Protein AF-A0A099P6E9-F1 (afdb_monomer_lite)

Organism: Pichia kudriavzevii (NCBI:txid4909)

pLDDT: mean 77.39, std 28.02, range [21.66, 98.75]

Foldseek 3Di:
DKEKEFFAACLQLVLVLVVCPPVPHQEYEYLENNAQAQDVLLLVLFPDDPVSRDRHDNNCQQVVVDDRPHQYEYAYERGYSLVVLQVQQCKDASGHSYIYQHCWFWKFFQQAIETEHFAFADDVLQLDDDDPDDDPPDDSVSSRNRRHHYVLRLLLLLLDDLQAAHEYHHAWDAQPQCVQFPPVVVCVVPVPCVVCNVVSVRTDPSVVLSCLRRVYQEYEYHDVAAKTKGKFFVQVPDCPDDDDDDDDDDDPPCVPDDDDPDDPDPPPDDDDDDDDDDDDDDDDDDDDDDDDDDDDDDDDDDDDDDDDDDDDDDDDDDDDDDDDDPPPPPPPPDPPGRNMYIYIYAHYPDPPGGRMDIDDRDRSGCPDPLNVDPVRVMGGDPSSVVSVVVCVVCVVVSSPDDPCCSSPPDPVLVPPPPPRDD

Radius of gyration: 28.57 Å; chains: 1; bounding box: 88×85×63 Å

Sequence (422 aa):
MKVAIEGCCHGCLDNIYKSIENKEVELLIICGDFQSVRNDADLQSMSVPEKYKMMGDFQDYYMGKKKAPVFTIFIGGNHESSSYLEELKYGGFVAPRIYYMGRSSVVWYKGLRIGGLSGVYHKNNFMKLSQEKYSFPLNPSSLRSIYHYRKDDYFKLKLLGEANNMIMLTHDWPEGIYNYGDVRQLLKLKPFFKQDIQKRDLGSPFTMSLLSTLRPNYWFSAHLHTKFSAFVDWNVGTAVPKKRRDVDLETKADIAKRVKFDDVKPSCETDLKTSSNPTVEVRSTKTEKLSNKMDDGEILLDMDDEEENQINEDEIILEVKDDYTEKKKEKRQEPKLLKPTHFLALDKCLPRRKYMEVIDIPLSDINHASNKDEMKPFYYDTEYISSFKVIESCKEKLNMLTVEEILYPPLNLYEDTTECLI

Secondary structure (DSSP, 8-state):
-EEEEESB-TT-HHHHHHHTTTTT-SEEEE-S------SHHHHHTS-S-GGG----SHHHHHTTSS--SSEEEE---SSS-HHHHHHTTT-EEEETTEEE--SEEEEEETTEEEEEE-SB--HHHHTSPPPS---SSPPHHHHHHTTB--HHHHHHHHT-SS-TTSEEEESSPBTTGGGGB-HHHHHHH-TTHHHHHHHT-SSBHHHHHHHHHH--SEEEE-SSSS-EEEEE-SSS-------PPP-----TTGGG--------------------------------------------------------------------------------PPPPEEEEE--BS-TT---EEEEEPPPS-TTSGGGT-TT--EEE-HHHHHHHHHHHHTHHHHHH--HHHHHS--GGGGT-TTS---

Structure (mmCIF, N/CA/C/O backbone):
data_AF-A0A099P6E9-F1
#
_entry.id   AF-A0A099P6E9-F1
#
loop_
_atom_site.group_PDB
_atom_site.id
_atom_site.type_symbol
_atom_site.label_atom_id
_atom_site.label_alt_id
_atom_site.label_comp_id
_atom_site.label_asym_id
_atom_site.label_entity_id
_atom_site.label_seq_id
_atom_site.pdbx_PDB_ins_code
_atom_site.Cartn_x
_atom_site.Cartn_y
_atom_site.Cartn_z
_atom_site.occupancy
_atom_site.B_iso_or_equiv
_atom_site.auth_seq_id
_atom_site.auth_comp_id
_atom_site.auth_asym_id
_atom_site.auth_atom_id
_atom_site.pdbx_PDB_model_num
ATOM 1 N N . MET A 1 1 ? -12.852 0.579 15.235 1.00 93.44 1 MET A N 1
ATOM 2 C CA . MET A 1 1 ? -12.842 -0.721 14.533 1.00 93.44 1 MET A CA 1
ATOM 3 C C . MET A 1 1 ? -11.486 -1.346 14.759 1.00 93.44 1 MET A C 1
ATOM 5 O O . MET A 1 1 ? -10.494 -0.631 14.641 1.00 93.44 1 MET A O 1
ATOM 9 N N . LYS A 1 2 ? -11.433 -2.638 15.079 1.00 96.88 2 LYS A N 1
ATOM 10 C CA . LYS A 1 2 ? -10.168 -3.318 15.376 1.00 96.88 2 LYS A CA 1
ATOM 11 C C . LYS A 1 2 ? -9.549 -3.868 14.091 1.00 96.88 2 LYS A C 1
ATOM 13 O O . LYS A 1 2 ? -10.070 -4.818 13.505 1.00 96.88 2 LYS A O 1
ATOM 18 N N . VAL A 1 3 ? -8.467 -3.243 13.630 1.00 98.12 3 VAL A N 1
ATOM 19 C CA . VAL A 1 3 ? -7.836 -3.519 12.330 1.00 98.12 3 VAL A CA 1
ATOM 20 C C . VAL A 1 3 ? -6.451 -4.127 12.539 1.00 98.12 3 VAL A C 1
ATOM 22 O O . VAL A 1 3 ? -5.646 -3.591 13.298 1.00 98.12 3 VAL A O 1
ATOM 25 N N . ALA A 1 4 ? -6.150 -5.231 11.857 1.00 98.25 4 ALA A N 1
ATOM 26 C CA . ALA A 1 4 ? -4.790 -5.753 11.757 1.00 98.25 4 ALA A CA 1
ATOM 27 C C . ALA A 1 4 ? -4.115 -5.189 10.504 1.00 98.25 4 ALA A C 1
ATOM 29 O O . ALA A 1 4 ? -4.654 -5.308 9.406 1.00 98.25 4 ALA A O 1
ATOM 30 N N . ILE A 1 5 ? -2.931 -4.609 10.670 1.00 98.31 5 ILE A N 1
ATOM 31 C CA . ILE A 1 5 ? -2.057 -4.158 9.585 1.00 98.31 5 ILE A CA 1
ATOM 32 C C . ILE A 1 5 ? -0.909 -5.159 9.467 1.00 98.31 5 ILE A C 1
ATOM 34 O O . ILE A 1 5 ? -0.297 -5.508 10.476 1.00 98.31 5 ILE A O 1
ATOM 38 N N . GLU A 1 6 ? -0.619 -5.618 8.254 1.00 98.12 6 GLU A N 1
ATOM 39 C CA . GLU A 1 6 ? 0.455 -6.556 7.916 1.00 98.12 6 GLU A CA 1
ATOM 40 C C . GLU A 1 6 ? 1.364 -5.942 6.839 1.00 98.12 6 GLU A C 1
ATOM 42 O O . GLU A 1 6 ? 0.901 -5.180 5.984 1.00 98.12 6 GLU A O 1
ATOM 47 N N . GLY A 1 7 ? 2.664 -6.230 6.913 1.00 97.38 7 GLY A N 1
ATOM 48 C CA . GLY A 1 7 ? 3.673 -5.676 6.015 1.00 97.38 7 GLY A CA 1
ATOM 49 C C . GLY A 1 7 ? 3.755 -6.399 4.670 1.00 97.38 7 GLY A C 1
ATOM 50 O O . GLY A 1 7 ? 3.154 -5.969 3.686 1.00 97.38 7 GLY A O 1
ATOM 51 N N . CYS A 1 8 ? 4.582 -7.444 4.627 1.00 96.94 8 CYS A N 1
ATOM 52 C CA . CYS A 1 8 ? 4.889 -8.227 3.428 1.00 96.94 8 CYS A CA 1
ATOM 53 C C . CYS A 1 8 ? 4.507 -9.696 3.655 1.00 96.94 8 CYS A C 1
ATOM 55 O O . CYS A 1 8 ? 5.227 -10.433 4.345 1.00 96.94 8 CYS A O 1
ATOM 57 N N . CYS A 1 9 ? 3.425 -10.127 3.011 1.00 95.69 9 CYS A N 1
ATOM 58 C CA . CYS A 1 9 ? 2.807 -11.426 3.260 1.00 95.69 9 CYS A CA 1
ATOM 59 C C . CYS A 1 9 ? 3.647 -12.616 2.759 1.00 95.69 9 CYS A C 1
ATOM 61 O O . CYS A 1 9 ? 3.750 -13.637 3.442 1.00 95.69 9 CYS A O 1
ATOM 63 N N . HIS A 1 10 ? 4.251 -12.491 1.575 1.00 94.19 10 HIS A N 1
ATOM 64 C CA . HIS A 1 10 ? 4.979 -13.536 0.844 1.00 94.19 10 HIS A CA 1
ATOM 65 C C . HIS A 1 10 ? 4.232 -14.877 0.702 1.00 94.19 10 HIS A C 1
ATOM 67 O O . HIS A 1 10 ? 4.840 -15.949 0.710 1.00 94.19 10 HIS A O 1
ATOM 73 N N . GLY A 1 11 ? 2.903 -14.828 0.577 1.00 93.88 11 GLY A N 1
ATOM 74 C CA . GLY A 1 11 ? 2.049 -16.011 0.458 1.00 93.88 11 GLY A CA 1
ATOM 75 C C . GLY A 1 11 ? 1.834 -16.799 1.758 1.00 93.88 11 GLY A C 1
ATOM 76 O O . GLY A 1 11 ? 1.173 -17.832 1.705 1.00 93.88 11 GLY A O 1
ATOM 77 N N . CYS A 1 12 ? 2.336 -16.330 2.910 1.00 95.19 12 CYS A N 1
ATOM 78 C CA . CYS A 1 12 ? 2.213 -16.972 4.231 1.00 95.19 12 CYS A CA 1
ATOM 79 C C . CYS A 1 12 ? 0.844 -16.726 4.913 1.00 95.19 12 CYS A C 1
ATOM 81 O O . CYS A 1 12 ? 0.783 -16.413 6.109 1.00 95.19 12 CYS A O 1
ATOM 83 N N . LEU A 1 13 ? -0.257 -16.802 4.160 1.00 96.62 13 LEU A N 1
ATOM 84 C CA . LEU A 1 13 ? -1.600 -16.444 4.631 1.00 96.62 13 LEU A CA 1
ATOM 85 C C . LEU A 1 13 ? -2.073 -17.285 5.824 1.00 96.62 13 LEU A C 1
ATOM 87 O O . LEU A 1 13 ? -2.675 -16.723 6.738 1.00 96.62 13 LEU A O 1
ATOM 91 N N . ASP A 1 14 ? -1.766 -18.585 5.877 1.00 96.62 14 ASP A N 1
ATOM 92 C CA . ASP A 1 14 ? -2.155 -19.458 6.994 1.00 96.62 14 ASP A CA 1
ATOM 93 C C . ASP A 1 14 ? -1.545 -18.948 8.315 1.00 96.62 14 ASP A C 1
ATOM 95 O O . ASP A 1 14 ? -2.220 -18.876 9.346 1.00 96.62 14 ASP A O 1
ATOM 99 N N . ASN A 1 15 ? -0.275 -18.527 8.279 1.00 96.06 15 ASN A N 1
ATOM 100 C CA . ASN A 1 15 ? 0.433 -17.976 9.437 1.00 96.06 15 ASN A CA 1
ATOM 101 C C . ASN A 1 15 ? -0.126 -16.608 9.851 1.00 96.06 15 ASN A C 1
ATOM 103 O O . ASN A 1 15 ? -0.318 -16.354 11.041 1.00 96.06 15 ASN A O 1
ATOM 107 N N . ILE A 1 16 ? -0.425 -15.745 8.876 1.00 96.56 16 ILE A N 1
ATOM 108 C CA . ILE A 1 16 ? -1.017 -14.420 9.099 1.00 96.56 16 ILE A CA 1
ATOM 109 C C . ILE A 1 16 ? -2.395 -14.554 9.751 1.00 96.56 16 ILE A C 1
ATOM 111 O O . ILE A 1 16 ? -2.630 -13.959 10.805 1.00 96.56 16 ILE A O 1
ATOM 115 N N . TYR A 1 17 ? -3.279 -15.390 9.203 1.00 97.25 17 TYR A N 1
ATOM 116 C CA . TYR A 1 17 ? -4.610 -15.614 9.764 1.00 97.25 17 TYR A CA 1
ATOM 117 C C . TYR A 1 17 ? -4.562 -16.265 11.152 1.00 97.25 17 TYR A C 1
ATOM 119 O O . TYR A 1 17 ? -5.275 -15.824 12.052 1.00 97.25 17 TYR A O 1
ATOM 127 N N . LYS A 1 18 ? -3.664 -17.231 11.375 1.00 95.75 18 LYS A N 1
ATOM 128 C CA . LYS A 1 18 ? -3.426 -17.805 12.708 1.00 95.75 18 LYS A CA 1
ATOM 129 C C . LYS A 1 18 ? -2.896 -16.771 13.710 1.00 95.75 18 LYS A C 1
ATOM 131 O O . LYS A 1 18 ? -3.207 -16.835 14.893 1.00 95.75 18 LYS A O 1
ATOM 136 N N . SER A 1 19 ? -2.132 -15.777 13.256 1.00 93.69 19 SER A N 1
ATOM 137 C CA . SER A 1 19 ? -1.602 -14.722 14.129 1.00 93.69 19 SER A CA 1
ATOM 138 C C . SER A 1 19 ? -2.645 -13.685 14.582 1.00 93.69 19 SER A C 1
ATOM 140 O O . SER A 1 19 ? -2.375 -12.961 15.543 1.00 93.69 19 SER A O 1
ATOM 142 N N . ILE A 1 20 ? -3.828 -13.620 13.952 1.00 94.75 20 ILE A N 1
ATOM 143 C CA . ILE A 1 20 ? -4.978 -12.796 14.394 1.00 94.75 20 ILE A CA 1
ATOM 144 C C . ILE A 1 20 ? -6.092 -13.598 15.078 1.00 94.75 20 ILE A C 1
ATOM 146 O O . ILE A 1 20 ? -7.086 -13.019 15.523 1.00 94.75 20 ILE A O 1
ATOM 150 N N . GLU A 1 21 ? -5.934 -14.915 15.190 1.00 91.12 21 GLU A N 1
ATOM 151 C CA . GLU A 1 21 ? -6.862 -15.783 15.907 1.00 91.12 21 GLU A CA 1
ATOM 152 C C . GLU A 1 21 ? -7.021 -15.301 17.364 1.00 91.12 21 GLU A C 1
ATOM 154 O O . GLU A 1 21 ? -6.047 -14.941 18.027 1.00 91.12 21 GLU A O 1
ATOM 159 N N . ASN A 1 22 ? -8.264 -15.243 17.853 1.00 87.00 22 ASN A N 1
ATOM 160 C CA . ASN A 1 22 ? -8.637 -14.715 19.177 1.00 87.00 22 ASN A CA 1
ATOM 161 C C . ASN A 1 22 ? -8.317 -13.221 19.443 1.00 87.00 22 ASN A C 1
ATOM 163 O O . ASN A 1 22 ? -8.389 -12.791 20.590 1.00 87.00 22 ASN A O 1
ATOM 167 N N . LYS A 1 23 ? -8.006 -12.405 18.420 1.00 91.12 23 LYS A N 1
ATOM 168 C CA . LYS A 1 23 ? -7.752 -10.951 18.579 1.00 91.12 23 LYS A CA 1
ATOM 169 C C . LYS A 1 23 ? -8.930 -10.029 18.228 1.00 91.12 23 LYS A C 1
ATOM 171 O O . LYS A 1 23 ? -8.739 -8.819 18.188 1.00 91.12 23 LYS A O 1
ATOM 176 N N . GLU A 1 24 ? -10.120 -10.573 17.953 1.00 93.25 24 GLU A N 1
ATOM 177 C CA . GLU A 1 24 ? -11.341 -9.811 17.595 1.00 93.25 24 GLU A CA 1
ATOM 178 C C . GLU A 1 24 ? -11.179 -8.860 16.386 1.00 93.25 24 GLU A C 1
ATOM 180 O O . GLU A 1 24 ? -11.826 -7.818 16.300 1.00 93.25 24 GLU A O 1
ATOM 185 N N . VAL A 1 25 ? -10.286 -9.189 15.451 1.00 96.69 25 VAL A N 1
ATOM 186 C CA . VAL A 1 25 ? -9.985 -8.335 14.294 1.00 96.69 25 VAL A CA 1
ATOM 187 C C . VAL A 1 25 ? -11.147 -8.356 13.294 1.00 96.69 25 VAL A C 1
ATOM 189 O O . VAL A 1 25 ? -11.556 -9.418 12.827 1.00 96.69 25 VAL A O 1
ATOM 192 N N . GLU A 1 26 ? -11.647 -7.177 12.920 1.00 95.81 26 GLU A N 1
ATOM 193 C CA . GLU A 1 26 ? -12.758 -7.005 11.968 1.00 95.81 26 GLU A CA 1
ATOM 194 C C . GLU A 1 26 ? -12.297 -6.872 10.509 1.00 95.81 26 GLU A C 1
ATOM 196 O O . GLU A 1 26 ? -13.048 -7.190 9.578 1.00 95.81 26 GLU A O 1
ATOM 201 N N . LEU A 1 27 ? -11.069 -6.382 10.320 1.00 98.00 27 LEU A N 1
ATOM 202 C CA . LEU A 1 27 ? -10.434 -6.110 9.034 1.00 98.00 27 LEU A CA 1
ATOM 203 C C . LEU A 1 27 ? -8.936 -6.433 9.109 1.00 98.00 27 LEU A C 1
ATOM 205 O O . LEU A 1 27 ? -8.246 -5.961 10.010 1.00 98.00 27 LEU A O 1
ATOM 209 N N . LEU A 1 28 ? -8.429 -7.188 8.136 1.00 98.56 28 LEU A N 1
ATOM 210 C CA . LEU A 1 28 ? -6.999 -7.328 7.863 1.00 98.56 28 LEU A CA 1
ATOM 211 C C . LEU A 1 28 ? -6.629 -6.468 6.649 1.00 98.56 28 LEU A C 1
ATOM 213 O O . LEU A 1 28 ? -7.305 -6.521 5.622 1.00 98.56 28 LEU A O 1
ATOM 217 N N . ILE A 1 29 ? -5.540 -5.714 6.762 1.00 98.69 29 ILE A N 1
ATOM 218 C CA . ILE A 1 29 ? -4.926 -4.953 5.675 1.00 98.69 29 ILE A CA 1
ATOM 219 C C . ILE A 1 29 ? -3.511 -5.490 5.446 1.00 98.69 29 ILE A C 1
ATOM 221 O O . ILE A 1 29 ? -2.708 -5.501 6.375 1.00 98.69 29 ILE A O 1
ATOM 225 N N . ILE A 1 30 ? -3.200 -5.906 4.217 1.00 98.69 30 ILE A N 1
ATOM 226 C CA . ILE A 1 30 ? -1.856 -6.339 3.798 1.00 98.69 30 ILE A CA 1
ATOM 227 C C . ILE A 1 30 ? -1.248 -5.270 2.881 1.00 98.69 30 ILE A C 1
ATOM 229 O O . ILE A 1 30 ? -1.842 -4.892 1.867 1.00 98.69 30 ILE A O 1
ATOM 233 N N . CYS A 1 31 ? -0.054 -4.790 3.231 1.00 98.31 31 CYS A N 1
ATOM 234 C CA . CYS A 1 31 ? 0.633 -3.703 2.526 1.00 98.31 31 CYS A CA 1
ATOM 235 C C . CYS A 1 31 ? 1.482 -4.172 1.325 1.00 98.31 31 CYS A C 1
ATOM 237 O O . CYS A 1 31 ? 2.189 -3.367 0.719 1.00 98.31 31 CYS A O 1
ATOM 239 N N . GLY A 1 32 ? 1.407 -5.450 0.949 1.00 96.88 32 GLY A N 1
ATOM 240 C CA . GLY A 1 32 ? 1.836 -5.985 -0.348 1.00 96.88 32 GLY A CA 1
ATOM 241 C C . GLY A 1 32 ? 2.700 -7.239 -0.267 1.00 96.88 32 GLY A C 1
ATOM 242 O O . GLY A 1 32 ? 2.771 -7.900 0.768 1.00 96.88 32 GLY A O 1
ATOM 243 N N . ASP A 1 33 ? 3.321 -7.585 -1.398 1.00 97.25 33 ASP A N 1
ATOM 244 C CA . ASP A 1 33 ? 3.938 -8.896 -1.650 1.00 97.25 33 ASP A CA 1
ATOM 245 C C . ASP A 1 33 ? 2.990 -10.041 -1.243 1.00 97.25 33 ASP A C 1
ATOM 247 O O . ASP A 1 33 ? 3.363 -10.976 -0.537 1.00 97.25 33 ASP A O 1
ATOM 251 N N . PHE A 1 34 ? 1.720 -9.932 -1.640 1.00 97.62 34 PHE A N 1
ATOM 252 C CA . PHE A 1 34 ? 0.653 -10.860 -1.274 1.00 97.62 34 PHE A CA 1
ATOM 253 C C . PHE A 1 34 ? 0.856 -12.242 -1.911 1.00 97.62 34 PHE A C 1
ATOM 255 O O . PHE A 1 34 ? 0.567 -13.256 -1.278 1.00 97.62 34 PHE A O 1
ATOM 262 N N . GLN A 1 35 ? 1.409 -12.289 -3.130 1.00 96.44 35 GLN A N 1
ATOM 263 C CA . GLN A 1 35 ? 1.665 -13.510 -3.899 1.00 96.44 35 GLN A CA 1
ATOM 264 C C . GLN A 1 35 ? 0.378 -14.322 -4.140 1.00 96.44 35 GLN A C 1
ATOM 266 O O . GLN A 1 35 ? 0.256 -15.478 -3.737 1.00 96.44 35 GLN A O 1
ATOM 271 N N . SER A 1 36 ? -0.586 -13.720 -4.848 1.00 96.62 36 SER A N 1
ATOM 272 C CA . SER A 1 36 ? -1.887 -14.308 -5.223 1.00 96.62 36 SER A CA 1
ATOM 273 C C . SER A 1 36 ? -1.791 -15.409 -6.300 1.00 96.62 36 SER A C 1
ATOM 275 O O . SER A 1 36 ? -2.477 -15.378 -7.318 1.00 96.62 36 SER A O 1
ATOM 277 N N . VAL A 1 37 ? -0.916 -16.395 -6.116 1.00 96.44 37 VAL A N 1
ATOM 278 C CA . VAL A 1 37 ? -0.626 -17.427 -7.120 1.00 96.44 37 VAL A CA 1
ATOM 279 C C . VAL A 1 37 ? -1.743 -18.477 -7.184 1.00 96.44 37 VAL A C 1
ATOM 281 O O . VAL A 1 37 ? -1.956 -19.234 -6.238 1.00 96.44 37 VAL A O 1
ATOM 284 N N . ARG A 1 38 ? -2.452 -18.561 -8.318 1.00 95.56 38 ARG A N 1
ATOM 285 C CA . ARG A 1 38 ? -3.481 -19.593 -8.556 1.00 95.56 38 ARG A CA 1
ATOM 286 C C . ARG A 1 38 ? -2.885 -20.934 -9.008 1.00 95.56 38 ARG A C 1
ATOM 288 O O . ARG A 1 38 ? -3.460 -21.985 -8.732 1.00 95.56 38 ARG A O 1
ATOM 295 N N . ASN A 1 39 ? -1.785 -20.903 -9.763 1.00 94.56 39 ASN A N 1
ATOM 296 C CA . ASN A 1 39 ? -1.195 -22.042 -10.482 1.00 94.56 39 ASN A CA 1
ATOM 297 C C . ASN A 1 39 ? 0.244 -21.728 -10.960 1.00 94.56 39 ASN A C 1
ATOM 299 O O . ASN A 1 39 ? 0.751 -20.626 -10.759 1.00 94.56 39 ASN A O 1
ATOM 303 N N . ASP A 1 40 ? 0.897 -22.667 -11.646 1.00 92.69 40 ASP A N 1
ATOM 304 C CA . ASP A 1 40 ? 2.279 -22.507 -12.122 1.00 92.69 40 ASP A CA 1
ATOM 305 C C . ASP A 1 40 ? 2.471 -21.411 -13.189 1.00 92.69 40 ASP A C 1
ATOM 307 O O . ASP A 1 40 ? 3.541 -20.807 -13.252 1.00 92.69 40 ASP A O 1
ATOM 311 N N . ALA A 1 41 ? 1.459 -21.093 -14.005 1.00 91.38 41 ALA A N 1
ATOM 312 C CA . ALA A 1 41 ? 1.554 -19.999 -14.978 1.00 91.38 41 ALA A CA 1
ATOM 313 C C . ALA A 1 41 ? 1.545 -18.627 -14.279 1.00 91.38 41 ALA A C 1
ATOM 315 O O . ALA A 1 41 ? 2.357 -17.758 -14.601 1.00 91.38 41 ALA A O 1
ATOM 316 N N . ASP A 1 42 ? 0.697 -18.472 -13.259 1.00 92.94 42 ASP A N 1
ATOM 317 C CA . ASP A 1 42 ? 0.733 -17.339 -12.329 1.00 92.94 42 ASP A CA 1
ATOM 318 C C . ASP A 1 42 ? 2.099 -17.239 -11.626 1.00 92.94 42 ASP A C 1
ATOM 320 O O . ASP A 1 42 ? 2.664 -16.149 -11.528 1.00 92.94 42 ASP A O 1
ATOM 324 N N . LEU A 1 43 ? 2.672 -18.369 -11.188 1.00 92.56 43 LEU A N 1
ATOM 325 C CA . LEU A 1 43 ? 3.979 -18.416 -10.521 1.00 92.56 43 LEU A CA 1
ATOM 326 C C . LEU A 1 43 ? 5.121 -17.972 -11.450 1.00 92.56 43 LEU A C 1
ATOM 328 O O . LEU A 1 43 ? 6.056 -17.295 -11.019 1.00 92.56 43 LEU A O 1
ATOM 332 N N . GLN A 1 44 ? 5.028 -18.291 -12.743 1.00 90.69 44 GLN A N 1
ATOM 333 C CA . GLN A 1 44 ? 5.952 -17.789 -13.762 1.00 90.69 44 GLN A CA 1
ATOM 334 C C . GLN A 1 44 ? 5.748 -16.300 -14.095 1.00 90.69 44 GLN A C 1
ATOM 336 O O . GLN A 1 44 ? 6.685 -15.655 -14.564 1.00 90.69 44 GLN A O 1
ATOM 341 N N . SER A 1 45 ? 4.585 -15.719 -13.773 1.00 90.50 45 SER A N 1
ATOM 342 C CA . SER A 1 45 ? 4.341 -14.267 -13.833 1.00 90.50 45 SER A CA 1
ATOM 343 C C . SER A 1 45 ? 4.894 -13.483 -12.629 1.00 90.50 45 SER A C 1
ATOM 345 O O . SER A 1 45 ? 4.720 -12.266 -12.557 1.00 90.50 45 SER A O 1
ATOM 347 N N . MET A 1 46 ? 5.566 -14.150 -11.684 1.00 92.81 46 MET A N 1
ATOM 348 C CA . MET A 1 46 ? 6.148 -13.517 -10.502 1.00 92.81 46 MET A CA 1
ATOM 349 C C . MET A 1 46 ? 7.597 -13.074 -10.741 1.00 92.81 46 MET A C 1
ATOM 351 O O . MET A 1 46 ? 8.450 -13.870 -11.140 1.00 92.81 46 MET A O 1
ATOM 355 N N . SER A 1 47 ? 7.905 -11.810 -10.430 1.00 92.25 47 SER A N 1
ATOM 356 C CA . SER A 1 47 ? 9.258 -11.235 -10.532 1.00 92.25 47 SER A CA 1
ATOM 357 C C . SER A 1 47 ? 10.170 -11.644 -9.359 1.00 92.25 47 SER A C 1
ATOM 359 O O . SER A 1 47 ? 10.706 -10.800 -8.642 1.00 92.25 47 SER A O 1
ATOM 361 N N . VAL A 1 48 ? 10.345 -12.953 -9.164 1.00 90.06 48 VAL A N 1
ATOM 362 C CA . VAL A 1 48 ? 11.183 -13.578 -8.125 1.00 90.06 48 VAL A CA 1
ATOM 363 C C . VAL A 1 48 ? 12.212 -14.512 -8.786 1.00 90.06 48 VAL A C 1
ATOM 365 O O . VAL A 1 48 ? 11.848 -15.229 -9.721 1.00 90.06 48 VAL A O 1
ATOM 368 N N . PRO A 1 49 ? 13.487 -14.551 -8.336 1.00 89.31 49 PRO A N 1
ATOM 369 C CA . PRO A 1 49 ? 14.476 -15.505 -8.845 1.00 89.31 49 PRO A CA 1
ATOM 370 C C . PRO A 1 49 ? 14.017 -16.958 -8.668 1.00 89.31 49 PRO A C 1
ATOM 372 O O . PRO A 1 49 ? 13.573 -17.321 -7.584 1.00 89.31 49 PRO A O 1
ATOM 375 N N . GLU A 1 50 ? 14.186 -17.802 -9.692 1.00 88.00 50 GLU A N 1
ATOM 376 C CA . GLU A 1 50 ? 13.536 -19.125 -9.794 1.00 88.00 50 GLU A CA 1
ATOM 377 C C . GLU A 1 50 ? 13.637 -19.993 -8.529 1.00 88.00 50 GLU A C 1
ATOM 379 O O . GLU A 1 50 ? 12.641 -20.531 -8.060 1.00 88.00 50 GLU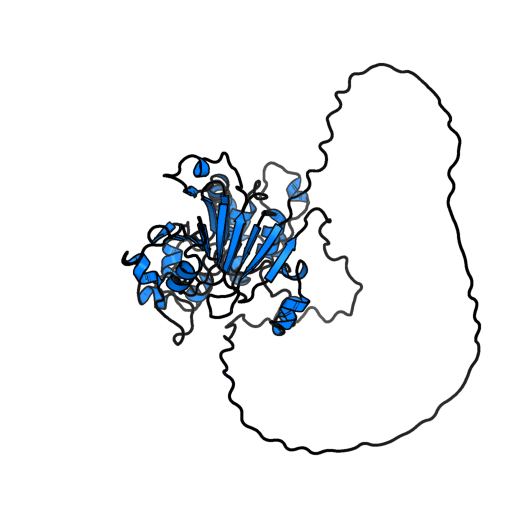 A O 1
ATOM 384 N N . LYS A 1 51 ? 14.822 -20.041 -7.905 1.00 91.50 51 LYS A N 1
ATOM 385 C CA . LYS A 1 51 ? 15.098 -20.786 -6.659 1.00 91.50 51 LYS A CA 1
ATOM 386 C C . LYS A 1 51 ? 14.320 -20.322 -5.412 1.00 91.50 51 LYS A C 1
ATOM 388 O O . LYS A 1 51 ? 14.476 -20.923 -4.353 1.00 91.50 51 LYS A O 1
ATOM 393 N N . TYR A 1 52 ? 13.562 -19.233 -5.507 1.00 88.69 52 TYR A N 1
ATOM 394 C CA . TYR A 1 52 ? 12.730 -18.671 -4.441 1.00 88.69 52 TYR A CA 1
ATOM 395 C C . TYR A 1 52 ? 11.238 -18.606 -4.820 1.00 88.69 52 TYR A C 1
ATOM 397 O O . TYR A 1 52 ? 10.432 -18.176 -3.997 1.00 88.69 52 TYR A O 1
ATOM 405 N N . LYS A 1 53 ? 10.849 -19.026 -6.035 1.00 91.38 53 LYS A N 1
ATOM 406 C CA . LYS A 1 53 ? 9.436 -19.143 -6.419 1.00 91.38 53 LYS A CA 1
ATOM 407 C C . LYS A 1 53 ? 8.782 -20.277 -5.627 1.00 91.38 53 LYS A C 1
ATOM 409 O O . LYS A 1 53 ? 9.271 -21.402 -5.617 1.00 91.38 53 LYS A O 1
ATOM 414 N N . MET A 1 54 ? 7.662 -19.976 -4.976 1.00 91.75 54 MET A N 1
ATOM 415 C CA . MET A 1 54 ? 6.837 -20.930 -4.231 1.00 91.75 54 MET A CA 1
ATOM 416 C C . MET A 1 54 ? 5.359 -20.597 -4.455 1.00 91.75 54 MET A C 1
ATOM 418 O O . MET A 1 54 ? 5.011 -19.423 -4.567 1.00 91.75 54 MET A O 1
ATOM 422 N N . MET A 1 55 ? 4.493 -21.615 -4.485 1.00 91.94 55 MET A N 1
ATOM 423 C CA . MET A 1 55 ? 3.044 -21.444 -4.690 1.00 91.94 55 MET A CA 1
ATOM 424 C C . MET A 1 55 ? 2.375 -20.646 -3.552 1.00 91.94 55 MET A C 1
ATOM 426 O O . MET A 1 55 ? 1.444 -19.884 -3.795 1.00 91.94 55 MET A O 1
ATOM 430 N N . GLY A 1 56 ? 2.872 -20.790 -2.317 1.00 93.69 56 GLY A N 1
ATOM 431 C CA . GLY A 1 56 ? 2.276 -20.182 -1.123 1.00 93.69 56 GLY A CA 1
ATOM 432 C C . GLY A 1 56 ? 0.909 -20.773 -0.759 1.00 93.69 56 GLY A C 1
ATOM 433 O O . GLY A 1 56 ? 0.432 -21.724 -1.379 1.00 93.69 56 GLY A O 1
ATOM 434 N N . ASP A 1 57 ? 0.268 -20.194 0.255 1.00 96.00 57 ASP A N 1
ATOM 435 C CA . ASP A 1 57 ? -0.990 -20.707 0.811 1.00 96.00 57 ASP A CA 1
ATOM 436 C C . ASP A 1 57 ? -2.222 -20.324 -0.039 1.00 96.00 57 ASP A C 1
ATOM 438 O O . ASP A 1 57 ? -3.289 -20.932 0.082 1.00 96.00 57 ASP A O 1
ATOM 442 N N . PHE A 1 58 ? -2.104 -19.300 -0.898 1.00 97.62 58 PHE A N 1
ATOM 443 C CA . PHE A 1 58 ? -3.245 -18.646 -1.553 1.00 97.62 58 PHE A CA 1
ATOM 444 C C . PHE A 1 58 ? -4.082 -19.573 -2.448 1.00 97.62 58 PHE A C 1
ATOM 446 O O . PHE A 1 58 ? -5.307 -19.427 -2.488 1.00 97.62 58 PHE A O 1
ATOM 453 N N . GLN A 1 59 ? -3.467 -20.552 -3.120 1.00 96.88 59 GLN A N 1
ATOM 454 C CA . GLN A 1 59 ? -4.181 -21.485 -3.999 1.00 96.88 59 GLN A CA 1
ATOM 455 C C . GLN A 1 59 ? -5.345 -22.195 -3.279 1.00 96.88 59 GLN A C 1
ATOM 457 O O . GLN A 1 59 ? -6.411 -22.377 -3.866 1.00 96.88 59 GLN A O 1
ATOM 462 N N . ASP A 1 60 ? -5.197 -22.541 -1.996 1.00 97.62 60 ASP A N 1
ATOM 463 C CA . ASP A 1 60 ? -6.265 -23.181 -1.215 1.00 97.62 60 ASP A CA 1
ATOM 464 C C . ASP A 1 60 ? -7.457 -22.249 -0.947 1.00 97.62 60 ASP A C 1
ATOM 466 O O . ASP A 1 60 ? -8.596 -22.717 -0.878 1.00 97.62 60 ASP A O 1
ATOM 470 N N . TYR A 1 61 ? -7.211 -20.943 -0.814 1.00 97.75 61 TYR A N 1
ATOM 471 C CA . TYR A 1 61 ? -8.251 -19.922 -0.657 1.00 97.75 61 TYR A CA 1
ATOM 472 C C . TYR A 1 61 ? -8.949 -19.627 -1.990 1.00 97.75 61 TYR A C 1
ATOM 474 O O . TYR A 1 61 ? -10.172 -19.491 -2.023 1.00 97.75 61 TYR A O 1
ATOM 482 N N . TYR A 1 62 ? -8.194 -19.592 -3.094 1.00 97.12 62 TYR A N 1
ATOM 483 C CA . TYR A 1 62 ? -8.737 -19.452 -4.448 1.00 97.12 62 TYR A CA 1
ATOM 484 C C . TYR A 1 62 ? -9.633 -20.640 -4.835 1.00 97.12 62 TYR A C 1
ATOM 486 O O . TYR A 1 62 ? -10.747 -20.455 -5.317 1.00 97.12 62 TYR A O 1
ATOM 494 N N . MET A 1 63 ? -9.185 -21.869 -4.553 1.00 96.75 63 MET A N 1
ATOM 495 C CA . MET A 1 63 ? -9.952 -23.100 -4.787 1.00 96.75 63 MET A CA 1
ATOM 496 C C . MET A 1 63 ? -11.093 -23.328 -3.775 1.00 96.75 63 MET A C 1
ATOM 498 O O . MET A 1 63 ? -11.797 -24.331 -3.872 1.00 96.75 63 MET A O 1
ATOM 502 N N . GLY A 1 64 ? -11.263 -22.452 -2.778 1.00 96.19 64 GLY A N 1
ATOM 503 C CA . GLY A 1 64 ? -12.308 -22.569 -1.754 1.00 96.19 64 GLY A CA 1
ATOM 504 C C . GLY A 1 64 ? -12.121 -23.711 -0.745 1.00 96.19 64 GLY A C 1
ATOM 505 O O . GLY A 1 64 ? -13.040 -23.976 0.030 1.00 96.19 64 GLY A O 1
ATOM 506 N N . LYS A 1 65 ? -10.951 -24.371 -0.711 1.00 97.25 65 LYS A N 1
ATOM 507 C CA . LYS A 1 65 ? -10.596 -25.363 0.327 1.00 97.25 65 LYS A CA 1
ATOM 508 C C . LYS A 1 65 ? -10.451 -24.692 1.697 1.00 97.25 65 LYS A C 1
ATOM 510 O O . LYS A 1 65 ? -10.806 -25.271 2.720 1.00 97.25 65 LYS A O 1
ATOM 515 N N . LYS A 1 66 ? -9.928 -23.461 1.699 1.00 97.19 66 LYS A N 1
ATOM 516 C CA . LYS A 1 66 ? -9.839 -22.553 2.848 1.00 97.19 66 LYS A CA 1
ATOM 517 C C . LYS A 1 66 ? -10.700 -21.312 2.594 1.00 97.19 66 LYS A C 1
ATOM 519 O O . LYS A 1 66 ? -11.011 -20.969 1.455 1.00 97.19 66 LYS A O 1
ATOM 524 N N . LYS A 1 67 ? -11.066 -20.606 3.664 1.00 96.06 67 LYS A N 1
ATOM 525 C CA . LYS A 1 67 ? -11.827 -19.347 3.622 1.00 96.06 67 LYS A CA 1
ATOM 526 C C . LYS A 1 67 ? -11.200 -18.358 4.596 1.00 96.06 67 LYS A C 1
ATOM 528 O O . LYS A 1 67 ? -10.853 -18.746 5.708 1.00 96.06 67 LYS A O 1
ATOM 533 N N . ALA A 1 68 ? -11.062 -17.092 4.203 1.00 96.88 68 ALA A N 1
ATOM 534 C CA . ALA A 1 68 ? -10.497 -16.080 5.092 1.00 96.88 68 ALA A CA 1
ATOM 535 C C . ALA A 1 68 ? -11.404 -15.883 6.333 1.00 96.88 68 ALA A C 1
ATOM 537 O O . ALA A 1 68 ? -12.620 -15.688 6.171 1.00 96.88 68 ALA A O 1
ATOM 538 N N . PRO A 1 69 ? -10.861 -15.936 7.568 1.00 96.31 69 PRO A N 1
ATOM 539 C CA . PRO A 1 69 ? -11.638 -15.778 8.803 1.00 96.31 69 PRO A CA 1
ATOM 540 C C . PRO A 1 69 ? -12.108 -14.333 9.022 1.00 96.31 69 PRO A C 1
ATOM 542 O O . PRO A 1 69 ? -13.177 -14.108 9.593 1.00 96.31 69 PRO A O 1
ATOM 545 N N . VAL A 1 70 ? -11.376 -13.363 8.474 1.00 96.44 70 VAL A N 1
ATOM 546 C CA . VAL A 1 70 ? -11.661 -11.923 8.507 1.00 96.44 70 VAL A CA 1
ATOM 547 C C . VAL A 1 70 ? -11.815 -11.377 7.081 1.00 96.44 70 VAL A C 1
ATOM 549 O O . VAL A 1 70 ? -11.367 -12.012 6.124 1.00 96.44 70 VAL A O 1
ATOM 552 N N . PHE A 1 71 ? -12.451 -10.215 6.910 1.00 97.56 71 PHE A N 1
ATOM 553 C CA . PHE A 1 71 ? -12.372 -9.499 5.633 1.00 97.56 71 PHE A CA 1
ATOM 554 C C . PHE A 1 71 ? -10.938 -8.992 5.436 1.00 97.56 71 PHE A C 1
ATOM 556 O O . PHE A 1 71 ? -10.345 -8.450 6.366 1.00 97.56 71 PHE A O 1
ATOM 563 N N . THR A 1 72 ? -10.364 -9.218 4.258 1.00 98.56 72 THR A N 1
ATOM 564 C CA . THR A 1 72 ? -8.958 -8.920 3.958 1.00 98.56 72 THR A CA 1
ATOM 565 C C . THR A 1 72 ? -8.880 -7.989 2.756 1.00 98.56 72 THR A C 1
ATOM 567 O O . THR A 1 72 ? -9.396 -8.327 1.693 1.00 98.56 72 THR A O 1
ATOM 570 N N . ILE A 1 73 ? -8.229 -6.839 2.913 1.00 98.69 73 ILE A N 1
ATOM 571 C CA . ILE A 1 73 ? -7.923 -5.893 1.833 1.00 98.69 73 ILE A CA 1
ATOM 572 C C . ILE A 1 73 ? -6.409 -5.906 1.604 1.00 98.69 73 ILE A C 1
ATOM 574 O O . ILE A 1 73 ? -5.645 -5.926 2.569 1.00 98.69 73 ILE A O 1
ATOM 578 N N . PHE A 1 74 ? -5.961 -5.882 0.349 1.00 98.75 74 PHE A N 1
ATOM 579 C CA . PHE A 1 74 ? -4.536 -5.747 0.043 1.00 98.75 74 PHE A CA 1
ATOM 580 C C . PHE A 1 74 ? -4.253 -4.874 -1.181 1.00 98.75 74 PHE A C 1
ATOM 582 O O . PHE A 1 74 ? -5.018 -4.845 -2.150 1.00 98.75 74 PHE A O 1
ATOM 589 N N . ILE A 1 75 ? -3.114 -4.188 -1.126 1.00 98.75 75 ILE A N 1
ATOM 590 C CA . ILE A 1 75 ? -2.432 -3.604 -2.286 1.00 98.75 75 ILE A CA 1
ATOM 591 C C . ILE A 1 75 ? -1.357 -4.576 -2.783 1.00 98.75 75 ILE A C 1
ATOM 593 O O . ILE A 1 75 ? -0.903 -5.433 -2.033 1.00 98.75 75 ILE A O 1
ATOM 597 N N . GLY A 1 76 ? -0.937 -4.452 -4.039 1.00 98.06 76 GLY A N 1
ATOM 598 C CA . GLY A 1 76 ? 0.156 -5.253 -4.593 1.00 98.06 76 GLY A CA 1
ATOM 599 C C . GLY A 1 76 ? 1.524 -4.708 -4.178 1.00 98.06 76 GLY A C 1
ATOM 600 O O . GLY A 1 76 ? 1.692 -3.494 -4.065 1.00 98.06 76 GLY A O 1
ATOM 601 N N . GLY A 1 77 ? 2.498 -5.594 -3.980 1.00 97.25 77 GLY A N 1
ATOM 602 C CA . GLY A 1 77 ? 3.916 -5.249 -3.853 1.00 97.25 77 GLY A CA 1
ATOM 603 C C . GLY A 1 77 ? 4.679 -5.380 -5.170 1.00 97.25 77 GLY A C 1
ATOM 604 O O . GLY A 1 77 ? 4.158 -5.053 -6.236 1.00 97.25 77 GLY A O 1
ATOM 605 N N . ASN A 1 78 ? 5.921 -5.862 -5.098 1.00 95.62 78 ASN A N 1
ATOM 606 C CA . ASN A 1 78 ? 6.763 -6.133 -6.269 1.00 95.62 78 ASN A CA 1
ATOM 607 C C . ASN A 1 78 ? 6.993 -7.639 -6.520 1.00 95.62 78 ASN A C 1
ATOM 609 O O . ASN A 1 78 ? 7.470 -8.020 -7.590 1.00 95.62 78 ASN A O 1
ATOM 613 N N . HIS A 1 79 ? 6.666 -8.497 -5.554 1.00 94.56 79 HIS A N 1
ATOM 614 C CA . HIS A 1 79 ? 6.679 -9.952 -5.678 1.00 94.56 79 HIS A CA 1
ATOM 615 C C . HIS A 1 79 ? 5.231 -10.456 -5.767 1.00 94.56 79 HIS A C 1
ATOM 617 O O . HIS A 1 79 ? 4.658 -10.920 -4.787 1.00 94.56 79 HIS A O 1
ATOM 623 N N . GLU A 1 80 ? 4.613 -10.328 -6.943 1.00 95.62 80 GLU A N 1
ATOM 624 C CA . GLU A 1 80 ? 3.183 -10.614 -7.139 1.00 95.62 80 GLU A CA 1
ATOM 625 C C . GLU A 1 80 ? 2.904 -11.526 -8.335 1.00 95.62 80 GLU A C 1
ATOM 627 O O . GLU A 1 80 ? 3.686 -11.560 -9.289 1.00 95.62 80 GLU A O 1
ATOM 632 N N . SER A 1 81 ? 1.743 -12.199 -8.314 1.00 93.12 81 SER A N 1
ATOM 633 C CA . SER A 1 81 ? 1.145 -12.861 -9.488 1.00 93.12 81 SER A CA 1
ATOM 634 C C . SER A 1 81 ? 0.715 -11.786 -10.494 1.00 93.12 81 SER A C 1
ATOM 636 O O . SER A 1 81 ? -0.420 -11.301 -10.494 1.00 93.12 81 SER A O 1
ATOM 638 N N . SER A 1 82 ? 1.672 -11.307 -11.289 1.00 90.31 82 SER A N 1
ATOM 639 C CA . SER A 1 82 ? 1.548 -10.020 -11.977 1.00 90.31 82 SER A CA 1
ATOM 640 C C . SER A 1 82 ? 0.624 -10.078 -13.192 1.00 90.31 82 SER A C 1
ATOM 642 O O . SER A 1 82 ? 0.063 -9.050 -13.565 1.00 90.31 82 SER A O 1
ATOM 644 N N . SER A 1 83 ? 0.407 -11.258 -13.788 1.00 91.25 83 SER A N 1
ATOM 645 C CA . SER A 1 83 ? -0.673 -11.436 -14.766 1.00 91.25 83 SER A CA 1
ATOM 646 C C . SER A 1 83 ? -2.045 -11.332 -14.104 1.00 91.25 83 SER A C 1
ATOM 648 O O . SER A 1 83 ? -2.892 -10.580 -14.582 1.00 91.25 83 SER A O 1
ATOM 650 N N . TYR A 1 84 ? -2.247 -12.013 -12.972 1.00 94.56 84 TYR A N 1
ATOM 651 C CA . TYR A 1 84 ? -3.545 -12.047 -12.299 1.00 94.56 84 TYR A CA 1
ATOM 652 C C . TYR A 1 84 ? -3.945 -10.686 -11.711 1.00 94.56 84 TYR A C 1
ATOM 654 O O . TYR A 1 84 ? -5.092 -10.266 -11.842 1.00 94.56 84 TYR A O 1
ATOM 662 N N . LEU A 1 85 ? -3.011 -9.945 -11.107 1.00 95.19 85 LEU A N 1
ATOM 663 C CA . LEU A 1 85 ? -3.332 -8.613 -10.583 1.00 95.19 85 LEU A CA 1
ATOM 664 C C . LEU A 1 85 ? -3.632 -7.587 -11.697 1.00 95.19 85 LEU A C 1
ATOM 666 O O . LEU A 1 85 ? -4.405 -6.659 -11.470 1.00 95.19 85 LEU A O 1
ATOM 670 N N . GLU A 1 86 ? -3.110 -7.764 -12.915 1.00 93.69 86 GLU A N 1
ATOM 671 C CA . GLU A 1 86 ? -3.470 -6.919 -14.067 1.00 93.69 86 GLU A CA 1
ATOM 672 C C . GLU A 1 86 ? -4.841 -7.297 -14.674 1.00 93.69 86 GLU A C 1
ATOM 674 O O . GLU A 1 86 ? -5.541 -6.403 -15.154 1.00 93.69 86 GLU A O 1
ATOM 679 N N . GLU A 1 87 ? -5.298 -8.559 -14.568 1.00 93.12 87 GLU A N 1
ATOM 680 C CA . GLU A 1 87 ? -6.712 -8.927 -14.825 1.00 93.12 87 GLU A CA 1
ATOM 681 C C . GLU A 1 87 ? -7.667 -8.115 -13.924 1.00 93.12 87 GLU A C 1
ATOM 683 O O . GLU A 1 87 ? -8.766 -7.747 -14.339 1.00 93.12 87 GLU A O 1
ATOM 688 N N . LEU A 1 88 ? -7.227 -7.794 -12.701 1.00 95.44 88 LEU A N 1
ATOM 689 C CA . LEU A 1 88 ? -7.993 -7.100 -11.660 1.00 95.44 88 LEU A CA 1
ATOM 690 C C . LEU A 1 88 ? -7.498 -5.664 -11.403 1.00 95.44 88 LEU A C 1
ATOM 692 O O . LEU A 1 88 ? -7.593 -5.152 -10.287 1.00 95.44 88 LEU A O 1
ATOM 696 N N . LYS A 1 89 ? -6.981 -4.974 -12.430 1.00 94.38 89 LYS A N 1
ATOM 697 C CA . LYS A 1 89 ? -6.314 -3.665 -12.276 1.00 94.38 89 LYS A CA 1
ATOM 698 C C . LYS A 1 89 ? -7.163 -2.517 -11.718 1.00 94.38 89 LYS A C 1
ATOM 700 O O . LYS A 1 89 ? -6.593 -1.536 -11.242 1.00 94.38 89 LYS A O 1
ATOM 705 N N . TYR A 1 90 ? -8.490 -2.643 -11.731 1.00 95.06 90 TYR A N 1
ATOM 706 C CA . TYR A 1 90 ? -9.437 -1.694 -11.121 1.00 95.06 90 TYR A CA 1
ATOM 707 C C . TYR A 1 90 ? -9.924 -2.120 -9.720 1.00 95.06 90 TYR A C 1
ATOM 709 O O . TYR A 1 90 ? -10.768 -1.449 -9.130 1.00 95.06 90 TYR A O 1
ATOM 717 N N . GLY A 1 91 ? -9.376 -3.214 -9.187 1.00 97.06 91 GLY A N 1
ATOM 718 C CA . GLY A 1 91 ? -9.789 -3.853 -7.943 1.00 97.06 91 GLY A CA 1
ATOM 719 C C . GLY A 1 91 ? -10.753 -5.021 -8.165 1.00 97.06 91 GLY A C 1
ATOM 720 O O . GLY A 1 91 ? -11.379 -5.148 -9.218 1.00 97.06 91 GLY A O 1
ATOM 721 N N . GLY A 1 92 ? -10.844 -5.915 -7.179 1.00 97.62 92 GLY A N 1
ATOM 722 C CA . GLY A 1 92 ? -11.727 -7.080 -7.245 1.00 97.62 92 GLY A CA 1
ATOM 723 C C . GLY A 1 92 ? -11.450 -8.138 -6.179 1.00 97.62 92 GLY A C 1
ATOM 724 O O . GLY A 1 92 ? -10.397 -8.157 -5.544 1.00 97.62 92 GLY A O 1
ATOM 725 N N . PHE A 1 93 ? -12.401 -9.051 -5.983 1.00 97.69 93 PHE A N 1
ATOM 726 C CA . PHE A 1 93 ? -12.213 -10.193 -5.088 1.00 97.69 93 PHE A CA 1
ATOM 727 C C . PHE A 1 93 ? -11.335 -11.258 -5.749 1.00 97.69 93 PHE A C 1
ATOM 729 O O . PHE A 1 93 ? -11.716 -11.828 -6.769 1.00 97.69 93 PHE A O 1
ATOM 736 N N . VAL A 1 94 ? -10.185 -11.554 -5.138 1.00 97.62 94 VAL A N 1
ATOM 737 C CA . VAL A 1 94 ? -9.308 -12.656 -5.571 1.00 97.62 94 VAL A CA 1
ATOM 738 C C . VAL A 1 94 ? -9.741 -13.998 -4.980 1.00 97.62 94 VAL A C 1
ATOM 740 O O . VAL A 1 94 ? -9.509 -15.047 -5.567 1.00 97.62 94 VAL A O 1
ATOM 743 N N . ALA A 1 95 ? -10.395 -13.970 -3.819 1.00 97.38 95 ALA A N 1
ATOM 744 C CA . ALA A 1 95 ? -10.986 -15.125 -3.154 1.00 97.38 95 ALA A CA 1
ATOM 745 C C . ALA A 1 95 ? -12.132 -14.651 -2.234 1.00 97.38 95 ALA A C 1
ATOM 747 O O . ALA A 1 95 ? -12.234 -13.451 -1.949 1.00 97.38 95 ALA A O 1
ATOM 748 N N . PRO A 1 96 ? -13.001 -15.543 -1.723 1.00 96.38 96 PRO A N 1
ATOM 749 C CA . PRO A 1 96 ? -14.072 -15.152 -0.810 1.00 96.38 96 PRO A CA 1
ATOM 750 C C . PRO A 1 96 ? -13.546 -14.396 0.425 1.00 96.38 96 PRO A C 1
ATOM 752 O O . PRO A 1 96 ? -12.817 -14.957 1.243 1.00 96.38 96 PRO A O 1
ATOM 755 N N . ARG A 1 97 ? -13.973 -13.131 0.573 1.00 96.25 97 ARG A N 1
ATOM 756 C CA . ARG A 1 97 ? -13.539 -12.155 1.604 1.00 96.25 97 ARG A CA 1
ATOM 757 C C . ARG A 1 97 ? -12.095 -11.632 1.475 1.00 96.25 97 ARG A C 1
ATOM 759 O O . ARG A 1 97 ? -11.640 -10.962 2.398 1.00 96.25 97 ARG A O 1
ATOM 766 N N . ILE A 1 98 ? -11.404 -11.877 0.358 1.00 98.44 98 ILE A N 1
ATOM 767 C CA . ILE A 1 98 ? -10.089 -11.288 0.052 1.00 98.44 98 ILE A CA 1
ATOM 768 C C . ILE A 1 98 ? -10.216 -10.368 -1.168 1.00 98.44 98 ILE A C 1
ATOM 770 O O . ILE A 1 98 ? -10.499 -10.833 -2.274 1.00 98.44 98 ILE A O 1
ATOM 774 N N . TYR A 1 99 ? -10.009 -9.069 -0.962 1.00 98.62 99 TYR A N 1
ATOM 775 C CA . TYR A 1 99 ? -10.182 -8.014 -1.958 1.00 98.62 99 TYR A CA 1
ATOM 776 C C . TYR A 1 99 ? -8.847 -7.343 -2.313 1.00 98.62 99 TYR A C 1
ATOM 778 O O . TYR A 1 99 ? -8.163 -6.796 -1.447 1.00 98.62 99 TYR A O 1
ATOM 786 N N . TYR A 1 100 ? -8.506 -7.353 -3.600 1.00 98.69 100 TYR A N 1
ATOM 787 C CA . TYR A 1 100 ? -7.386 -6.610 -4.167 1.00 98.69 100 TYR A CA 1
ATOM 788 C C . TYR A 1 100 ? -7.817 -5.185 -4.523 1.00 98.69 100 TYR A C 1
ATOM 790 O O . TYR A 1 100 ? -8.842 -4.991 -5.174 1.00 98.69 100 TYR A O 1
ATOM 798 N N . MET A 1 101 ? -7.010 -4.188 -4.158 1.00 98.38 101 MET A N 1
ATOM 799 C CA . MET A 1 101 ? -7.291 -2.770 -4.412 1.00 98.38 101 MET A CA 1
ATOM 800 C C . MET A 1 101 ? -7.014 -2.284 -5.846 1.00 98.38 101 MET A C 1
ATOM 802 O O . MET A 1 101 ? -7.248 -1.110 -6.126 1.00 98.38 101 MET A O 1
ATOM 806 N N . GLY A 1 102 ? -6.540 -3.126 -6.767 1.00 97.50 102 GLY A N 1
ATOM 807 C CA . GLY A 1 102 ? -6.167 -2.668 -8.111 1.00 97.50 102 GLY A CA 1
ATOM 808 C C . GLY A 1 102 ? -4.865 -1.861 -8.117 1.00 97.50 102 GLY A C 1
ATOM 809 O O . GLY A 1 102 ? -4.143 -1.810 -7.120 1.00 97.50 102 GLY A O 1
ATOM 810 N N . ARG A 1 103 ? -4.553 -1.206 -9.243 1.00 96.75 103 ARG A N 1
ATOM 811 C CA . ARG A 1 103 ? -3.349 -0.362 -9.386 1.00 96.75 103 ARG A CA 1
ATOM 812 C C . ARG A 1 103 ? -3.389 0.833 -8.433 1.00 96.75 103 ARG A C 1
ATOM 814 O O . ARG A 1 103 ? -2.430 1.071 -7.705 1.00 96.75 103 ARG A O 1
ATOM 821 N N . SER A 1 104 ? -4.535 1.498 -8.369 1.00 97.50 104 SER A N 1
ATOM 822 C CA . SER A 1 104 ? -4.943 2.309 -7.226 1.00 97.50 104 SER A CA 1
ATOM 823 C C . SER A 1 104 ? -6.458 2.239 -7.032 1.00 97.50 104 SER A C 1
ATOM 825 O O . SER A 1 104 ? -7.211 2.063 -7.998 1.00 97.50 104 SER A O 1
ATOM 827 N N . SER A 1 105 ? -6.916 2.379 -5.787 1.00 97.62 105 SER A N 1
ATOM 828 C CA . SER A 1 105 ? -8.327 2.639 -5.480 1.00 97.62 105 SER A CA 1
ATOM 829 C C . SER A 1 105 ? -8.536 3.370 -4.160 1.00 97.62 105 SER A C 1
ATOM 831 O O . SER A 1 105 ? -7.644 3.404 -3.315 1.00 97.62 105 SER A O 1
ATOM 833 N N . VAL A 1 106 ? -9.735 3.929 -3.980 1.00 98.31 106 VAL A N 1
ATOM 834 C CA . VAL A 1 106 ? -10.298 4.228 -2.659 1.00 98.31 106 VAL A CA 1
ATOM 835 C C . VAL A 1 106 ? -11.596 3.444 -2.495 1.00 98.31 106 VAL A C 1
ATOM 837 O O . VAL A 1 106 ? -12.422 3.371 -3.410 1.00 98.31 106 VAL A O 1
ATOM 840 N N . VAL A 1 107 ? -11.757 2.829 -1.328 1.00 98.06 107 VAL A N 1
ATOM 841 C CA . VAL A 1 107 ? -12.904 1.995 -0.958 1.00 98.06 107 VAL A CA 1
ATOM 842 C C . VAL A 1 107 ? -13.349 2.317 0.464 1.00 98.06 107 VAL A C 1
ATOM 844 O O . VAL A 1 107 ? -12.575 2.818 1.281 1.00 98.06 107 VAL A O 1
ATOM 847 N N . TRP A 1 108 ? -14.601 1.999 0.771 1.00 97.94 108 TRP A N 1
ATOM 848 C CA . TRP A 1 108 ? -15.182 2.144 2.098 1.00 97.94 108 TRP A CA 1
ATOM 849 C C . TRP A 1 108 ? -15.495 0.779 2.699 1.00 97.94 108 TRP A C 1
ATOM 851 O O . TRP A 1 108 ? -16.220 -0.001 2.084 1.00 97.94 108 TRP A O 1
ATOM 861 N N . TYR A 1 109 ? -15.035 0.523 3.924 1.00 97.38 109 TYR A N 1
ATOM 862 C CA . TYR A 1 109 ? -15.383 -0.673 4.698 1.00 97.38 109 TYR A CA 1
ATOM 863 C C . TYR A 1 109 ? -15.860 -0.283 6.099 1.00 97.38 109 TYR A C 1
ATOM 865 O O . TYR A 1 109 ? -15.098 0.352 6.822 1.00 97.38 109 TYR A O 1
ATOM 873 N N . LYS A 1 110 ? -17.100 -0.627 6.487 1.00 95.81 110 LYS A N 1
ATOM 874 C CA . LYS A 1 110 ? -17.675 -0.329 7.823 1.00 95.81 110 LYS A CA 1
ATOM 875 C C . LYS A 1 110 ? -17.341 1.090 8.353 1.00 95.81 110 LYS A C 1
ATOM 877 O O . LYS A 1 110 ? -16.792 1.253 9.436 1.00 95.81 110 LYS A O 1
ATOM 882 N N . GLY A 1 111 ? -17.582 2.132 7.554 1.00 95.75 111 GLY A N 1
ATOM 883 C CA . GLY A 1 111 ? -17.285 3.531 7.914 1.00 95.75 111 GLY A CA 1
ATOM 884 C C . GLY A 1 111 ? -15.812 3.981 7.854 1.00 95.75 111 GLY A C 1
ATOM 885 O O . GLY A 1 111 ? -15.546 5.168 8.028 1.00 95.75 111 GLY A O 1
ATOM 886 N N . LEU A 1 112 ? -14.843 3.100 7.575 1.00 97.06 112 LEU A N 1
ATOM 887 C CA . LEU A 1 112 ? -13.470 3.496 7.218 1.00 97.06 112 LEU A CA 1
ATOM 888 C C . LEU A 1 112 ? -13.363 3.808 5.725 1.00 97.06 112 LEU A C 1
ATOM 890 O O . LEU A 1 112 ? -13.834 3.021 4.904 1.00 97.06 112 LEU A O 1
ATOM 894 N N . ARG A 1 113 ? -12.674 4.904 5.390 1.00 98.00 113 ARG A N 1
ATOM 895 C CA . ARG A 1 113 ? -12.216 5.261 4.040 1.00 98.00 113 ARG A CA 1
ATOM 896 C C . ARG A 1 113 ? -10.773 4.780 3.881 1.00 98.00 113 ARG A C 1
ATOM 898 O O . ARG A 1 113 ? -9.916 5.140 4.689 1.00 98.00 113 ARG A O 1
ATOM 905 N N . ILE A 1 114 ? -10.501 3.957 2.871 1.00 98.62 114 ILE A N 1
ATOM 906 C CA . ILE A 1 114 ? -9.205 3.291 2.673 1.00 98.62 114 ILE A CA 1
ATOM 907 C C . ILE A 1 114 ? -8.750 3.517 1.234 1.00 98.62 114 ILE A C 1
ATOM 909 O O . ILE A 1 114 ? -9.393 3.038 0.302 1.00 98.62 114 ILE A O 1
ATOM 913 N N . GLY A 1 115 ? -7.651 4.245 1.055 1.00 98.44 115 GLY A N 1
ATOM 914 C CA . GLY A 1 115 ? -6.972 4.433 -0.225 1.00 98.44 115 GLY A CA 1
ATOM 915 C C . GLY A 1 115 ? -5.744 3.540 -0.352 1.00 98.44 115 GLY A C 1
ATOM 916 O O . GLY A 1 115 ? -5.076 3.246 0.637 1.00 98.44 115 GLY A O 1
ATOM 917 N N . GLY A 1 116 ? -5.432 3.116 -1.572 1.00 98.31 116 GLY A N 1
ATOM 918 C CA . GLY A 1 116 ? -4.289 2.260 -1.860 1.00 98.31 116 GLY A CA 1
ATOM 919 C C . GLY A 1 116 ? -3.652 2.580 -3.205 1.00 98.31 116 GLY A C 1
ATOM 920 O O . GLY A 1 116 ? -4.355 2.828 -4.186 1.00 98.31 116 GLY A O 1
ATOM 921 N N . LEU A 1 117 ? -2.321 2.550 -3.242 1.00 98.62 117 LEU A N 1
ATOM 922 C CA . LEU A 1 117 ? -1.497 2.588 -4.449 1.00 98.62 117 LEU A CA 1
ATOM 923 C C . LEU A 1 117 ? -0.615 1.333 -4.446 1.00 98.62 117 LEU A C 1
ATOM 925 O O . LEU A 1 117 ? 0.255 1.175 -3.589 1.00 98.62 117 LEU A O 1
ATOM 929 N N . SER A 1 118 ? -0.880 0.426 -5.381 1.00 98.44 118 SER A N 1
ATOM 930 C CA . SER A 1 118 ? -0.155 -0.837 -5.513 1.00 98.44 118 SER A CA 1
ATOM 931 C C . SER A 1 118 ? 1.157 -0.653 -6.263 1.00 98.44 118 SER A C 1
ATOM 933 O O . SER A 1 118 ? 1.229 0.096 -7.239 1.00 98.44 118 SER A O 1
ATOM 935 N N . GLY A 1 119 ? 2.165 -1.428 -5.876 1.00 97.69 119 GLY A N 1
ATOM 936 C CA . GLY A 1 119 ? 3.452 -1.482 -6.548 1.00 97.69 119 GLY A CA 1
ATOM 937 C C . GLY A 1 119 ? 4.515 -0.575 -5.938 1.00 97.69 119 GLY A C 1
ATOM 938 O O . GLY A 1 119 ? 4.354 -0.044 -4.841 1.00 97.69 119 GLY A O 1
ATOM 939 N N . VAL A 1 120 ? 5.616 -0.396 -6.670 1.00 97.44 120 VAL A N 1
ATOM 940 C CA . VAL A 1 120 ? 6.755 0.438 -6.243 1.00 97.44 120 VAL A CA 1
ATOM 941 C C . VAL A 1 120 ? 7.140 1.481 -7.289 1.00 97.44 120 VAL A C 1
ATOM 943 O O . VAL A 1 120 ? 6.805 1.376 -8.474 1.00 97.44 120 VAL A O 1
ATOM 946 N N . TYR A 1 121 ? 7.858 2.507 -6.856 1.00 97.31 121 TYR A N 1
ATOM 947 C CA . TYR A 1 121 ? 8.355 3.570 -7.710 1.00 97.31 121 TYR A CA 1
ATOM 948 C C . TYR A 1 121 ? 9.510 3.125 -8.612 1.00 97.31 121 TYR A C 1
ATOM 950 O O . TYR A 1 121 ? 10.471 2.489 -8.188 1.00 97.31 121 TYR A O 1
ATOM 958 N N . HIS A 1 122 ? 9.460 3.553 -9.875 1.00 96.12 122 HIS A N 1
ATOM 959 C CA . HIS A 1 122 ? 10.609 3.522 -10.775 1.00 96.12 122 HIS A CA 1
ATOM 960 C C . HIS A 1 122 ? 10.544 4.698 -11.746 1.00 96.12 122 HIS A C 1
ATOM 962 O O . HIS A 1 122 ? 9.660 4.752 -12.606 1.00 96.12 122 HIS A O 1
ATOM 968 N N . LYS A 1 123 ? 11.512 5.618 -11.637 1.00 91.88 123 LYS A N 1
ATOM 969 C CA . LYS A 1 123 ? 11.577 6.909 -12.350 1.00 91.88 123 LYS A CA 1
ATOM 970 C C . LYS A 1 123 ? 11.113 6.849 -13.812 1.00 91.88 123 LYS A C 1
ATOM 972 O O . LYS A 1 123 ? 10.186 7.554 -14.203 1.00 91.88 123 LYS A O 1
ATOM 977 N N . ASN A 1 124 ? 11.707 5.962 -14.613 1.00 92.44 124 ASN A N 1
ATOM 978 C CA . ASN A 1 124 ? 11.455 5.898 -16.060 1.00 92.44 124 ASN A CA 1
ATOM 979 C C . ASN A 1 124 ? 10.136 5.190 -16.431 1.00 92.44 124 ASN A C 1
ATOM 981 O O . ASN A 1 124 ? 9.781 5.143 -17.607 1.00 92.44 124 ASN A O 1
ATOM 985 N N . ASN A 1 125 ? 9.436 4.592 -15.462 1.00 94.94 125 ASN A N 1
ATOM 986 C CA . ASN A 1 125 ? 8.125 3.973 -15.670 1.00 94.94 125 ASN A CA 1
ATOM 987 C C . ASN A 1 125 ? 7.002 4.827 -15.080 1.00 94.94 125 ASN A C 1
ATOM 989 O O . ASN A 1 125 ? 5.971 4.946 -15.727 1.00 94.94 125 ASN A O 1
ATOM 993 N N . PHE A 1 126 ? 7.222 5.486 -13.938 1.00 95.81 126 PHE A N 1
ATOM 994 C CA . PHE A 1 126 ? 6.270 6.433 -13.355 1.00 95.81 126 PHE A CA 1
ATOM 995 C C . PHE A 1 126 ? 5.865 7.538 -14.343 1.00 95.81 126 PHE A C 1
ATOM 997 O O . PHE A 1 126 ? 4.685 7.840 -14.476 1.00 95.81 126 PHE A O 1
ATOM 1004 N N . MET A 1 127 ? 6.826 8.088 -15.096 1.00 94.56 127 MET A N 1
ATOM 1005 C CA . MET A 1 127 ? 6.565 9.151 -16.079 1.00 94.56 127 MET A CA 1
ATOM 1006 C C . MET A 1 127 ? 5.787 8.698 -17.326 1.00 94.56 127 MET A C 1
ATOM 1008 O O . MET A 1 127 ? 5.428 9.540 -18.149 1.00 94.56 127 MET A O 1
ATOM 1012 N N . LYS A 1 128 ? 5.509 7.398 -17.478 1.00 92.81 128 LYS A N 1
ATOM 1013 C CA . LYS A 1 128 ? 4.608 6.851 -18.503 1.00 92.81 128 LYS A CA 1
ATOM 1014 C C . LYS A 1 128 ? 3.195 6.745 -17.928 1.00 92.81 128 LYS A C 1
ATOM 1016 O O . LYS A 1 128 ? 3.023 6.663 -16.715 1.00 92.81 128 LYS A O 1
ATOM 1021 N N . LEU A 1 129 ? 2.196 6.683 -18.799 1.00 91.19 129 LEU A N 1
ATOM 1022 C CA . LEU A 1 129 ? 0.842 6.288 -18.411 1.00 91.19 129 LEU A CA 1
ATOM 1023 C C . LEU A 1 129 ? 0.719 4.758 -18.288 1.00 91.19 129 LEU A C 1
ATOM 1025 O O . LEU A 1 129 ? 1.556 4.001 -18.797 1.00 91.19 129 LEU A O 1
ATOM 1029 N N . SER A 1 130 ? -0.335 4.302 -17.617 1.00 86.00 130 SER A N 1
ATOM 1030 C CA . SER A 1 130 ? -0.775 2.905 -17.607 1.00 86.00 130 SER A CA 1
ATOM 1031 C C . SER A 1 130 ? -1.020 2.374 -19.017 1.00 86.00 130 SER A C 1
ATOM 1033 O O . SER A 1 130 ? -1.571 3.058 -19.876 1.00 86.00 130 SER A O 1
ATOM 1035 N N . GLN A 1 131 ? -0.617 1.123 -19.252 1.00 81.75 131 GLN A N 1
ATOM 1036 C CA . GLN A 1 131 ? -0.903 0.435 -20.507 1.00 81.75 131 GLN A CA 1
ATOM 1037 C C . GLN A 1 131 ? -2.342 -0.089 -20.490 1.00 81.75 131 GLN A C 1
ATOM 1039 O O . GLN A 1 131 ? -2.797 -0.702 -19.522 1.00 81.75 131 GLN A O 1
ATOM 1044 N N . GLU A 1 132 ? -3.066 0.136 -21.583 1.00 77.19 132 GLU A N 1
ATOM 1045 C CA . GLU A 1 132 ? -4.446 -0.339 -21.721 1.00 77.19 132 GLU A CA 1
ATOM 1046 C C . GLU A 1 132 ? -4.488 -1.873 -21.788 1.00 77.19 132 GLU A C 1
ATOM 1048 O O . GLU A 1 132 ? -5.360 -2.497 -21.178 1.00 77.19 132 GLU A O 1
ATOM 1053 N N . LYS A 1 133 ? -3.487 -2.485 -22.438 1.00 75.38 133 LYS A N 1
ATOM 1054 C CA . LYS A 1 133 ? -3.283 -3.937 -22.539 1.00 75.38 133 LYS A CA 1
ATOM 1055 C C . LYS A 1 133 ? -1.797 -4.280 -22.411 1.00 75.38 133 LYS A C 1
ATOM 1057 O O . LYS A 1 133 ? -0.963 -3.607 -23.014 1.00 75.38 133 LYS A O 1
ATOM 1062 N N . TYR A 1 134 ? -1.489 -5.362 -21.699 1.00 80.69 134 TYR A N 1
ATOM 1063 C CA . TYR A 1 134 ? -0.185 -6.031 -21.740 1.00 80.69 134 TYR A CA 1
ATOM 1064 C C . TYR A 1 134 ? -0.250 -7.228 -22.698 1.00 80.69 134 TYR A C 1
ATOM 1066 O O . TYR A 1 134 ? -1.303 -7.845 -22.860 1.00 80.69 134 TYR A O 1
ATOM 1074 N N . SER A 1 135 ? 0.875 -7.572 -23.328 1.00 80.06 135 SER A N 1
ATOM 1075 C CA . SER A 1 135 ? 1.028 -8.842 -24.039 1.00 80.06 135 SER A CA 1
ATOM 1076 C C . SER A 1 135 ? 1.457 -9.945 -23.069 1.00 80.06 135 SER A C 1
ATOM 1078 O O . SER A 1 135 ? 2.396 -9.771 -22.290 1.00 80.06 135 SER A O 1
ATOM 1080 N N . PHE A 1 136 ? 0.767 -11.084 -23.134 1.00 82.44 136 PHE A N 1
ATOM 1081 C CA . PHE A 1 136 ? 1.068 -12.281 -22.351 1.00 82.44 136 PHE A CA 1
ATOM 1082 C C . PHE A 1 136 ? 1.565 -13.409 -23.278 1.00 82.44 136 PHE A C 1
ATOM 1084 O O . PHE A 1 136 ? 1.037 -13.536 -24.385 1.00 82.44 136 PHE A O 1
ATOM 1091 N N . PRO A 1 137 ? 2.550 -14.232 -22.861 1.00 83.69 137 PRO A N 1
ATOM 1092 C CA . PRO A 1 137 ? 3.281 -14.169 -21.591 1.00 83.69 137 PRO A CA 1
ATOM 1093 C C . PRO A 1 137 ? 4.181 -12.925 -21.472 1.00 83.69 137 PRO A C 1
ATOM 1095 O O . PRO A 1 137 ? 4.667 -12.389 -22.467 1.00 83.69 137 PRO A O 1
ATOM 1098 N N . LEU A 1 138 ? 4.401 -12.463 -20.237 1.00 86.00 138 LEU A N 1
ATOM 1099 C CA . LEU A 1 138 ? 5.236 -11.291 -19.963 1.00 86.00 138 LEU A CA 1
ATOM 1100 C C . LEU A 1 138 ? 6.708 -11.589 -20.286 1.00 86.00 138 LEU A C 1
ATOM 1102 O O . LEU A 1 138 ? 7.298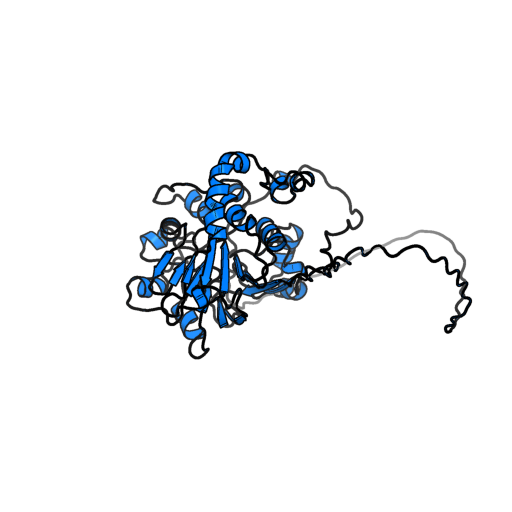 -12.522 -19.745 1.00 86.00 138 LEU A O 1
ATOM 1106 N N . ASN A 1 139 ? 7.336 -10.752 -21.115 1.00 89.19 139 ASN A N 1
ATOM 1107 C CA . ASN A 1 139 ? 8.795 -10.764 -21.268 1.00 89.19 139 ASN A CA 1
ATOM 1108 C C . ASN A 1 139 ? 9.481 -10.195 -19.999 1.00 89.19 139 ASN A C 1
ATOM 1110 O O . ASN A 1 139 ? 8.838 -9.450 -19.255 1.00 89.19 139 ASN A O 1
ATOM 1114 N N . PRO A 1 140 ? 10.787 -10.440 -19.763 1.00 87.56 140 PRO A N 1
ATOM 1115 C CA . PRO A 1 140 ? 11.471 -10.011 -18.536 1.00 87.56 140 PRO A CA 1
ATOM 1116 C C . PRO A 1 140 ? 11.454 -8.499 -18.247 1.00 87.56 140 PRO A C 1
ATOM 1118 O O . PRO A 1 140 ? 11.546 -8.101 -17.087 1.00 87.56 140 PRO A O 1
ATOM 1121 N N . SER A 1 141 ? 11.319 -7.639 -19.266 1.00 89.38 141 SER A N 1
ATOM 1122 C CA . SER A 1 141 ? 11.173 -6.192 -19.060 1.00 89.38 141 SER A CA 1
ATOM 1123 C C . SER A 1 141 ? 9.745 -5.824 -18.651 1.00 89.38 141 SER A C 1
ATOM 1125 O O . SER A 1 141 ? 9.563 -5.058 -17.706 1.00 89.38 141 SER A O 1
ATOM 1127 N N . SER A 1 142 ? 8.731 -6.413 -19.294 1.00 88.75 142 SER A N 1
ATOM 1128 C CA . SER A 1 142 ? 7.324 -6.253 -18.896 1.00 88.75 142 SER A CA 1
ATOM 1129 C C . SER A 1 142 ? 7.055 -6.805 -17.493 1.00 88.75 142 SER A C 1
ATOM 1131 O O . SER A 1 142 ? 6.401 -6.141 -16.697 1.00 88.75 142 SER A O 1
ATOM 1133 N N . LEU A 1 143 ? 7.637 -7.961 -17.163 1.00 90.44 143 LEU A N 1
ATOM 1134 C CA . LEU A 1 143 ? 7.571 -8.608 -15.848 1.00 90.44 143 LEU A CA 1
ATOM 1135 C C . LEU A 1 143 ? 8.071 -7.697 -14.717 1.00 90.44 143 LEU A C 1
ATOM 1137 O O . LEU A 1 143 ? 7.472 -7.666 -13.649 1.00 90.44 143 LEU A O 1
ATOM 1141 N N . ARG A 1 144 ? 9.131 -6.914 -14.965 1.00 91.06 144 ARG A N 1
ATOM 1142 C CA . ARG A 1 144 ? 9.599 -5.881 -14.028 1.00 91.06 144 ARG A CA 1
ATOM 1143 C C . ARG A 1 144 ? 8.798 -4.583 -14.122 1.00 91.06 144 ARG A C 1
ATOM 1145 O O . ARG A 1 144 ? 8.719 -3.848 -13.151 1.00 91.06 144 ARG A O 1
ATOM 1152 N N . SER A 1 145 ? 8.227 -4.223 -15.272 1.00 93.12 145 SER A N 1
ATOM 1153 C CA . SER A 1 145 ? 7.564 -2.919 -15.453 1.00 93.12 145 SER A CA 1
ATOM 1154 C C . SER A 1 145 ? 6.132 -2.858 -14.909 1.00 93.12 145 SER A C 1
ATOM 1156 O O . SER A 1 145 ? 5.680 -1.774 -14.531 1.00 93.12 145 SER A O 1
ATOM 1158 N N . ILE A 1 146 ? 5.431 -3.992 -14.863 1.00 93.38 146 ILE A N 1
ATOM 1159 C CA . ILE A 1 146 ? 3.988 -4.093 -14.595 1.00 93.38 146 ILE A CA 1
ATOM 1160 C C . ILE A 1 146 ? 3.594 -3.679 -13.168 1.00 93.38 146 ILE A C 1
ATOM 1162 O O . ILE A 1 146 ? 2.674 -2.871 -13.006 1.00 93.38 146 ILE A O 1
ATOM 1166 N N . TYR A 1 147 ? 4.353 -4.131 -12.163 1.00 94.56 147 TYR A N 1
ATOM 1167 C CA . TYR A 1 147 ? 4.174 -3.782 -10.747 1.00 94.56 147 TYR A CA 1
ATOM 1168 C C . TYR A 1 147 ? 4.751 -2.408 -10.378 1.00 94.56 147 TYR A C 1
ATOM 1170 O O . TYR A 1 147 ? 4.647 -1.985 -9.233 1.00 94.56 147 TYR A O 1
ATOM 1178 N N . HIS A 1 148 ? 5.369 -1.676 -11.308 1.00 97.12 148 HIS A N 1
ATOM 1179 C CA . HIS A 1 148 ? 5.618 -0.259 -11.061 1.00 97.12 148 HIS A CA 1
ATOM 1180 C C . HIS A 1 148 ? 4.302 0.507 -11.241 1.00 97.12 148 HIS A C 1
ATOM 1182 O O . HIS A 1 148 ? 3.583 0.265 -12.221 1.00 97.12 148 HIS A O 1
ATOM 1188 N N . TYR A 1 149 ? 3.995 1.464 -10.367 1.00 96.88 149 TYR A N 1
ATOM 1189 C CA . TYR A 1 149 ? 2.855 2.361 -10.583 1.00 96.88 149 TYR A CA 1
ATOM 1190 C C . TYR A 1 149 ? 3.170 3.451 -11.631 1.00 96.88 149 TYR A C 1
ATOM 1192 O O . TYR A 1 149 ? 4.274 3.514 -12.192 1.00 96.88 149 TYR A O 1
ATOM 1200 N N . ARG A 1 150 ? 2.165 4.251 -11.996 1.00 96.25 150 ARG A N 1
ATOM 1201 C CA . ARG A 1 150 ? 2.222 5.257 -13.074 1.00 96.25 150 ARG A CA 1
ATOM 1202 C C . ARG A 1 150 ? 1.751 6.623 -12.585 1.00 96.25 150 ARG A C 1
ATOM 1204 O O . ARG A 1 150 ? 1.083 6.712 -11.554 1.00 96.25 150 ARG A O 1
ATOM 1211 N N . LYS A 1 151 ? 2.054 7.685 -13.337 1.00 95.06 151 LYS A N 1
ATOM 1212 C CA . LYS A 1 151 ? 1.585 9.038 -13.006 1.00 95.06 151 LYS A CA 1
ATOM 1213 C C . LYS A 1 151 ? 0.061 9.139 -12.978 1.00 95.06 151 LYS A C 1
ATOM 1215 O O . LYS A 1 151 ? -0.459 9.802 -12.091 1.00 95.06 151 LYS A O 1
ATOM 1220 N N . ASP A 1 152 ? -0.666 8.428 -13.843 1.00 94.56 152 ASP A N 1
ATOM 1221 C CA . ASP A 1 152 ? -2.131 8.372 -13.766 1.00 94.56 152 ASP A CA 1
ATOM 1222 C C . ASP A 1 152 ? -2.627 7.645 -12.506 1.00 94.56 152 ASP A C 1
ATOM 1224 O O . ASP A 1 152 ? -3.556 8.130 -11.872 1.00 94.56 152 ASP A O 1
ATOM 1228 N N . ASP A 1 153 ? -1.999 6.538 -12.086 1.00 96.06 153 ASP A N 1
ATOM 1229 C CA . ASP A 1 153 ? -2.355 5.835 -10.838 1.00 96.06 153 ASP A CA 1
ATOM 1230 C C . ASP A 1 153 ? -2.213 6.742 -9.602 1.00 96.06 153 ASP A C 1
ATOM 1232 O O . ASP A 1 153 ? -3.050 6.697 -8.699 1.00 96.06 153 ASP A O 1
ATOM 1236 N N . TYR A 1 154 ? -1.185 7.597 -9.604 1.00 96.56 154 TYR A N 1
ATOM 1237 C CA . TYR A 1 154 ? -0.931 8.631 -8.598 1.00 96.56 154 TYR A CA 1
ATOM 1238 C C . TYR A 1 154 ? -1.916 9.809 -8.690 1.00 96.56 154 TYR A C 1
ATOM 1240 O O . TYR A 1 154 ? -2.496 10.195 -7.678 1.00 96.56 154 TYR A O 1
ATOM 1248 N N . PHE A 1 155 ? -2.156 10.372 -9.879 1.00 95.50 155 PHE A N 1
ATOM 1249 C CA . PHE A 1 155 ? -3.022 11.548 -10.024 1.00 95.50 155 PHE A CA 1
ATOM 1250 C C . PHE A 1 155 ? -4.503 11.242 -9.727 1.00 95.50 155 PHE A C 1
ATOM 1252 O O . PHE A 1 155 ? -5.172 12.100 -9.157 1.00 95.50 155 PHE A O 1
ATOM 1259 N N . LYS A 1 156 ? -4.997 10.015 -9.981 1.00 95.50 156 LYS A N 1
ATOM 1260 C CA . LYS A 1 156 ? -6.332 9.562 -9.515 1.00 95.50 156 LYS A CA 1
ATOM 1261 C C . LYS A 1 156 ? -6.509 9.729 -7.994 1.00 95.50 156 LYS A C 1
ATOM 1263 O O . LYS A 1 156 ? -7.611 9.992 -7.525 1.00 95.50 156 LYS A O 1
ATOM 1268 N N . LEU A 1 157 ? -5.422 9.584 -7.227 1.00 96.88 157 LEU A N 1
ATOM 1269 C CA . LEU A 1 157 ? -5.397 9.780 -5.774 1.00 96.88 157 LEU A CA 1
ATOM 1270 C C . LEU A 1 157 ? -5.081 11.233 -5.382 1.00 96.88 157 LEU A C 1
ATOM 1272 O O . LEU A 1 157 ? -5.646 11.723 -4.412 1.00 96.88 157 LEU A O 1
ATOM 1276 N N . LYS A 1 158 ? -4.217 11.946 -6.124 1.00 94.19 158 LYS A N 1
ATOM 1277 C CA . LYS A 1 158 ? -3.866 13.357 -5.843 1.00 94.19 158 LYS A CA 1
ATOM 1278 C C . LYS A 1 158 ? -5.081 14.300 -5.926 1.00 94.19 158 LYS A C 1
ATOM 1280 O O . LYS A 1 158 ? -5.090 15.328 -5.264 1.00 94.19 158 LYS A O 1
ATOM 1285 N N . LEU A 1 159 ? -6.094 13.942 -6.721 1.00 92.75 159 LEU A N 1
ATOM 1286 C CA . LEU A 1 159 ? -7.331 14.711 -6.921 1.00 92.75 159 LEU A CA 1
ATOM 1287 C C . LEU A 1 159 ? -8.365 14.603 -5.774 1.00 92.75 159 LEU A C 1
ATOM 1289 O O . LEU A 1 159 ? -9.444 15.176 -5.895 1.00 92.75 159 LEU A O 1
ATOM 1293 N N . LEU A 1 160 ? -8.081 13.870 -4.691 1.00 92.81 160 LEU A N 1
ATOM 1294 C CA . LEU A 1 160 ? -8.995 13.725 -3.547 1.00 92.81 160 LEU A CA 1
ATOM 1295 C C . LEU A 1 160 ? -8.912 14.943 -2.610 1.00 92.81 160 LEU A C 1
ATOM 1297 O O . LEU A 1 160 ? -7.835 15.264 -2.109 1.00 92.81 160 LEU A O 1
ATOM 1301 N N . GLY A 1 161 ? -10.047 15.581 -2.318 1.00 85.69 161 GLY A N 1
ATOM 1302 C CA . GLY A 1 161 ? -10.136 16.717 -1.397 1.00 85.69 161 GLY A CA 1
ATOM 1303 C C . GLY A 1 161 ? -10.296 16.306 0.069 1.00 85.69 161 GLY A C 1
ATOM 1304 O O . GLY A 1 161 ? -9.567 16.785 0.938 1.00 85.69 161 GLY A O 1
ATOM 1305 N N . GLU A 1 162 ? -11.221 15.391 0.379 1.00 81.12 162 GLU A N 1
ATOM 1306 C CA . GLU A 1 162 ? -11.550 15.021 1.771 1.00 81.12 162 GLU A CA 1
ATOM 1307 C C . GLU A 1 162 ? -10.760 13.803 2.287 1.00 81.12 162 GLU A C 1
ATOM 1309 O O . GLU A 1 162 ? -11.310 12.821 2.796 1.00 81.12 162 GLU A O 1
ATOM 1314 N N . ALA A 1 163 ? -9.435 13.848 2.144 1.00 88.56 163 ALA A N 1
ATOM 1315 C CA . ALA A 1 163 ? -8.555 12.728 2.480 1.00 88.56 163 ALA A CA 1
ATOM 1316 C C . ALA A 1 163 ? -8.115 12.661 3.961 1.00 88.56 163 ALA A C 1
ATOM 1318 O O . ALA A 1 163 ? -7.791 11.580 4.450 1.00 88.56 163 ALA A O 1
ATOM 1319 N N . ASN A 1 164 ? -8.176 13.761 4.723 1.00 86.88 164 ASN A N 1
ATOM 1320 C CA . ASN A 1 164 ? -7.618 13.844 6.089 1.00 86.88 164 ASN A CA 1
ATOM 1321 C C . ASN A 1 164 ? -8.070 12.717 7.055 1.00 86.88 164 ASN A C 1
ATOM 1323 O O . ASN A 1 164 ? -7.312 12.309 7.930 1.00 86.88 164 ASN A O 1
ATOM 1327 N N . ASN A 1 165 ? -9.298 12.198 6.918 1.00 90.81 165 ASN A N 1
ATOM 1328 C CA . ASN A 1 165 ? -9.854 11.156 7.800 1.00 90.81 165 ASN A CA 1
ATOM 1329 C C . ASN A 1 165 ? -9.593 9.708 7.322 1.00 90.81 165 ASN A C 1
ATOM 1331 O O . ASN A 1 165 ? -10.127 8.772 7.923 1.00 90.81 165 ASN A O 1
ATOM 1335 N N . MET A 1 166 ? -8.847 9.490 6.233 1.00 95.25 166 MET A N 1
ATOM 1336 C CA . MET A 1 166 ? -8.677 8.162 5.625 1.00 95.25 166 MET A CA 1
ATOM 1337 C C . MET A 1 166 ? -7.446 7.393 6.136 1.00 95.25 166 MET A C 1
ATOM 1339 O O . MET A 1 166 ? -6.543 7.952 6.762 1.00 95.25 166 MET A O 1
ATOM 1343 N N . ILE A 1 167 ? -7.405 6.100 5.812 1.00 98.25 167 ILE A N 1
ATOM 1344 C CA . ILE A 1 167 ? -6.183 5.288 5.777 1.00 98.25 167 ILE A CA 1
ATOM 1345 C C . ILE A 1 167 ? -5.614 5.350 4.354 1.00 98.25 167 ILE A C 1
ATOM 1347 O O . ILE A 1 167 ? -6.375 5.188 3.399 1.00 98.25 167 ILE A O 1
ATOM 1351 N N . MET A 1 168 ? -4.300 5.523 4.198 1.00 98.50 168 MET A N 1
ATOM 1352 C CA . MET A 1 168 ? -3.608 5.386 2.909 1.00 98.50 168 MET A CA 1
ATOM 1353 C C . MET A 1 168 ? -2.569 4.256 2.947 1.00 98.50 168 MET A C 1
ATOM 1355 O O . MET A 1 168 ? -1.828 4.123 3.920 1.00 98.50 168 MET A O 1
ATOM 1359 N N . LEU A 1 169 ? -2.515 3.443 1.889 1.00 98.75 169 LEU A N 1
ATOM 1360 C CA . LEU A 1 169 ? -1.651 2.263 1.774 1.00 98.75 169 LEU A CA 1
ATOM 1361 C C . LEU A 1 169 ? -0.702 2.390 0.575 1.00 98.75 169 LEU A C 1
ATOM 1363 O O . LEU A 1 169 ? -1.166 2.562 -0.554 1.00 98.75 169 LEU A O 1
ATOM 1367 N N . THR A 1 170 ? 0.607 2.234 0.788 1.00 98.69 170 THR A N 1
ATOM 1368 C CA . THR A 1 170 ? 1.611 2.151 -0.296 1.00 98.69 170 THR A CA 1
ATOM 1369 C C . THR A 1 170 ? 2.660 1.102 0.028 1.00 98.69 170 THR A C 1
ATOM 1371 O O . THR A 1 170 ? 3.120 1.045 1.164 1.00 98.69 170 THR A O 1
ATOM 1374 N N . HIS A 1 171 ? 3.066 0.270 -0.935 1.00 98.44 171 HIS A N 1
ATOM 1375 C CA . HIS A 1 171 ? 4.035 -0.790 -0.638 1.00 98.44 171 HIS A CA 1
ATOM 1376 C C . HIS A 1 171 ? 5.410 -0.204 -0.293 1.00 98.44 171 HIS A C 1
ATOM 1378 O O . HIS A 1 171 ? 5.976 -0.512 0.761 1.00 98.44 171 HIS A O 1
ATOM 1384 N N . ASP A 1 172 ? 5.915 0.692 -1.148 1.00 97.50 172 ASP A N 1
ATOM 1385 C CA . ASP A 1 172 ? 7.086 1.510 -0.849 1.00 97.50 172 ASP A CA 1
ATOM 1386 C C . ASP A 1 172 ? 6.767 2.665 0.117 1.00 97.50 172 ASP A C 1
ATOM 1388 O O . ASP A 1 172 ? 5.613 3.012 0.382 1.00 97.50 172 ASP A O 1
ATOM 1392 N N . TRP A 1 173 ? 7.820 3.226 0.713 1.00 98.19 173 TRP A N 1
ATOM 1393 C CA . TRP A 1 173 ? 7.700 4.307 1.691 1.00 98.19 173 TRP A CA 1
ATOM 1394 C C . TRP A 1 173 ? 7.701 5.675 0.995 1.00 98.19 173 TRP A C 1
ATOM 1396 O O . TRP A 1 173 ? 8.407 5.847 -0.003 1.00 98.19 173 TRP A O 1
ATOM 1406 N N . PRO A 1 174 ? 7.032 6.690 1.566 1.00 98.38 174 PRO A N 1
ATOM 1407 C CA . PRO A 1 174 ? 7.269 8.087 1.218 1.00 98.38 174 PRO A CA 1
ATOM 1408 C C . PRO A 1 174 ? 8.737 8.480 1.467 1.00 98.38 174 PRO A C 1
ATOM 1410 O O . PRO A 1 174 ? 9.245 8.340 2.581 1.00 98.38 174 PRO A O 1
ATOM 1413 N N . GLU A 1 175 ? 9.440 8.972 0.444 1.00 97.12 175 GLU A N 1
ATOM 1414 C CA . GLU A 1 175 ? 10.839 9.404 0.589 1.00 97.12 175 GLU A CA 1
ATOM 1415 C C . GLU A 1 175 ? 10.947 10.542 1.611 1.00 97.12 175 GLU A C 1
ATOM 1417 O O . GLU A 1 175 ? 10.150 11.475 1.618 1.00 97.12 175 GLU A O 1
ATOM 1422 N N . GLY A 1 176 ? 11.913 10.446 2.524 1.00 96.44 176 GLY A N 1
ATOM 1423 C CA . GLY A 1 176 ? 12.059 11.397 3.623 1.00 96.44 176 GLY A CA 1
ATOM 1424 C C . GLY A 1 176 ? 11.176 11.130 4.850 1.00 96.44 176 GLY A C 1
ATOM 1425 O O . GLY A 1 176 ? 11.387 11.801 5.862 1.00 96.44 176 GLY A O 1
ATOM 1426 N N . ILE A 1 177 ? 10.256 10.148 4.841 1.00 97.62 177 ILE A N 1
ATOM 1427 C CA . ILE A 1 177 ? 9.404 9.837 6.016 1.00 97.62 177 ILE A CA 1
ATOM 1428 C C . ILE A 1 177 ? 10.219 9.441 7.252 1.00 97.62 177 ILE A C 1
ATOM 1430 O O . ILE A 1 177 ? 9.813 9.684 8.386 1.00 97.62 177 ILE A O 1
ATOM 1434 N N . TYR A 1 178 ? 11.416 8.893 7.033 1.00 96.19 178 TYR A N 1
ATOM 1435 C CA . TYR A 1 178 ? 12.364 8.553 8.088 1.00 96.19 178 TYR A CA 1
ATOM 1436 C C . TYR A 1 178 ? 12.714 9.751 8.984 1.00 96.19 178 TYR A C 1
ATOM 1438 O O . TYR A 1 178 ? 12.910 9.559 10.180 1.00 96.19 178 TYR A O 1
ATOM 1446 N N . ASN A 1 179 ? 12.711 10.983 8.460 1.00 96.00 179 ASN A N 1
ATOM 1447 C CA . ASN A 1 179 ? 12.998 12.196 9.238 1.00 96.00 179 ASN A CA 1
ATOM 1448 C C . ASN A 1 179 ? 11.955 12.488 10.337 1.00 96.00 179 ASN A C 1
ATOM 1450 O O . ASN A 1 179 ? 12.237 13.264 11.245 1.00 96.00 179 ASN A O 1
ATOM 1454 N N . TYR A 1 180 ? 10.777 11.859 10.266 1.00 96.75 180 TYR A N 1
ATOM 1455 C CA . TYR A 1 180 ? 9.668 12.001 11.214 1.00 96.75 180 TYR A CA 1
ATOM 1456 C C . TYR A 1 180 ? 9.618 10.856 12.254 1.00 96.75 180 TYR A C 1
ATOM 1458 O O . TYR A 1 180 ? 8.612 10.677 12.942 1.00 96.75 180 TYR A O 1
ATOM 1466 N N . GLY A 1 181 ? 10.689 10.059 12.369 1.00 95.88 181 GLY A N 1
ATOM 1467 C CA . GLY A 1 181 ? 10.834 8.967 13.339 1.00 95.88 181 GLY A CA 1
ATOM 1468 C C . GLY A 1 181 ? 12.299 8.714 13.727 1.00 95.88 181 GLY A C 1
ATOM 1469 O O . GLY A 1 181 ? 13.188 9.507 13.416 1.00 95.88 181 GLY A O 1
ATOM 1470 N N . ASP A 1 182 ? 12.585 7.605 14.419 1.00 96.38 182 ASP A N 1
ATOM 1471 C CA . ASP A 1 182 ? 13.946 7.321 14.907 1.00 96.38 182 ASP A CA 1
ATOM 1472 C C . ASP A 1 182 ? 14.875 6.766 13.806 1.00 96.38 182 ASP A C 1
ATOM 1474 O O . ASP A 1 182 ? 15.143 5.562 13.709 1.00 96.38 182 ASP A O 1
ATOM 1478 N N . VAL A 1 183 ? 15.429 7.676 12.996 1.00 95.31 183 VAL A N 1
ATOM 1479 C CA . VAL A 1 183 ? 16.492 7.387 12.014 1.00 95.31 183 VAL A CA 1
ATOM 1480 C C . VAL A 1 183 ? 17.694 6.685 12.662 1.00 95.31 183 VAL A C 1
ATOM 1482 O O . VAL A 1 183 ? 18.352 5.867 12.019 1.00 95.31 183 VAL A O 1
ATOM 1485 N N . ARG A 1 184 ? 18.008 6.965 13.936 1.00 95.88 184 ARG A N 1
ATOM 1486 C CA . ARG A 1 184 ? 19.177 6.386 14.619 1.00 95.88 184 ARG A CA 1
ATOM 1487 C C . ARG A 1 184 ? 18.943 4.908 14.926 1.00 95.88 184 ARG A C 1
ATOM 1489 O O . ARG A 1 184 ? 19.868 4.114 14.777 1.00 95.88 184 ARG A O 1
ATOM 1496 N N . GLN A 1 185 ? 17.730 4.520 15.315 1.00 95.44 185 GLN A N 1
ATOM 1497 C CA . GLN A 1 185 ? 17.337 3.114 15.445 1.00 95.44 185 GLN A CA 1
ATOM 1498 C C . GLN A 1 185 ? 17.251 2.425 14.078 1.00 95.44 185 GLN A C 1
ATOM 1500 O O . GLN A 1 185 ? 17.799 1.333 13.926 1.00 95.44 185 GLN A O 1
ATOM 1505 N N . LEU A 1 186 ? 16.658 3.075 13.070 1.00 95.19 186 LEU A N 1
ATOM 1506 C CA . LEU A 1 186 ? 16.584 2.541 11.705 1.00 95.19 186 LEU A CA 1
ATOM 1507 C C . LEU A 1 186 ? 17.981 2.218 11.145 1.00 95.19 186 LEU A C 1
ATOM 1509 O O . LEU A 1 186 ? 18.207 1.110 10.664 1.00 95.19 186 LEU A O 1
ATOM 1513 N N . LEU A 1 187 ? 18.944 3.134 11.284 1.00 96.06 187 LEU A N 1
ATOM 1514 C CA . LEU A 1 187 ? 20.323 2.937 10.824 1.00 96.06 187 LEU A CA 1
ATOM 1515 C C . LEU A 1 187 ? 21.147 1.976 11.695 1.00 96.06 187 LEU A C 1
ATOM 1517 O O . LEU A 1 187 ? 22.113 1.406 11.196 1.00 96.06 187 LEU A O 1
ATOM 1521 N N . LYS A 1 188 ? 20.775 1.741 12.962 1.00 95.62 188 LYS A N 1
ATOM 1522 C CA . LYS A 1 188 ? 21.349 0.643 13.766 1.00 95.62 188 LYS A CA 1
ATOM 1523 C C . LYS A 1 188 ? 20.887 -0.727 13.264 1.00 95.62 188 LYS A C 1
ATOM 1525 O O . LYS A 1 188 ? 21.679 -1.661 13.258 1.00 95.62 188 LYS A O 1
ATOM 1530 N N . LEU A 1 189 ? 19.624 -0.845 12.845 1.00 92.81 189 LEU A N 1
ATOM 1531 C CA . LEU A 1 189 ? 19.057 -2.086 12.305 1.00 92.81 189 LEU A CA 1
ATOM 1532 C C . LEU A 1 189 ? 19.478 -2.337 10.848 1.00 92.81 189 LEU A C 1
ATOM 1534 O O . LEU A 1 189 ? 19.684 -3.485 10.459 1.00 92.81 189 LEU A O 1
ATOM 1538 N N . LYS A 1 190 ? 19.602 -1.275 10.040 1.00 94.38 190 LYS A N 1
ATOM 1539 C CA . LYS A 1 190 ? 19.960 -1.330 8.613 1.00 94.38 190 LYS A CA 1
ATOM 1540 C C . LYS A 1 190 ? 20.969 -0.233 8.239 1.00 94.38 190 LYS A C 1
ATOM 1542 O O . LYS A 1 190 ? 20.588 0.777 7.650 1.00 94.38 190 LYS A O 1
ATOM 1547 N N . PRO A 1 191 ? 22.272 -0.425 8.529 1.00 94.44 191 PRO A N 1
ATOM 1548 C CA . PRO A 1 191 ? 23.301 0.592 8.278 1.00 94.44 191 PRO A CA 1
ATOM 1549 C C . PRO A 1 191 ? 23.443 1.017 6.810 1.00 94.44 191 PRO A C 1
ATOM 1551 O O . PRO A 1 191 ? 23.833 2.151 6.534 1.00 94.44 191 PRO A O 1
ATOM 1554 N N . PHE A 1 192 ? 23.111 0.132 5.865 1.00 92.88 192 PHE A N 1
ATOM 1555 C CA . PHE A 1 192 ? 23.199 0.390 4.423 1.00 92.88 192 PHE A CA 1
ATOM 1556 C C . PHE A 1 192 ? 22.271 1.523 3.954 1.00 92.88 192 PHE A C 1
ATOM 1558 O O . PHE A 1 192 ? 22.704 2.350 3.151 1.00 92.88 192 PHE A O 1
ATOM 1565 N N . PHE A 1 193 ? 21.085 1.663 4.566 1.00 95.12 193 PHE A N 1
ATOM 1566 C CA . PHE A 1 193 ? 20.148 2.764 4.299 1.00 95.12 193 PHE A CA 1
ATOM 1567 C C . PHE A 1 193 ? 20.754 4.159 4.512 1.00 95.12 193 PHE A C 1
ATOM 1569 O O . PHE A 1 193 ? 20.204 5.138 4.014 1.00 95.12 193 PHE A O 1
ATOM 1576 N N . LYS A 1 194 ? 21.903 4.289 5.195 1.00 93.88 194 LYS A N 1
ATOM 1577 C CA . LYS A 1 194 ? 22.615 5.568 5.322 1.00 93.88 194 LYS A CA 1
ATOM 1578 C C . LYS A 1 194 ? 22.938 6.173 3.952 1.00 93.88 194 LYS A C 1
ATOM 1580 O O . LYS A 1 194 ? 22.780 7.379 3.788 1.00 93.88 194 LYS A O 1
ATOM 1585 N N . GLN A 1 195 ? 23.353 5.359 2.978 1.00 93.81 195 GLN A N 1
ATOM 1586 C CA . GLN A 1 195 ? 23.656 5.858 1.633 1.00 93.81 195 GLN A CA 1
ATOM 1587 C C . GLN A 1 195 ? 22.389 6.241 0.865 1.00 93.81 195 GLN A C 1
ATOM 1589 O O . GLN A 1 195 ? 22.380 7.247 0.161 1.00 93.81 195 GLN A O 1
ATOM 1594 N N . ASP A 1 196 ? 21.323 5.460 1.013 1.00 93.12 196 ASP A N 1
ATOM 1595 C CA . ASP A 1 196 ? 20.070 5.651 0.276 1.00 93.12 196 ASP A CA 1
ATOM 1596 C C . ASP A 1 196 ? 19.333 6.906 0.778 1.00 93.12 196 ASP A C 1
ATOM 1598 O O . ASP A 1 196 ? 18.838 7.704 -0.017 1.00 93.12 196 ASP A O 1
ATOM 1602 N N . ILE A 1 197 ? 19.381 7.156 2.093 1.00 93.81 197 ILE A N 1
ATOM 1603 C CA . ILE A 1 197 ? 18.951 8.408 2.736 1.00 93.81 197 ILE A CA 1
ATOM 1604 C C . ILE A 1 197 ? 19.771 9.606 2.234 1.00 93.81 197 ILE A C 1
ATOM 1606 O O . ILE A 1 197 ? 19.202 10.656 1.943 1.00 93.81 197 ILE A O 1
ATOM 1610 N N . GLN A 1 198 ? 21.096 9.465 2.104 1.00 93.44 198 GLN A N 1
ATOM 1611 C CA . GLN A 1 198 ? 21.967 10.537 1.599 1.00 93.44 198 GLN A CA 1
ATOM 1612 C C . GLN A 1 198 ? 21.709 10.872 0.120 1.00 93.44 198 GLN A C 1
ATOM 1614 O O . GLN A 1 198 ? 21.844 12.029 -0.268 1.00 93.44 198 GLN A O 1
ATOM 1619 N N . LYS A 1 199 ? 21.327 9.884 -0.699 1.00 93.88 199 LYS A N 1
ATOM 1620 C CA . LYS A 1 199 ? 21.008 10.067 -2.128 1.00 93.88 199 LYS A CA 1
ATOM 1621 C C . LYS A 1 199 ? 19.556 10.488 -2.392 1.00 93.88 199 LYS A C 1
ATOM 1623 O O . LYS A 1 199 ? 19.268 10.937 -3.500 1.00 93.88 199 LYS A O 1
ATOM 1628 N N . ARG A 1 200 ? 18.671 10.363 -1.390 1.00 91.62 200 ARG A N 1
ATOM 1629 C CA . ARG A 1 200 ? 17.199 10.443 -1.509 1.00 91.62 200 ARG A CA 1
ATOM 1630 C C . ARG A 1 200 ? 16.602 9.352 -2.413 1.00 91.62 200 ARG A C 1
ATOM 1632 O O . ARG A 1 200 ? 15.627 9.580 -3.120 1.00 91.62 200 ARG A O 1
ATOM 1639 N N . ASP A 1 201 ? 17.196 8.159 -2.357 1.00 91.12 201 ASP A N 1
ATOM 1640 C CA . ASP A 1 201 ? 16.731 6.946 -3.046 1.00 91.12 201 ASP A CA 1
ATOM 1641 C C . ASP A 1 201 ? 15.931 6.005 -2.105 1.00 91.12 201 ASP A C 1
ATOM 1643 O O . ASP A 1 201 ? 15.406 4.984 -2.548 1.00 91.12 201 ASP A O 1
ATOM 1647 N N . LEU A 1 202 ? 15.823 6.315 -0.800 1.00 93.56 202 LEU A N 1
ATOM 1648 C CA . LEU A 1 202 ? 15.068 5.499 0.164 1.00 93.56 202 LEU A CA 1
ATOM 1649 C C . LEU A 1 202 ? 13.569 5.853 0.171 1.00 93.56 202 LEU A C 1
ATOM 1651 O O . LEU A 1 202 ? 13.105 6.639 1.000 1.00 93.56 202 LEU A O 1
ATOM 1655 N N . GLY A 1 203 ? 12.822 5.232 -0.741 1.00 95.50 203 GLY A N 1
ATOM 1656 C CA . GLY A 1 203 ? 11.382 5.432 -0.920 1.00 95.50 203 GLY A CA 1
ATOM 1657 C C . GLY A 1 203 ? 11.060 6.223 -2.188 1.00 95.50 203 GLY A C 1
ATOM 1658 O O . GLY A 1 203 ? 11.880 6.316 -3.101 1.00 95.50 203 GLY A O 1
ATOM 1659 N N . SER A 1 204 ? 9.860 6.798 -2.252 1.00 97.19 204 SER A N 1
ATOM 1660 C CA . SER A 1 204 ? 9.382 7.532 -3.424 1.00 97.19 204 SER A CA 1
ATOM 1661 C C . SER A 1 204 ? 9.019 8.992 -3.116 1.00 97.19 204 SER A C 1
ATOM 1663 O O . SER A 1 204 ? 8.241 9.259 -2.194 1.00 97.19 204 SER A O 1
ATOM 1665 N N . PRO A 1 205 ? 9.518 9.968 -3.903 1.00 97.00 205 PRO A N 1
ATOM 1666 C CA . PRO A 1 205 ? 9.164 11.376 -3.720 1.00 97.00 205 PRO A CA 1
ATOM 1667 C C . PRO A 1 205 ? 7.694 11.645 -4.075 1.00 97.00 205 PRO A C 1
ATOM 1669 O O . PRO A 1 205 ? 7.091 12.574 -3.544 1.00 97.00 205 PRO A O 1
ATOM 1672 N N . PHE A 1 206 ? 7.084 10.813 -4.927 1.00 97.19 206 PHE A N 1
ATOM 1673 C CA . PHE A 1 206 ? 5.681 10.961 -5.314 1.00 97.19 206 PHE A CA 1
ATOM 1674 C C . PHE A 1 206 ? 4.723 10.497 -4.214 1.00 97.19 206 PHE A C 1
ATOM 1676 O O . PHE A 1 206 ? 3.691 11.131 -4.019 1.00 97.19 206 PHE A O 1
ATOM 1683 N N . THR A 1 207 ? 5.060 9.466 -3.431 1.00 97.38 207 THR A N 1
ATOM 1684 C CA . THR A 1 207 ? 4.251 9.115 -2.249 1.00 97.38 207 THR A CA 1
ATOM 1685 C C . THR A 1 207 ? 4.461 10.097 -1.096 1.00 97.38 207 THR A C 1
ATOM 1687 O O . THR A 1 207 ? 3.516 10.341 -0.357 1.00 97.38 207 THR A O 1
ATOM 1690 N N . MET A 1 208 ? 5.620 10.763 -0.996 1.00 97.06 208 MET A N 1
ATOM 1691 C CA . MET A 1 208 ? 5.804 11.912 -0.087 1.00 97.06 208 MET A CA 1
ATOM 1692 C C . MET A 1 208 ? 4.995 13.143 -0.522 1.00 97.06 208 MET A C 1
ATOM 1694 O O . MET A 1 208 ? 4.368 13.789 0.318 1.00 97.06 208 MET A O 1
ATOM 1698 N N . SER A 1 209 ? 4.930 13.437 -1.824 1.00 95.81 209 SER A N 1
ATOM 1699 C CA . SER A 1 209 ? 4.020 14.460 -2.358 1.00 95.81 209 SER A CA 1
ATOM 1700 C C . SER A 1 209 ? 2.559 14.117 -2.035 1.00 95.81 209 SER A C 1
ATOM 1702 O O . SER A 1 209 ? 1.858 14.934 -1.444 1.00 95.81 209 SER A O 1
ATOM 1704 N N . LEU A 1 210 ? 2.134 12.871 -2.283 1.00 95.94 210 LEU A N 1
ATOM 1705 C CA . LEU A 1 210 ? 0.777 12.404 -1.985 1.00 95.94 210 LEU A CA 1
ATOM 1706 C C . LEU A 1 210 ? 0.443 12.460 -0.481 1.00 95.94 210 LEU A C 1
ATOM 1708 O O . LEU A 1 210 ? -0.629 12.934 -0.122 1.00 95.94 210 LEU A O 1
ATOM 1712 N N . LEU A 1 211 ? 1.363 12.057 0.403 1.00 96.94 211 LEU A N 1
ATOM 1713 C CA . LEU A 1 211 ? 1.250 12.218 1.861 1.00 96.94 211 LEU A CA 1
ATOM 1714 C C . LEU A 1 211 ? 1.081 13.698 2.250 1.00 96.94 211 LEU A C 1
ATOM 1716 O O . LEU A 1 211 ? 0.229 14.019 3.074 1.00 96.94 211 LEU A O 1
ATOM 1720 N N . SER A 1 212 ? 1.835 14.599 1.615 1.00 93.88 212 SER A N 1
ATOM 1721 C CA . SER A 1 212 ? 1.810 16.046 1.888 1.00 93.88 212 SER A CA 1
ATOM 1722 C C . SER A 1 212 ? 0.542 16.756 1.395 1.00 93.88 212 SER A C 1
ATOM 1724 O O . SER A 1 212 ? 0.124 17.752 1.997 1.00 93.88 212 SER A O 1
ATOM 1726 N N . THR A 1 213 ? -0.070 16.248 0.320 1.00 93.00 213 THR A N 1
ATOM 1727 C CA . THR A 1 213 ? -1.359 16.716 -0.216 1.00 93.00 213 THR A CA 1
ATOM 1728 C C . THR A 1 213 ? -2.537 16.136 0.568 1.00 93.00 213 THR A C 1
ATOM 1730 O O . THR A 1 213 ? -3.377 16.897 1.034 1.00 93.00 213 THR A O 1
ATOM 1733 N N . LEU A 1 214 ? -2.591 14.810 0.743 1.00 94.38 214 LEU A N 1
ATOM 1734 C CA . LEU A 1 214 ? -3.756 14.103 1.293 1.00 94.38 214 LEU A CA 1
ATOM 1735 C C . LEU A 1 214 ? -3.832 14.099 2.826 1.00 94.38 214 LEU A C 1
ATOM 1737 O O . LEU A 1 214 ? -4.924 13.950 3.372 1.00 94.38 214 LEU A O 1
ATOM 1741 N N . ARG A 1 215 ? -2.685 14.216 3.512 1.00 95.75 215 ARG A N 1
ATOM 1742 C CA . ARG A 1 215 ? -2.552 14.297 4.983 1.00 95.75 215 ARG A CA 1
ATOM 1743 C C . ARG A 1 215 ? -3.440 13.295 5.750 1.00 95.75 215 ARG A C 1
ATOM 1745 O O . ARG A 1 215 ? -4.129 13.683 6.694 1.00 95.75 215 ARG A O 1
ATOM 1752 N N . PRO A 1 216 ? -3.463 12.007 5.353 1.00 96.69 216 PRO A N 1
ATOM 1753 C CA . PRO A 1 216 ? -4.396 11.031 5.904 1.00 96.69 216 PRO A CA 1
ATOM 1754 C C . PRO A 1 216 ? -4.101 10.762 7.380 1.00 96.69 216 PRO A C 1
ATOM 1756 O O . PRO A 1 216 ? -2.952 10.831 7.820 1.00 96.69 216 PRO A O 1
ATOM 1759 N N . ASN A 1 217 ? -5.123 10.387 8.145 1.00 95.19 217 ASN A N 1
ATOM 1760 C CA . ASN A 1 217 ? -4.991 10.083 9.568 1.00 95.19 217 ASN A CA 1
ATOM 1761 C C . ASN A 1 217 ? -3.980 8.942 9.825 1.00 95.19 217 ASN A C 1
ATOM 1763 O O . ASN A 1 217 ? -3.254 8.975 10.821 1.00 95.19 217 ASN A O 1
ATOM 1767 N N . TYR A 1 218 ? -3.903 7.969 8.907 1.00 98.19 218 TYR A N 1
ATOM 1768 C CA . TYR A 1 218 ? -2.948 6.856 8.939 1.00 98.19 218 TYR A CA 1
ATOM 1769 C C . TYR A 1 218 ? -2.311 6.611 7.569 1.00 98.19 218 TYR A C 1
ATOM 1771 O O . TYR A 1 218 ? -2.993 6.656 6.543 1.00 98.19 218 TYR A O 1
ATOM 1779 N N . TRP A 1 219 ? -1.023 6.269 7.566 1.00 98.69 219 TRP A N 1
ATOM 1780 C CA . TRP A 1 219 ? -0.297 5.795 6.389 1.00 98.69 219 TRP A CA 1
ATOM 1781 C C . TRP A 1 219 ? 0.426 4.484 6.709 1.00 98.69 219 TRP A C 1
ATOM 1783 O O . TRP A 1 219 ? 1.223 4.432 7.650 1.00 98.69 219 TRP A O 1
ATOM 1793 N N . PHE A 1 220 ? 0.177 3.436 5.922 1.00 98.75 220 PHE A N 1
ATOM 1794 C CA . PHE A 1 220 ? 0.778 2.117 6.126 1.00 98.75 220 PHE A CA 1
ATOM 1795 C C . PHE A 1 220 ? 1.609 1.658 4.924 1.00 98.75 220 PHE A C 1
ATOM 1797 O O . PHE A 1 220 ? 1.197 1.821 3.772 1.00 98.75 220 PHE A O 1
ATOM 1804 N N . SER A 1 221 ? 2.785 1.084 5.210 1.00 98.62 221 SER A N 1
ATOM 1805 C CA . SER A 1 221 ? 3.740 0.635 4.187 1.00 98.62 221 SER A CA 1
ATOM 1806 C C . SER A 1 221 ? 4.522 -0.626 4.562 1.00 98.62 221 SER A C 1
ATOM 1808 O O . SER A 1 221 ? 4.482 -1.104 5.696 1.00 98.62 221 SER A O 1
ATOM 1810 N N . ALA A 1 222 ? 5.255 -1.183 3.596 1.00 97.06 222 ALA A N 1
ATOM 1811 C CA . ALA A 1 222 ? 6.013 -2.420 3.764 1.00 97.06 222 ALA A CA 1
ATOM 1812 C C . ALA A 1 222 ? 7.368 -2.344 3.042 1.00 97.06 222 ALA A C 1
ATOM 1814 O O . ALA A 1 222 ? 8.167 -1.466 3.372 1.00 97.06 222 ALA A O 1
ATOM 1815 N N . HIS A 1 223 ? 7.629 -3.260 2.099 1.00 96.50 223 HIS A N 1
ATOM 1816 C CA . HIS A 1 223 ? 8.789 -3.367 1.202 1.00 96.50 223 HIS A CA 1
ATOM 1817 C C . HIS A 1 223 ? 10.170 -3.495 1.872 1.00 96.50 223 HIS A C 1
ATOM 1819 O O . HIS A 1 223 ? 10.880 -4.480 1.689 1.00 96.50 223 HIS A O 1
ATOM 1825 N N . LEU A 1 224 ? 10.559 -2.521 2.695 1.00 94.69 224 LEU A N 1
ATOM 1826 C CA . LEU A 1 224 ? 11.885 -2.385 3.295 1.00 94.69 224 LEU A CA 1
ATOM 1827 C C . LEU A 1 224 ? 12.199 -3.398 4.411 1.00 94.69 224 LEU A C 1
ATOM 1829 O O . LEU A 1 224 ? 13.279 -3.315 4.996 1.00 94.69 224 LEU A O 1
ATOM 1833 N N . HIS A 1 225 ? 11.307 -4.351 4.713 1.00 93.94 225 HIS A N 1
ATOM 1834 C CA . HIS A 1 225 ? 11.479 -5.444 5.692 1.00 93.94 225 HIS A CA 1
ATOM 1835 C C . HIS A 1 225 ? 12.093 -4.993 7.030 1.00 93.94 225 HIS A C 1
ATOM 1837 O O . HIS A 1 225 ? 13.177 -5.447 7.414 1.00 93.94 225 HIS A O 1
ATOM 1843 N N . THR A 1 226 ? 11.432 -4.041 7.690 1.00 94.88 226 THR A N 1
ATOM 1844 C CA . THR A 1 226 ? 11.691 -3.599 9.071 1.00 94.88 226 THR A CA 1
ATOM 1845 C C . THR A 1 226 ? 10.442 -2.905 9.607 1.00 94.88 226 THR A C 1
ATOM 1847 O O . THR A 1 226 ? 9.801 -2.172 8.856 1.00 94.88 226 THR A O 1
ATOM 1850 N N . LYS A 1 227 ? 10.124 -3.049 10.903 1.00 96.56 227 LYS A N 1
ATOM 1851 C CA . LYS A 1 227 ? 9.188 -2.101 11.529 1.00 96.56 227 LYS A CA 1
ATOM 1852 C C . LYS A 1 227 ? 9.839 -0.716 11.582 1.00 96.56 227 LYS A C 1
ATOM 1854 O O . LYS A 1 227 ? 11.013 -0.603 11.940 1.00 96.56 227 LYS A O 1
ATOM 1859 N N . PHE A 1 228 ? 9.068 0.318 11.270 1.00 97.69 228 PHE A N 1
ATOM 1860 C CA . PHE A 1 228 ? 9.410 1.716 11.513 1.00 97.69 228 PHE A CA 1
ATOM 1861 C C . PHE A 1 228 ? 8.128 2.515 11.755 1.00 97.69 228 PHE A C 1
ATOM 1863 O O . PHE A 1 228 ? 7.108 2.244 11.132 1.00 97.69 228 PHE A O 1
ATOM 1870 N N . SER A 1 229 ? 8.167 3.488 12.659 1.00 97.81 229 SER A N 1
ATOM 1871 C CA . SER A 1 229 ? 7.018 4.334 12.988 1.00 97.81 229 SER A CA 1
ATOM 1872 C C . SER A 1 229 ? 7.440 5.794 13.011 1.00 97.81 229 SER A C 1
ATOM 1874 O O . SER A 1 229 ? 8.476 6.122 13.593 1.00 97.81 229 SER A O 1
ATOM 1876 N N . ALA A 1 230 ? 6.625 6.650 12.405 1.00 97.75 230 ALA A N 1
ATOM 1877 C CA . ALA A 1 230 ? 6.859 8.082 12.298 1.00 97.75 230 ALA A CA 1
ATOM 1878 C C . ALA A 1 230 ? 5.558 8.868 12.515 1.00 97.75 230 ALA A C 1
ATOM 1880 O O . ALA A 1 230 ? 4.458 8.341 12.341 1.00 97.75 230 ALA A O 1
ATOM 1881 N N . PHE A 1 231 ? 5.692 10.130 12.913 1.00 97.19 231 PHE A N 1
ATOM 1882 C CA . PHE A 1 231 ? 4.572 11.011 13.229 1.00 97.19 231 PHE A CA 1
ATOM 1883 C C . PHE A 1 231 ? 4.763 12.353 12.525 1.00 97.19 231 PHE A C 1
ATOM 1885 O O . PHE A 1 231 ? 5.739 13.058 12.778 1.00 97.19 231 PHE A O 1
ATOM 1892 N N . VAL A 1 232 ? 3.840 12.687 11.623 1.00 96.25 232 VAL A N 1
ATOM 1893 C CA . VAL A 1 232 ? 3.889 13.926 10.842 1.00 96.25 232 VAL A CA 1
ATOM 1894 C C . VAL A 1 232 ? 2.852 14.892 11.398 1.00 96.25 232 VAL A C 1
ATOM 1896 O O . VAL A 1 232 ? 1.653 14.712 11.184 1.00 96.25 232 VAL A O 1
ATOM 1899 N N . ASP A 1 233 ? 3.315 15.910 12.121 1.00 94.38 233 ASP A N 1
ATOM 1900 C CA . ASP A 1 233 ? 2.492 17.064 12.479 1.00 94.38 233 ASP A CA 1
ATOM 1901 C C . ASP A 1 233 ? 2.533 18.088 11.338 1.00 94.38 233 ASP A C 1
ATOM 1903 O O . ASP A 1 233 ? 3.603 18.518 10.907 1.00 94.38 233 ASP A O 1
ATOM 1907 N N . TRP A 1 234 ? 1.357 18.468 10.845 1.00 91.44 234 TRP A N 1
ATOM 1908 C CA . TRP A 1 234 ? 1.193 19.429 9.756 1.00 91.44 234 TRP A CA 1
ATOM 1909 C C . TRP A 1 234 ? 1.016 20.876 10.247 1.00 91.44 234 TRP A C 1
ATOM 1911 O O . TRP A 1 234 ? 1.031 21.798 9.434 1.00 91.44 234 TRP A O 1
ATOM 1921 N N . ASN A 1 235 ? 0.841 21.084 11.557 1.00 87.50 235 ASN A N 1
ATOM 1922 C CA . ASN A 1 235 ? 0.665 22.401 12.182 1.00 87.50 235 ASN A CA 1
ATOM 1923 C C . ASN A 1 235 ? 2.009 23.050 12.528 1.00 87.50 235 ASN A C 1
ATOM 1925 O O . ASN A 1 235 ? 2.157 24.269 12.432 1.00 87.50 235 ASN A O 1
ATOM 1929 N N . VAL A 1 236 ? 3.011 22.236 12.880 1.00 79.06 236 VAL A N 1
ATOM 1930 C CA . VAL A 1 236 ? 4.413 22.664 12.946 1.00 79.06 236 VAL A CA 1
ATOM 1931 C C . VAL A 1 236 ? 4.878 22.918 11.513 1.00 79.06 236 VAL A C 1
ATOM 1933 O O . VAL A 1 236 ? 5.330 22.004 10.827 1.00 79.06 236 VAL A O 1
ATOM 1936 N N . GLY A 1 237 ? 4.692 24.165 11.061 1.00 56.78 237 GLY A N 1
ATOM 1937 C CA . GLY A 1 237 ? 4.806 24.590 9.663 1.00 56.78 237 GLY A CA 1
ATOM 1938 C C . GLY A 1 237 ? 5.972 23.924 8.942 1.00 56.78 237 GLY A C 1
ATOM 1939 O O . GLY A 1 237 ? 7.133 24.176 9.272 1.00 56.78 237 GLY A O 1
ATOM 1940 N N . THR A 1 238 ? 5.639 23.040 7.994 1.00 44.06 238 THR A N 1
ATOM 1941 C CA . THR A 1 238 ? 6.552 22.014 7.475 1.00 44.06 238 THR A CA 1
ATOM 1942 C C . THR A 1 238 ? 7.871 22.628 7.040 1.00 44.06 238 THR A C 1
ATOM 1944 O O . THR A 1 238 ? 7.919 23.395 6.073 1.00 44.06 238 THR A O 1
ATOM 1947 N N . ALA A 1 239 ? 8.944 22.279 7.748 1.00 34.88 239 ALA A N 1
ATOM 1948 C CA . ALA A 1 239 ? 10.270 22.808 7.492 1.00 34.88 239 ALA A CA 1
ATOM 1949 C C . ALA A 1 239 ? 10.832 22.245 6.178 1.00 34.88 239 ALA A C 1
ATOM 1951 O O . ALA A 1 239 ? 11.668 21.340 6.180 1.00 34.88 239 ALA A O 1
ATOM 1952 N N . VAL A 1 240 ? 10.425 22.848 5.053 1.00 38.47 240 VAL A N 1
ATOM 1953 C CA . VAL A 1 240 ? 11.253 22.910 3.844 1.00 38.47 240 VAL A CA 1
ATOM 1954 C C . VAL A 1 240 ? 12.647 23.304 4.333 1.00 38.47 240 VAL A C 1
ATOM 1956 O O . VAL A 1 240 ? 12.776 24.360 4.966 1.00 38.47 240 VAL A O 1
ATOM 1959 N N . PRO A 1 241 ? 13.673 22.453 4.162 1.00 33.47 241 PRO A N 1
ATOM 1960 C CA . PRO A 1 241 ? 14.927 22.640 4.868 1.00 33.47 241 PRO A CA 1
ATOM 1961 C C . PRO A 1 241 ? 15.563 23.952 4.416 1.00 33.47 241 PRO A C 1
ATOM 1963 O O . PRO A 1 241 ? 16.070 24.050 3.298 1.00 33.47 241 PRO A O 1
ATOM 1966 N N . LYS A 1 242 ? 15.535 24.966 5.299 1.00 29.39 242 LYS A N 1
ATOM 1967 C CA . LYS A 1 242 ? 16.285 26.215 5.120 1.00 29.39 242 LYS A CA 1
ATOM 1968 C C . LYS A 1 242 ? 17.698 25.824 4.706 1.00 29.39 242 LYS A C 1
ATOM 1970 O O . LYS A 1 242 ? 18.327 25.065 5.447 1.00 29.39 242 LYS A O 1
ATOM 1975 N N . LYS A 1 243 ? 18.168 26.322 3.551 1.00 31.23 243 LYS A N 1
ATOM 1976 C CA . LYS A 1 243 ? 19.521 26.059 3.041 1.00 31.23 243 LYS A CA 1
ATOM 1977 C C . LYS A 1 243 ? 20.519 26.196 4.191 1.00 31.23 243 LYS A C 1
ATOM 1979 O O . LYS A 1 243 ? 20.794 27.308 4.646 1.00 31.23 243 LYS A O 1
ATOM 1984 N N . ARG A 1 244 ? 21.041 25.069 4.683 1.00 32.25 244 ARG A N 1
ATOM 1985 C CA . ARG A 1 244 ? 22.261 25.104 5.487 1.00 32.25 244 ARG A CA 1
ATOM 1986 C C . ARG A 1 244 ? 23.382 25.496 4.533 1.00 32.25 244 ARG A C 1
ATOM 1988 O O . ARG A 1 244 ? 23.338 25.128 3.361 1.00 32.25 244 ARG A O 1
ATOM 1995 N N . ARG A 1 245 ? 24.281 26.342 5.036 1.00 29.95 245 ARG A N 1
ATOM 1996 C CA . ARG A 1 245 ? 25.290 27.035 4.230 1.00 29.95 245 ARG A CA 1
ATOM 1997 C C . ARG A 1 245 ? 26.156 26.039 3.470 1.00 29.95 245 ARG A C 1
ATOM 1999 O O . ARG A 1 245 ? 26.329 24.902 3.907 1.00 29.95 245 ARG A O 1
ATOM 2006 N N . ASP A 1 246 ? 26.639 26.509 2.336 1.00 30.70 246 ASP A N 1
ATOM 2007 C CA . ASP A 1 246 ? 27.311 25.726 1.318 1.00 30.70 246 ASP A CA 1
ATOM 2008 C C . ASP A 1 246 ? 28.538 24.984 1.876 1.00 30.70 246 ASP A C 1
ATOM 2010 O O . ASP A 1 246 ? 29.297 25.505 2.694 1.00 30.70 246 ASP A O 1
ATOM 2014 N N . VAL A 1 247 ? 28.704 23.750 1.407 1.00 30.95 247 VAL A N 1
ATOM 2015 C CA . VAL A 1 247 ? 29.961 22.997 1.394 1.00 30.95 247 VAL A CA 1
ATOM 2016 C C . VAL A 1 247 ? 30.133 22.567 -0.063 1.00 30.95 247 VAL A C 1
ATOM 2018 O O . VAL A 1 247 ? 29.133 22.284 -0.726 1.00 30.95 247 VAL A O 1
ATOM 2021 N N . ASP A 1 248 ? 31.360 22.640 -0.570 1.00 28.28 248 ASP A N 1
ATOM 2022 C CA . ASP A 1 248 ? 31.634 23.065 -1.947 1.00 28.28 248 ASP A CA 1
ATOM 2023 C C . ASP A 1 248 ? 31.006 22.264 -3.099 1.00 28.28 248 ASP A C 1
ATOM 2025 O O . ASP A 1 248 ? 30.688 21.076 -3.009 1.00 28.28 248 ASP A O 1
ATOM 2029 N N . LEU A 1 249 ? 30.853 22.961 -4.231 1.00 35.34 249 LEU A N 1
ATOM 2030 C CA . LEU A 1 249 ? 30.361 22.386 -5.477 1.00 35.34 249 LEU A CA 1
ATOM 2031 C C . LEU A 1 249 ? 31.443 21.550 -6.171 1.00 35.34 249 LEU A C 1
ATOM 2033 O O . LEU A 1 249 ? 32.446 22.095 -6.626 1.00 35.34 249 LEU A O 1
ATOM 2037 N N . GLU A 1 250 ? 31.136 20.281 -6.432 1.00 30.03 250 GLU A N 1
ATOM 2038 C CA . GLU A 1 250 ? 31.680 19.561 -7.590 1.00 30.03 250 GLU A CA 1
ATOM 2039 C C . GLU A 1 250 ? 30.588 19.315 -8.650 1.00 30.03 250 GLU A C 1
ATOM 2041 O O . GLU A 1 250 ? 29.398 19.587 -8.453 1.00 30.03 250 GLU A O 1
ATOM 2046 N N . THR A 1 251 ? 31.022 18.985 -9.865 1.00 33.34 251 THR A N 1
ATOM 2047 C CA . THR A 1 251 ? 30.455 19.589 -11.080 1.00 33.34 251 THR A CA 1
ATOM 2048 C C . THR A 1 251 ? 29.211 18.894 -11.655 1.00 33.34 251 THR A C 1
ATOM 2050 O O . THR A 1 251 ? 28.933 17.722 -11.421 1.00 33.34 251 THR A O 1
ATOM 2053 N N . LYS A 1 252 ? 28.468 19.614 -12.512 1.00 33.06 252 LYS A N 1
ATOM 2054 C CA . LYS A 1 252 ? 27.197 19.192 -13.151 1.00 33.06 252 LYS A CA 1
ATOM 2055 C C . LYS A 1 252 ? 27.290 18.005 -14.150 1.00 33.06 252 LYS A C 1
ATOM 2057 O O . LYS A 1 252 ? 26.418 17.874 -15.005 1.00 33.06 252 LYS A O 1
ATOM 2062 N N . ALA A 1 253 ? 28.315 17.154 -14.082 1.00 31.31 253 ALA A N 1
ATOM 2063 C CA . ALA A 1 253 ? 28.550 16.062 -15.035 1.00 31.31 253 ALA A CA 1
ATOM 2064 C C . ALA A 1 253 ? 27.912 14.717 -14.617 1.00 31.31 253 ALA A C 1
ATOM 2066 O O . ALA A 1 253 ? 27.356 14.002 -15.454 1.00 31.31 253 ALA A O 1
ATOM 2067 N N . ASP A 1 254 ? 27.936 14.368 -13.327 1.00 31.09 254 ASP A N 1
ATOM 2068 C CA . ASP A 1 254 ? 27.701 12.982 -12.876 1.00 31.09 254 ASP A CA 1
ATOM 2069 C C . ASP A 1 254 ? 26.231 12.546 -12.755 1.00 31.09 254 ASP A C 1
ATOM 2071 O O . ASP A 1 254 ? 25.924 11.402 -12.410 1.00 31.09 254 ASP A O 1
ATOM 2075 N N . ILE A 1 255 ? 25.283 13.404 -13.140 1.00 34.47 255 ILE A N 1
ATOM 2076 C CA . ILE A 1 255 ? 23.861 13.030 -13.255 1.00 34.47 255 ILE A CA 1
ATOM 2077 C C . ILE A 1 255 ? 23.661 11.909 -14.302 1.00 34.47 255 ILE A C 1
ATOM 2079 O O . ILE A 1 255 ? 22.715 11.126 -14.192 1.00 34.47 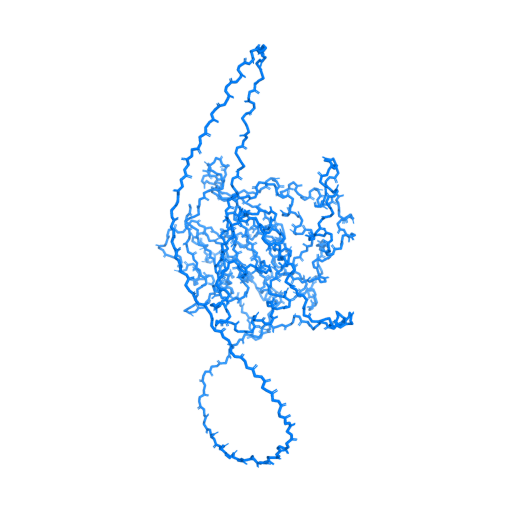255 ILE A O 1
ATOM 2083 N N . ALA A 1 256 ? 24.571 11.784 -15.276 1.00 31.47 256 ALA A N 1
ATOM 2084 C CA . ALA A 1 256 ? 24.482 10.846 -16.396 1.00 31.47 256 ALA A CA 1
ATOM 2085 C C . ALA A 1 256 ? 24.843 9.375 -16.080 1.00 31.47 256 ALA A C 1
ATOM 2087 O O . ALA A 1 256 ? 24.670 8.518 -16.948 1.00 31.47 256 ALA A O 1
ATOM 2088 N N . LYS A 1 257 ? 25.332 9.041 -14.873 1.00 40.66 257 LYS A N 1
ATOM 2089 C CA . LYS A 1 257 ? 25.713 7.662 -14.498 1.00 40.66 257 LYS A CA 1
ATOM 2090 C C . LYS A 1 257 ? 25.070 7.224 -13.181 1.00 40.66 257 LYS A C 1
ATOM 2092 O O . LYS A 1 257 ? 25.691 7.272 -12.124 1.00 40.66 257 LYS A O 1
ATOM 2097 N N . ARG A 1 258 ? 23.831 6.727 -13.249 1.00 35.12 258 ARG A N 1
ATOM 2098 C CA . ARG A 1 258 ? 23.166 6.051 -12.119 1.00 35.12 258 ARG A CA 1
ATOM 2099 C C . ARG A 1 258 ? 22.904 4.586 -12.457 1.00 35.12 258 ARG A C 1
ATOM 2101 O O . ARG A 1 258 ? 22.318 4.274 -13.491 1.00 35.12 258 ARG A O 1
ATOM 2108 N N . VAL A 1 259 ? 23.406 3.698 -11.600 1.00 30.53 259 VAL A N 1
ATOM 2109 C CA . VAL A 1 259 ? 23.295 2.239 -11.742 1.00 30.53 259 VAL A CA 1
ATOM 2110 C C . VAL A 1 259 ? 21.882 1.783 -11.357 1.00 30.53 259 VAL A C 1
ATOM 2112 O O . VAL A 1 259 ? 21.161 2.480 -10.647 1.00 30.53 259 VAL A O 1
ATOM 2115 N N . LYS A 1 260 ? 21.467 0.627 -11.881 1.00 27.25 260 LYS A N 1
ATOM 2116 C CA . LYS A 1 260 ? 20.134 0.048 -11.689 1.00 27.25 260 LYS A CA 1
ATOM 2117 C C . LYS A 1 260 ? 19.832 -0.255 -10.217 1.00 27.25 260 LYS A C 1
ATOM 2119 O O . LYS A 1 260 ? 20.689 -0.792 -9.518 1.00 27.25 260 LYS A O 1
ATOM 2124 N N . PHE A 1 261 ? 18.569 -0.086 -9.830 1.00 33.59 261 PHE A N 1
ATOM 2125 C CA . PHE A 1 261 ? 17.952 -0.948 -8.821 1.00 33.59 261 PHE A CA 1
ATOM 2126 C C . PHE A 1 261 ? 17.667 -2.315 -9.465 1.00 33.59 261 PHE A C 1
ATOM 2128 O O . PHE A 1 261 ? 16.629 -2.502 -10.092 1.00 33.59 261 PHE A O 1
ATOM 2135 N N . ASP A 1 262 ? 18.612 -3.245 -9.330 1.00 30.84 262 ASP A N 1
ATOM 2136 C CA . ASP A 1 262 ? 18.393 -4.684 -9.503 1.00 30.84 262 ASP A CA 1
ATOM 2137 C C . ASP A 1 262 ? 18.757 -5.358 -8.162 1.00 30.84 262 ASP A C 1
ATOM 2139 O O . ASP A 1 262 ? 19.819 -5.089 -7.606 1.00 30.84 262 ASP A O 1
ATOM 2143 N N . ASP A 1 263 ? 17.865 -6.214 -7.658 1.00 33.91 263 ASP A N 1
ATOM 2144 C CA . ASP A 1 263 ? 18.021 -7.124 -6.511 1.00 33.91 263 ASP A CA 1
ATOM 2145 C C . ASP A 1 263 ? 18.585 -6.550 -5.189 1.00 33.91 263 ASP A C 1
ATOM 2147 O O . ASP A 1 263 ? 19.785 -6.620 -4.898 1.00 33.91 263 ASP A O 1
ATOM 2151 N N . VAL A 1 264 ? 17.682 -6.176 -4.268 1.00 31.17 264 VAL A N 1
ATOM 2152 C CA . VAL A 1 264 ? 17.982 -6.228 -2.823 1.00 31.17 264 VAL A CA 1
ATOM 2153 C C . VAL A 1 264 ? 18.224 -7.694 -2.454 1.00 31.17 264 VAL A C 1
ATOM 2155 O O . VAL A 1 264 ? 17.289 -8.443 -2.164 1.00 31.17 264 VAL A O 1
ATOM 2158 N N . LYS A 1 265 ? 19.490 -8.128 -2.499 1.00 25.00 265 LYS A N 1
ATOM 2159 C CA . LYS A 1 265 ? 19.884 -9.491 -2.124 1.00 25.00 265 LYS A CA 1
ATOM 2160 C C . LYS A 1 265 ? 19.350 -9.809 -0.719 1.00 25.00 265 LYS A C 1
ATOM 2162 O O . LYS A 1 265 ? 19.729 -9.115 0.227 1.00 25.00 265 LYS A O 1
ATOM 2167 N N . PRO A 1 266 ? 18.524 -10.857 -0.535 1.00 29.53 266 PRO A N 1
ATOM 2168 C CA . PRO A 1 266 ? 18.164 -11.294 0.803 1.00 29.53 266 PRO A CA 1
ATOM 2169 C C . PRO A 1 266 ? 19.434 -11.781 1.506 1.00 29.53 266 PRO A C 1
ATOM 2171 O O . PRO A 1 266 ? 20.096 -12.699 1.023 1.00 29.53 266 PRO A O 1
ATOM 2174 N N . SER A 1 267 ? 19.781 -11.170 2.639 1.00 27.70 267 SER A N 1
ATOM 2175 C CA . SER A 1 267 ? 20.924 -11.575 3.461 1.00 27.70 267 SER A CA 1
ATOM 2176 C C . SER A 1 267 ? 20.601 -12.871 4.213 1.00 27.70 267 SER A C 1
ATOM 2178 O O . SER A 1 267 ? 20.249 -12.856 5.394 1.00 27.70 267 SER A O 1
ATOM 2180 N N . CYS A 1 268 ? 20.663 -13.987 3.490 1.00 29.27 268 CYS A N 1
ATOM 2181 C CA . CYS A 1 268 ? 20.573 -15.350 3.999 1.00 29.27 268 CYS A CA 1
ATOM 2182 C C . CYS A 1 268 ? 21.968 -15.996 4.046 1.00 29.27 268 CYS A C 1
ATOM 2184 O O . CYS A 1 268 ? 22.256 -16.929 3.301 1.00 29.27 268 CYS A O 1
ATOM 2186 N N . GLU A 1 269 ? 22.827 -15.492 4.930 1.00 26.89 269 GLU A N 1
ATOM 2187 C CA . GLU A 1 269 ? 24.047 -16.191 5.341 1.00 26.89 269 GLU A CA 1
ATOM 2188 C C . GLU A 1 269 ? 23.915 -16.562 6.820 1.00 26.89 269 GLU A C 1
ATOM 2190 O O . GLU A 1 269 ? 23.577 -15.732 7.663 1.00 26.89 269 GLU A O 1
ATOM 2195 N N . THR A 1 270 ? 24.083 -17.851 7.105 1.00 28.48 270 THR A N 1
ATOM 2196 C CA . THR A 1 270 ? 23.972 -18.460 8.435 1.00 28.48 270 THR A CA 1
ATOM 2197 C C . THR A 1 270 ? 25.342 -18.567 9.090 1.00 28.48 270 THR A C 1
ATOM 2199 O O . THR A 1 270 ? 26.307 -18.919 8.413 1.00 28.48 270 THR A O 1
ATOM 2202 N N . ASP A 1 271 ? 25.416 -18.358 10.405 1.00 25.55 271 ASP A N 1
ATOM 2203 C CA . ASP A 1 271 ? 26.652 -18.499 11.178 1.00 25.55 271 ASP A CA 1
ATOM 2204 C C . ASP A 1 271 ? 27.340 -19.860 10.977 1.00 25.55 271 ASP A C 1
ATOM 2206 O O . ASP A 1 271 ? 26.788 -20.908 11.314 1.00 25.55 271 ASP A O 1
ATOM 2210 N N . LEU A 1 272 ? 28.598 -19.835 10.530 1.00 26.05 272 LEU A N 1
ATOM 2211 C CA . LEU A 1 272 ? 29.522 -20.966 10.613 1.00 26.05 272 LEU A CA 1
ATOM 2212 C C . LEU A 1 272 ? 30.924 -20.442 10.946 1.00 26.05 272 LEU A C 1
ATOM 2214 O O . LEU A 1 272 ? 31.511 -19.655 10.207 1.00 26.05 272 LEU A O 1
ATOM 2218 N N . LYS A 1 273 ? 31.444 -20.846 12.111 1.00 24.97 273 LYS A N 1
ATOM 2219 C CA . LYS A 1 273 ? 32.735 -20.387 12.642 1.00 24.97 273 LYS A CA 1
ATOM 2220 C C . LYS A 1 273 ? 33.880 -21.263 12.136 1.00 24.97 273 LYS A C 1
ATOM 2222 O O . LYS A 1 273 ? 33.878 -22.459 12.408 1.00 24.97 273 LYS A O 1
ATOM 2227 N N . THR A 1 274 ? 34.922 -20.645 11.588 1.00 24.31 274 THR A N 1
ATOM 2228 C CA . THR A 1 274 ? 36.288 -21.204 11.533 1.00 24.31 274 THR A CA 1
ATOM 2229 C C . THR A 1 274 ? 37.317 -20.084 11.694 1.00 24.31 274 THR A C 1
ATOM 2231 O O . THR A 1 274 ? 37.036 -18.930 11.381 1.00 24.31 274 THR A O 1
ATOM 2234 N N . SER A 1 275 ? 38.489 -20.411 12.237 1.00 22.48 275 SER A N 1
ATOM 2235 C CA . SER A 1 275 ? 39.449 -19.456 12.811 1.00 22.48 275 SER A CA 1
ATOM 2236 C C . SER A 1 275 ? 40.833 -19.496 12.158 1.00 22.48 275 SER A C 1
ATOM 2238 O O . SER A 1 275 ? 41.376 -20.589 12.020 1.00 22.48 275 SER A O 1
ATOM 2240 N N . SER A 1 276 ? 41.463 -18.332 11.943 1.00 24.55 276 SER A N 1
ATOM 2241 C CA . SER A 1 276 ? 42.936 -18.175 11.974 1.00 24.55 276 SER A CA 1
ATOM 2242 C C . SER A 1 276 ? 43.388 -16.704 11.888 1.00 24.55 276 SER A C 1
ATOM 2244 O O . SER A 1 276 ? 43.072 -16.035 10.907 1.00 24.55 276 SER A O 1
ATOM 2246 N N . ASN A 1 277 ? 44.200 -16.242 12.850 1.00 23.09 277 ASN A N 1
ATOM 2247 C CA . ASN A 1 277 ? 45.155 -15.128 12.665 1.00 23.09 277 ASN A CA 1
ATOM 2248 C C . ASN A 1 277 ? 46.492 -15.703 12.135 1.00 23.09 277 ASN A C 1
ATOM 2250 O O . ASN A 1 277 ? 46.737 -1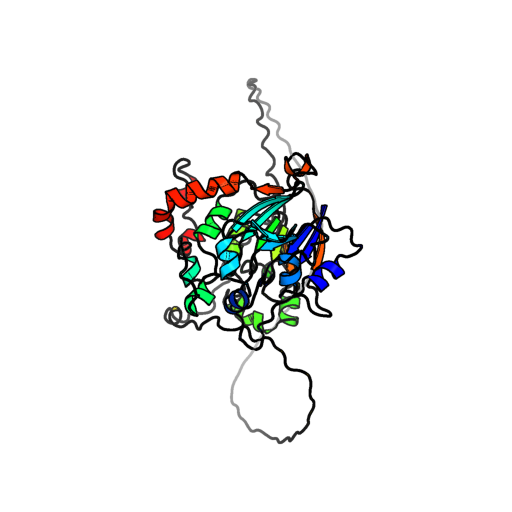6.895 12.346 1.00 23.09 277 ASN A O 1
ATOM 2254 N N . PRO A 1 278 ? 47.328 -14.921 11.418 1.00 27.42 278 PRO A N 1
ATOM 2255 C CA . PRO A 1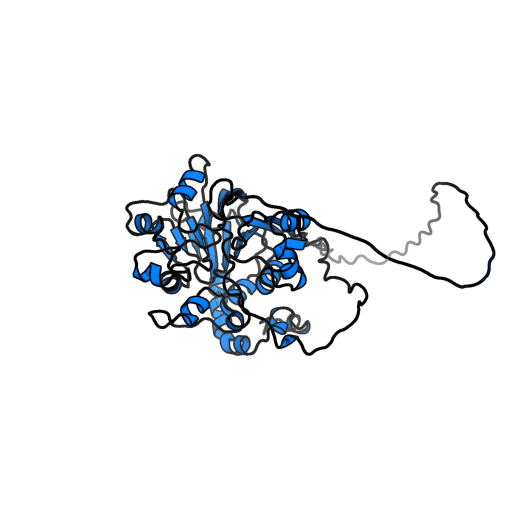 278 ? 48.361 -14.036 12.019 1.00 27.42 278 PRO A CA 1
ATOM 2256 C C . PRO A 1 278 ? 48.230 -12.570 11.513 1.00 27.42 278 PRO A C 1
ATOM 2258 O O . PRO A 1 278 ? 47.704 -12.371 10.426 1.00 27.42 278 PRO A O 1
ATOM 2261 N N . THR A 1 279 ? 48.501 -11.464 12.233 1.00 22.44 279 THR A N 1
ATOM 2262 C CA . THR A 1 279 ? 49.665 -10.955 13.023 1.00 22.44 279 THR A CA 1
ATOM 2263 C C . THR A 1 279 ? 50.889 -10.484 12.211 1.00 22.44 279 THR A C 1
ATOM 2265 O O . THR A 1 279 ? 51.167 -11.058 11.166 1.00 22.44 279 THR A O 1
ATOM 2268 N N . VAL A 1 280 ? 51.639 -9.511 12.779 1.00 23.89 280 VAL A N 1
ATOM 2269 C CA . VAL A 1 280 ? 52.794 -8.708 12.264 1.00 23.89 280 VAL A CA 1
ATOM 2270 C C . VAL A 1 280 ? 52.353 -7.339 11.680 1.00 23.89 280 VAL A C 1
ATOM 2272 O O . VAL A 1 280 ? 51.541 -7.325 10.764 1.00 23.89 280 VAL A O 1
ATOM 2275 N N . GLU A 1 281 ? 52.643 -6.140 12.235 1.00 21.89 281 GLU A N 1
ATOM 2276 C CA . GLU A 1 281 ? 53.873 -5.491 12.794 1.00 21.89 281 GLU A CA 1
ATOM 2277 C C . GLU A 1 281 ? 54.794 -4.855 11.700 1.00 21.89 281 GLU A C 1
ATOM 2279 O O . GLU A 1 281 ? 54.855 -5.394 10.604 1.00 21.89 281 GLU A O 1
ATOM 2284 N N . VAL A 1 282 ? 55.532 -3.725 11.846 1.00 23.14 282 VAL A N 1
ATOM 2285 C CA . VAL A 1 282 ? 55.752 -2.729 12.939 1.00 23.14 282 VAL A CA 1
ATOM 2286 C C . VAL A 1 282 ? 56.488 -1.450 12.425 1.00 23.14 282 VAL A C 1
ATOM 2288 O O . VAL A 1 282 ? 57.220 -1.555 11.450 1.00 23.14 282 VAL A O 1
ATOM 2291 N N . ARG A 1 283 ? 56.402 -0.305 13.154 1.00 22.05 283 ARG A N 1
ATOM 2292 C CA . ARG A 1 283 ? 57.251 0.945 13.089 1.00 22.05 283 ARG A CA 1
ATOM 2293 C C . ARG A 1 283 ? 57.246 1.768 11.767 1.00 22.05 283 ARG A C 1
ATOM 2295 O O . ARG A 1 283 ? 57.221 1.215 10.684 1.00 22.05 283 ARG A O 1
ATOM 2302 N N . SER A 1 284 ? 57.085 3.106 11.764 1.00 23.02 284 SER A N 1
ATOM 2303 C CA . SER A 1 284 ? 57.937 4.232 12.262 1.00 23.02 284 SER A CA 1
ATOM 2304 C C . SER A 1 284 ? 59.249 4.399 11.458 1.00 23.02 284 SER A C 1
ATOM 2306 O O . SER A 1 284 ? 59.845 3.406 11.077 1.00 23.02 284 SER A O 1
ATOM 2308 N N . THR A 1 285 ? 59.828 5.575 11.158 1.00 21.66 285 THR A N 1
ATOM 2309 C CA . THR A 1 285 ? 60.085 6.824 11.937 1.00 21.66 285 THR A CA 1
ATOM 2310 C C . THR A 1 285 ? 60.695 7.896 10.955 1.00 21.66 285 THR A C 1
ATOM 2312 O O . THR A 1 285 ? 60.831 7.547 9.789 1.00 21.66 285 THR A O 1
ATOM 2315 N N . LYS A 1 286 ? 61.140 9.154 11.214 1.00 22.39 286 LYS A N 1
ATOM 2316 C CA . LYS A 1 286 ? 61.315 10.084 12.372 1.00 22.39 286 LYS A CA 1
ATOM 2317 C C . LYS A 1 286 ? 61.601 11.535 11.846 1.00 22.39 286 LYS A C 1
ATOM 2319 O O . LYS A 1 286 ? 62.424 11.626 10.947 1.00 22.39 286 LYS A O 1
ATOM 2324 N N . THR A 1 287 ? 61.083 12.609 12.487 1.00 22.11 287 THR A N 1
ATOM 2325 C CA . THR A 1 287 ? 61.702 13.983 12.651 1.00 22.11 287 THR A CA 1
ATOM 2326 C C . THR A 1 287 ? 62.101 14.836 11.397 1.00 22.11 287 THR A C 1
ATOM 2328 O O . THR A 1 287 ? 62.208 14.300 10.310 1.00 22.11 287 THR A O 1
ATOM 2331 N N . GLU A 1 288 ? 62.314 16.172 11.420 1.00 23.22 288 GLU A N 1
ATOM 2332 C CA . GLU A 1 288 ? 62.263 17.199 12.487 1.00 23.22 288 GLU A CA 1
ATOM 2333 C C . GLU A 1 288 ? 61.925 18.644 12.001 1.00 23.22 288 GLU A C 1
ATOM 2335 O O . GLU A 1 288 ? 61.952 18.929 10.810 1.00 23.22 288 GLU A O 1
ATOM 2340 N N . LYS A 1 289 ? 61.614 19.502 12.997 1.00 23.44 289 LYS A N 1
ATOM 2341 C CA . LYS A 1 289 ? 61.802 20.970 13.217 1.00 23.44 289 LYS A CA 1
ATOM 2342 C C . LYS A 1 289 ? 62.748 21.741 12.251 1.00 23.44 289 LYS A C 1
ATOM 2344 O O . LYS A 1 289 ? 63.566 21.130 11.584 1.00 23.44 289 LYS A O 1
ATOM 2349 N N . LEU A 1 290 ? 62.814 23.081 12.176 1.00 23.53 290 LEU A N 1
ATOM 2350 C CA . LEU A 1 290 ? 62.485 24.254 13.038 1.00 23.53 290 LEU A CA 1
ATOM 2351 C C . LEU A 1 290 ? 61.886 25.384 12.136 1.00 23.53 290 LEU A C 1
ATOM 2353 O O . LEU A 1 290 ? 62.021 25.272 10.925 1.00 23.53 290 LEU A O 1
ATOM 2357 N N . SER A 1 291 ? 61.315 26.536 12.545 1.00 23.73 291 SER A N 1
ATOM 2358 C CA . SER A 1 291 ? 60.811 27.173 13.801 1.00 23.73 291 SER A CA 1
ATOM 2359 C C . SER A 1 291 ? 60.021 28.463 13.365 1.00 23.73 291 SER A C 1
ATOM 2361 O O . SER A 1 291 ? 59.562 28.453 12.229 1.00 23.73 291 SER A O 1
ATOM 2363 N N . ASN A 1 292 ? 59.778 29.592 14.066 1.00 24.50 292 ASN A N 1
ATOM 2364 C CA . ASN A 1 292 ? 60.188 30.157 15.369 1.00 24.50 292 ASN A CA 1
ATOM 2365 C C . ASN A 1 292 ? 59.299 31.375 15.757 1.00 24.50 292 ASN A C 1
ATOM 2367 O O . ASN A 1 292 ? 59.066 32.185 14.868 1.00 24.50 292 ASN A O 1
ATOM 2371 N N . LYS A 1 293 ? 59.002 31.577 17.062 1.00 25.81 293 LYS A N 1
ATOM 2372 C CA . LYS A 1 293 ? 58.637 32.861 17.747 1.00 25.81 293 LYS A CA 1
ATOM 2373 C C . LYS A 1 293 ? 57.390 33.655 17.269 1.00 25.81 293 LYS A C 1
ATOM 2375 O O . LYS A 1 293 ? 57.042 33.605 16.102 1.00 25.81 293 LYS A O 1
ATOM 2380 N N . MET A 1 294 ? 56.706 34.475 18.080 1.00 25.69 294 MET A N 1
ATOM 2381 C CA . MET A 1 294 ? 56.573 34.687 19.547 1.00 25.69 294 MET A CA 1
ATOM 2382 C C . MET A 1 294 ? 55.204 35.403 19.745 1.00 25.69 294 MET A C 1
ATOM 2384 O O . MET A 1 294 ? 54.826 36.127 18.830 1.00 25.69 294 MET A O 1
ATOM 2388 N N . ASP A 1 295 ? 54.371 35.013 20.727 1.00 27.12 295 ASP A N 1
ATOM 2389 C CA . ASP A 1 295 ? 54.051 35.782 21.975 1.00 27.12 295 ASP A CA 1
ATOM 2390 C C . ASP A 1 295 ? 53.132 37.018 21.696 1.00 27.12 295 ASP A C 1
ATOM 2392 O O . ASP A 1 295 ? 52.998 37.413 20.542 1.00 27.12 295 ASP A O 1
ATOM 2396 N N . ASP A 1 296 ? 52.338 37.621 22.588 1.00 27.69 296 ASP A N 1
ATOM 2397 C CA . ASP A 1 296 ? 52.093 37.509 24.039 1.00 27.69 296 ASP A CA 1
ATOM 2398 C C . ASP A 1 296 ? 50.559 37.663 24.306 1.00 27.69 296 ASP A C 1
ATOM 2400 O O . ASP A 1 296 ? 49.808 38.038 23.402 1.00 27.69 296 ASP A O 1
ATOM 2404 N N . GLY A 1 297 ? 50.099 37.528 25.563 1.00 27.34 297 GLY A N 1
ATOM 2405 C CA . GLY A 1 297 ? 48.956 38.323 26.075 1.00 27.34 297 GLY A CA 1
ATOM 2406 C C . GLY A 1 297 ? 47.676 37.585 26.512 1.00 27.34 297 GLY A C 1
ATOM 2407 O O . GLY A 1 297 ? 46.827 37.234 25.696 1.00 27.34 297 GLY A O 1
ATOM 2408 N N . GLU A 1 298 ? 47.484 37.460 27.828 1.00 25.77 298 GLU A N 1
ATOM 2409 C CA . GLU A 1 298 ? 46.194 37.147 28.470 1.00 25.77 298 GLU A CA 1
ATOM 2410 C C . GLU A 1 298 ? 45.374 38.429 28.732 1.00 25.77 298 GLU A C 1
ATOM 2412 O O . GLU A 1 298 ? 45.949 39.516 28.786 1.00 25.77 298 GLU A O 1
ATOM 2417 N N . ILE A 1 299 ? 44.064 38.303 29.001 1.00 27.77 299 ILE A N 1
ATOM 2418 C CA . ILE A 1 299 ? 43.457 38.702 30.296 1.00 27.77 299 ILE A CA 1
ATOM 2419 C C . ILE A 1 299 ? 41.963 38.321 30.369 1.00 27.77 299 ILE A C 1
ATOM 2421 O O . ILE A 1 299 ? 41.240 38.319 29.375 1.00 27.77 299 ILE A O 1
ATOM 2425 N N . LEU A 1 300 ? 41.545 37.963 31.585 1.00 25.16 300 LEU A N 1
ATOM 2426 C CA . LEU A 1 300 ? 40.196 37.591 32.027 1.00 25.16 300 LEU A CA 1
ATOM 2427 C C . LEU A 1 300 ? 39.275 38.821 32.182 1.00 25.16 300 LEU A C 1
ATOM 2429 O O . LEU A 1 300 ? 39.777 39.914 32.433 1.00 25.16 300 LEU A O 1
ATOM 2433 N N . LEU A 1 301 ? 37.951 38.629 32.181 1.00 25.62 301 LEU A N 1
ATOM 2434 C CA . LEU A 1 301 ? 37.050 39.273 33.155 1.00 25.62 301 LEU A CA 1
ATOM 2435 C C . LEU A 1 301 ? 35.685 38.559 33.172 1.00 25.62 301 LEU A C 1
ATOM 2437 O O . LEU A 1 301 ? 35.047 38.425 32.129 1.00 25.62 301 LEU A O 1
ATOM 2441 N N . ASP A 1 302 ? 35.271 38.120 34.360 1.00 23.52 302 ASP A N 1
ATOM 2442 C CA . ASP A 1 302 ? 33.980 37.478 34.654 1.00 23.52 302 ASP A CA 1
ATOM 2443 C C . ASP A 1 302 ? 33.014 38.473 35.350 1.00 23.52 302 ASP A C 1
ATOM 2445 O O . ASP A 1 302 ? 33.313 39.667 35.442 1.00 23.52 302 ASP A O 1
ATOM 2449 N N . MET A 1 303 ? 31.931 37.935 35.929 1.00 27.80 303 MET A N 1
ATOM 2450 C CA . MET A 1 303 ? 30.941 38.542 36.841 1.00 27.80 303 MET A CA 1
ATOM 2451 C C . MET A 1 303 ? 29.728 39.207 36.148 1.00 27.80 303 MET A C 1
ATOM 2453 O O . MET A 1 303 ? 29.904 40.104 35.326 1.00 27.80 303 MET A O 1
ATOM 2457 N N . ASP A 1 304 ? 28.497 38.676 36.258 1.00 28.55 304 ASP A N 1
ATOM 2458 C CA . ASP A 1 304 ? 27.602 38.458 37.438 1.00 28.55 304 ASP A CA 1
ATOM 2459 C C . ASP A 1 304 ? 26.890 39.788 37.820 1.00 28.55 304 ASP A C 1
ATOM 2461 O O . ASP A 1 304 ? 27.538 40.833 37.834 1.00 28.55 304 ASP A O 1
ATOM 2465 N N . ASP A 1 305 ? 25.582 39.893 38.108 1.00 29.80 305 ASP A N 1
ATOM 2466 C CA . ASP A 1 305 ? 24.475 38.919 38.259 1.00 29.80 305 ASP A CA 1
ATOM 2467 C C . ASP A 1 305 ? 23.093 39.608 37.978 1.00 29.80 305 ASP A C 1
ATOM 2469 O O . ASP A 1 305 ? 23.080 40.772 37.585 1.00 29.80 305 ASP A O 1
ATOM 2473 N N . GLU A 1 306 ? 21.975 38.865 38.122 1.00 28.30 306 GLU A N 1
ATOM 2474 C CA . GLU A 1 306 ? 20.587 39.191 38.611 1.00 28.30 306 GLU A CA 1
ATOM 2475 C C . GLU A 1 306 ? 20.022 40.667 38.599 1.00 28.30 306 GLU A C 1
ATOM 2477 O O . GLU A 1 306 ? 20.755 41.641 38.696 1.00 28.30 306 GLU A O 1
ATOM 2482 N N . GLU A 1 307 ? 18.712 40.996 38.519 1.00 29.14 307 GLU A N 1
ATOM 2483 C CA . GLU A 1 307 ? 17.433 40.257 38.663 1.00 29.14 307 GLU A CA 1
ATOM 2484 C C . GLU A 1 307 ? 16.198 41.024 38.058 1.00 29.14 307 GLU A C 1
ATOM 2486 O O . GLU A 1 307 ? 16.321 42.137 37.555 1.00 29.14 307 GLU A O 1
ATOM 2491 N N . GLU A 1 308 ? 15.011 40.393 38.129 1.00 26.33 308 GLU A N 1
ATOM 2492 C CA . GLU A 1 308 ? 13.600 40.881 38.187 1.00 26.33 308 GLU A CA 1
ATOM 2493 C C . GLU A 1 308 ? 13.028 42.155 37.476 1.00 26.33 308 GLU A C 1
ATOM 2495 O O . GLU A 1 308 ? 13.430 43.298 37.661 1.00 26.33 308 GLU A O 1
ATOM 2500 N N . ASN A 1 309 ? 11.895 41.912 36.791 1.00 29.36 309 ASN A N 1
ATOM 2501 C CA . ASN A 1 309 ? 10.606 42.647 36.745 1.00 29.36 309 ASN A CA 1
ATOM 2502 C C . ASN A 1 309 ? 10.453 44.115 37.231 1.00 29.36 309 ASN A C 1
ATOM 2504 O O . ASN A 1 309 ? 10.575 44.395 38.423 1.00 29.36 309 ASN A O 1
ATOM 2508 N N . GLN A 1 310 ? 9.797 44.950 36.396 1.00 27.33 310 GLN A N 1
ATOM 2509 C CA . GLN A 1 310 ? 8.525 45.605 36.791 1.00 27.33 310 GLN A CA 1
ATOM 2510 C C . GLN A 1 310 ? 7.680 46.159 35.619 1.00 27.33 310 GLN A C 1
ATOM 2512 O O . GLN A 1 310 ? 8.160 46.315 34.498 1.00 27.33 310 GLN A O 1
ATOM 2517 N N . ILE A 1 311 ? 6.397 46.426 35.899 1.00 33.31 311 ILE A N 1
ATOM 2518 C CA . ILE A 1 311 ? 5.380 47.038 35.020 1.00 33.31 311 ILE A CA 1
ATOM 2519 C C . ILE A 1 311 ? 4.887 48.319 35.708 1.00 33.31 311 ILE A C 1
ATOM 2521 O O . ILE A 1 311 ? 4.761 48.285 36.929 1.00 33.31 311 ILE A O 1
ATOM 2525 N N . ASN A 1 312 ? 4.626 49.386 34.931 1.00 28.12 312 ASN A N 1
ATOM 2526 C CA . ASN A 1 312 ? 3.710 50.537 35.147 1.00 28.12 312 ASN A CA 1
ATOM 2527 C C . ASN A 1 312 ? 4.192 51.728 34.271 1.00 28.12 312 ASN A C 1
ATOM 2529 O O . ASN A 1 312 ? 5.353 51.740 33.869 1.00 28.12 312 ASN A O 1
ATOM 2533 N N . GLU A 1 313 ? 3.406 52.742 33.890 1.00 29.06 313 GLU A N 1
ATOM 2534 C CA . GLU A 1 313 ? 1.947 52.976 33.921 1.00 29.06 313 GLU A CA 1
ATOM 2535 C C . GLU A 1 313 ? 1.576 54.016 32.830 1.00 29.06 313 GLU A C 1
ATOM 2537 O O . GLU A 1 313 ? 2.455 54.480 32.104 1.00 29.06 313 GLU A O 1
ATOM 2542 N N . ASP A 1 314 ? 0.284 54.363 32.767 1.00 34.31 314 ASP A N 1
ATOM 2543 C CA . ASP A 1 314 ? -0.362 55.553 32.167 1.00 34.31 314 ASP A CA 1
ATOM 2544 C C . ASP A 1 314 ? -1.330 55.299 30.997 1.00 34.31 314 ASP A C 1
ATOM 2546 O O . ASP A 1 314 ? -0.968 55.035 29.848 1.00 34.31 314 ASP A O 1
ATOM 2550 N N . GLU A 1 315 ? -2.618 55.464 31.311 1.00 31.20 315 GLU A N 1
ATOM 2551 C CA . GLU A 1 315 ? -3.717 55.562 30.354 1.00 31.20 315 GLU A CA 1
ATOM 2552 C C . GLU A 1 315 ? -3.855 56.998 29.821 1.00 31.20 315 GLU A C 1
ATOM 2554 O O . GLU A 1 315 ? -3.787 57.963 30.581 1.00 31.20 315 GLU A O 1
ATOM 2559 N N . ILE A 1 316 ? -4.220 57.150 28.544 1.00 32.44 316 ILE A N 1
ATOM 2560 C CA . ILE A 1 316 ? -4.987 58.323 28.096 1.00 32.44 316 ILE A CA 1
ATOM 2561 C C . ILE A 1 316 ? -6.235 57.829 27.366 1.00 32.44 316 ILE A C 1
ATOM 2563 O O . ILE A 1 316 ? -6.186 57.401 26.212 1.00 32.44 316 ILE A O 1
ATOM 2567 N N . ILE A 1 317 ? -7.370 57.906 28.059 1.00 31.88 317 ILE A N 1
ATOM 2568 C CA . ILE A 1 317 ? -8.693 57.638 27.494 1.00 31.88 317 ILE A CA 1
ATOM 2569 C C . ILE A 1 317 ? -9.149 58.875 26.713 1.00 31.88 317 ILE A C 1
ATOM 2571 O O . ILE A 1 317 ? -9.291 59.959 27.277 1.00 31.88 317 ILE A O 1
ATOM 2575 N N . LEU A 1 318 ? -9.442 58.703 25.423 1.00 28.36 318 LEU A N 1
ATOM 2576 C CA . LEU A 1 318 ? -10.138 59.695 24.601 1.00 28.36 318 LEU A CA 1
ATOM 2577 C C . LEU A 1 318 ? -11.346 59.043 23.923 1.00 28.36 318 LEU A C 1
ATOM 2579 O O . LEU A 1 318 ? -11.244 58.471 22.839 1.00 28.36 318 LEU A O 1
ATOM 2583 N N . GLU A 1 319 ? -12.507 59.130 24.578 1.00 30.11 319 GLU A N 1
ATOM 2584 C CA . GLU A 1 319 ? -13.782 58.775 23.955 1.00 30.11 319 GLU A CA 1
ATOM 2585 C C . GLU A 1 319 ? -14.165 59.812 22.890 1.00 30.11 319 GLU A C 1
ATOM 2587 O O . GLU A 1 319 ? -14.463 60.963 23.210 1.00 30.11 319 GLU A O 1
ATOM 2592 N N . VAL A 1 320 ? -14.278 59.375 21.636 1.00 33.31 320 VAL A N 1
ATOM 2593 C CA . VAL A 1 320 ? -15.144 60.020 20.641 1.00 33.31 320 VAL A CA 1
ATOM 2594 C C . VAL A 1 320 ? -16.162 58.978 20.193 1.00 33.31 320 VAL A C 1
ATOM 2596 O O . VAL A 1 320 ? -15.798 57.892 19.742 1.00 33.31 320 VAL A O 1
ATOM 2599 N N . LYS A 1 321 ? -17.445 59.285 20.394 1.00 31.12 321 LYS A N 1
ATOM 2600 C CA . LYS A 1 321 ? -18.572 58.422 20.023 1.00 31.12 321 LYS A CA 1
ATOM 2601 C C . LYS A 1 321 ? -19.028 58.794 18.621 1.00 31.12 321 LYS A C 1
ATOM 2603 O O . LYS A 1 321 ? -19.469 59.920 18.429 1.00 31.12 321 LYS A O 1
ATOM 2608 N N . ASP A 1 322 ? -18.986 57.832 17.708 1.00 30.14 322 ASP A N 1
ATOM 2609 C CA . ASP A 1 322 ? -19.621 57.908 16.391 1.00 30.14 322 ASP A CA 1
ATOM 2610 C C . ASP A 1 322 ? -20.376 56.603 16.084 1.00 30.14 322 ASP A C 1
ATOM 2612 O O . ASP A 1 322 ? -20.184 55.577 16.742 1.00 30.14 322 ASP A O 1
ATOM 2616 N N . ASP A 1 323 ? -21.304 56.691 15.133 1.00 28.98 323 ASP A N 1
ATOM 2617 C CA . ASP A 1 323 ? -22.572 55.957 15.156 1.00 28.98 323 ASP A CA 1
ATOM 2618 C C . ASP A 1 323 ? -22.554 54.422 15.027 1.00 28.98 323 ASP A C 1
ATOM 2620 O O . ASP A 1 323 ? -21.701 53.786 14.396 1.00 28.98 323 ASP A O 1
ATOM 2624 N N . TYR A 1 324 ? -23.627 53.826 15.557 1.00 29.94 324 TYR A N 1
ATOM 2625 C CA . TYR A 1 324 ? -23.938 52.404 15.427 1.00 29.94 324 TYR A CA 1
ATOM 2626 C C . TYR A 1 324 ? -24.170 52.009 13.961 1.00 29.94 324 TYR A C 1
ATOM 2628 O O . TYR A 1 324 ? -25.233 52.249 13.391 1.00 29.94 324 TYR A O 1
ATOM 2636 N N . THR A 1 325 ? -23.225 51.270 13.379 1.00 33.50 325 THR A N 1
ATOM 2637 C CA . THR A 1 325 ? -23.501 50.411 12.218 1.00 33.50 325 THR A CA 1
ATOM 2638 C C . THR A 1 325 ? -23.303 48.950 12.604 1.00 33.50 325 THR A C 1
ATOM 2640 O O . THR A 1 325 ? -22.199 48.530 12.953 1.00 33.50 325 THR A O 1
ATOM 2643 N N . GLU A 1 326 ? -24.374 48.151 12.534 1.00 32.41 326 GLU A N 1
ATOM 2644 C CA . GLU A 1 326 ? -24.344 46.711 12.826 1.00 32.41 326 GLU A CA 1
ATOM 2645 C C . GLU A 1 326 ? -23.605 45.920 11.734 1.00 32.41 326 GLU A C 1
ATOM 2647 O O . GLU A 1 326 ? -24.175 45.133 10.973 1.00 32.41 326 GLU A O 1
ATOM 2652 N N . LYS A 1 327 ? -22.282 46.081 11.673 1.00 30.53 327 LYS A N 1
ATOM 2653 C CA . LYS A 1 327 ? -21.419 45.125 10.986 1.00 30.53 327 LYS A CA 1
ATOM 2654 C C . LYS A 1 327 ? -21.538 43.793 11.716 1.00 30.53 327 LYS A C 1
ATOM 2656 O O . LYS A 1 327 ? -20.952 43.615 12.786 1.00 30.53 327 LYS A O 1
ATOM 2661 N N . LYS A 1 328 ? -22.281 42.850 11.123 1.00 33.66 328 LYS A N 1
ATOM 2662 C CA . LYS A 1 328 ? -22.258 41.436 11.516 1.00 33.66 328 LYS A CA 1
ATOM 2663 C C . LYS A 1 328 ? -20.799 41.029 11.705 1.00 33.66 328 LYS A C 1
ATOM 2665 O O . LYS A 1 328 ? -20.039 41.009 10.740 1.00 33.66 328 LYS A O 1
ATOM 2670 N N . LYS A 1 329 ? -20.413 40.703 12.942 1.00 32.78 329 LYS A N 1
ATOM 2671 C CA . LYS A 1 329 ? -19.124 40.067 13.210 1.00 32.78 329 LYS A CA 1
ATOM 2672 C C . LYS A 1 329 ? -19.165 38.687 12.569 1.00 32.78 329 LYS A C 1
ATOM 2674 O O . LYS A 1 329 ? -19.645 37.731 13.179 1.00 32.78 329 LYS A O 1
ATOM 2679 N N . GLU A 1 330 ? -18.674 38.592 11.336 1.00 40.94 330 GLU A N 1
ATOM 2680 C CA . GLU A 1 330 ? -18.241 37.318 10.786 1.00 40.94 330 GLU A CA 1
ATOM 2681 C C . GLU A 1 330 ? -17.285 36.708 11.806 1.00 40.94 330 GLU A C 1
ATOM 2683 O O . GLU A 1 330 ? -16.244 37.283 12.138 1.00 40.94 330 GLU A O 1
ATOM 2688 N N . LYS A 1 331 ? -17.678 35.566 12.373 1.00 34.47 331 LYS A N 1
ATOM 2689 C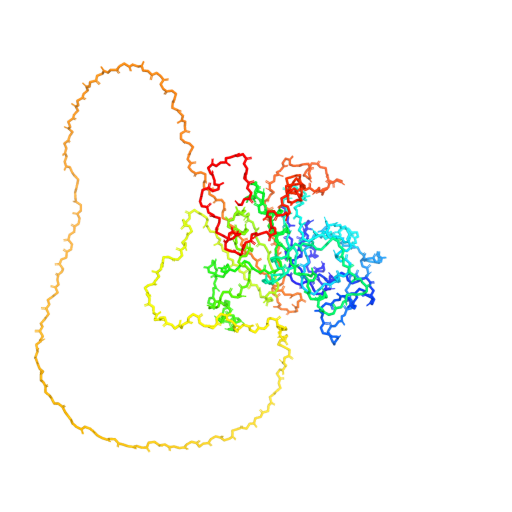 CA . LYS A 1 331 ? -16.788 34.813 13.244 1.00 34.47 331 LYS A CA 1
ATOM 2690 C C . LYS A 1 331 ? -15.623 34.375 12.368 1.00 34.47 331 LYS A C 1
ATOM 2692 O O . LYS A 1 331 ? -15.791 33.451 11.572 1.00 34.47 331 LYS A O 1
ATOM 2697 N N . ARG A 1 332 ? -14.463 35.031 12.514 1.00 41.12 332 ARG A N 1
ATOM 2698 C CA . ARG A 1 332 ? -13.184 34.487 12.044 1.00 41.12 332 ARG A CA 1
ATOM 2699 C C . ARG A 1 332 ? -13.142 33.048 12.537 1.00 41.12 332 ARG A C 1
ATOM 2701 O O . ARG A 1 332 ? -13.110 32.826 13.745 1.00 41.12 332 ARG A O 1
ATOM 2708 N N . GLN A 1 333 ? -13.233 32.092 11.617 1.00 43.31 333 GLN A N 1
ATOM 2709 C CA . GLN A 1 333 ? -13.045 30.698 11.981 1.00 43.31 333 GLN A CA 1
ATOM 2710 C C . GLN A 1 333 ? -11.605 30.588 12.466 1.00 43.31 333 GLN A C 1
ATOM 2712 O O . GLN A 1 333 ? -10.684 30.998 11.756 1.00 43.31 333 GLN A O 1
ATOM 2717 N N . GLU A 1 334 ? -11.421 30.095 13.686 1.00 48.59 334 GLU A N 1
ATOM 2718 C CA . GLU A 1 334 ? -10.092 29.744 14.171 1.00 48.59 334 GLU A CA 1
ATOM 2719 C C . GLU A 1 334 ? -9.462 28.775 13.159 1.00 48.59 334 GLU A C 1
ATOM 2721 O O . GLU A 1 334 ? -10.174 27.916 12.618 1.00 48.59 334 GLU A O 1
ATOM 2726 N N . PRO A 1 335 ? -8.167 28.931 12.827 1.00 55.34 335 PRO A N 1
ATOM 2727 C CA . PRO A 1 335 ? -7.530 28.105 11.813 1.00 55.34 335 PRO A CA 1
ATOM 2728 C C . PRO A 1 335 ? -7.643 26.638 12.232 1.00 55.34 335 PRO A C 1
ATOM 2730 O O . PRO A 1 335 ? -7.076 26.229 13.245 1.00 55.34 335 PRO A O 1
ATOM 2733 N N . LYS A 1 336 ? -8.418 25.856 11.469 1.00 66.12 336 LYS A N 1
ATOM 2734 C CA . LYS A 1 336 ? -8.688 24.449 11.777 1.00 66.12 336 LYS A CA 1
ATOM 2735 C C . LYS A 1 336 ? -7.365 23.689 11.818 1.00 66.12 336 LYS A C 1
ATOM 2737 O O . LYS A 1 336 ? -6.762 23.458 10.771 1.00 66.12 336 LYS A O 1
ATOM 2742 N N . LEU A 1 337 ? -6.948 23.304 13.024 1.00 77.19 337 LEU A N 1
ATOM 2743 C CA . LEU A 1 337 ? -5.757 22.491 13.245 1.00 77.19 337 LEU A CA 1
ATOM 2744 C C . LEU A 1 337 ? -5.842 21.222 12.391 1.00 77.19 337 LEU A C 1
ATOM 2746 O O . LEU A 1 337 ? -6.839 20.494 12.407 1.00 77.19 337 LEU A O 1
ATOM 2750 N N . LEU A 1 338 ? -4.790 20.986 11.618 1.00 84.62 338 LEU A N 1
ATOM 2751 C CA . LEU A 1 338 ? -4.661 19.842 10.734 1.00 84.62 338 LEU A CA 1
ATOM 2752 C C . LEU A 1 338 ? -4.418 18.590 11.581 1.00 84.62 338 LEU A C 1
ATOM 2754 O O . LEU A 1 338 ? -3.601 18.599 12.504 1.00 84.62 338 LEU A O 1
ATOM 2758 N N . LYS A 1 339 ? -5.112 17.494 11.269 1.00 89.81 339 LYS A N 1
ATOM 2759 C CA . LYS A 1 339 ? -4.894 16.220 11.962 1.00 89.81 339 LYS A CA 1
ATOM 2760 C C . LYS A 1 339 ? -3.536 15.633 11.562 1.00 89.81 339 LYS A C 1
ATOM 2762 O O . LYS A 1 339 ? -3.277 15.563 10.364 1.00 89.81 339 LYS A O 1
ATOM 2767 N N . PRO A 1 340 ? -2.690 15.191 12.507 1.00 94.69 340 PRO A N 1
ATOM 2768 C CA . PRO A 1 340 ? -1.400 14.592 12.183 1.00 94.69 340 PRO A CA 1
ATOM 2769 C C . PRO A 1 340 ? -1.557 13.227 11.498 1.00 94.69 340 PRO A C 1
ATOM 2771 O O . PRO A 1 340 ? -2.540 12.514 11.714 1.00 94.69 340 PRO A O 1
ATOM 2774 N N . THR A 1 341 ? -0.548 12.843 10.717 1.00 97.31 341 THR A N 1
ATOM 2775 C CA . THR A 1 341 ? -0.474 11.527 10.067 1.00 97.31 341 THR A CA 1
ATOM 2776 C C . THR A 1 341 ? 0.375 10.567 10.893 1.00 97.31 341 THR A C 1
ATOM 2778 O O . THR A 1 341 ? 1.562 10.810 11.132 1.00 97.31 341 THR A O 1
ATOM 2781 N N . HIS A 1 342 ? -0.213 9.433 11.279 1.00 97.88 342 HIS A N 1
ATOM 2782 C CA . HIS A 1 342 ? 0.512 8.315 11.880 1.00 97.88 342 HIS A CA 1
ATOM 2783 C C . HIS A 1 342 ? 1.052 7.393 10.780 1.00 97.88 342 HIS A C 1
ATOM 2785 O O . HIS A 1 342 ? 0.278 6.698 10.120 1.00 97.88 342 HIS A O 1
ATOM 2791 N N . PHE A 1 343 ? 2.373 7.365 10.587 1.00 98.50 343 PHE A N 1
ATOM 2792 C CA . PHE A 1 343 ? 3.029 6.436 9.665 1.00 98.50 343 PHE A CA 1
ATOM 2793 C C . PHE A 1 343 ? 3.503 5.179 10.401 1.00 98.50 343 PHE A C 1
ATOM 2795 O O . PHE A 1 343 ? 4.217 5.268 11.405 1.00 98.50 343 PHE A O 1
ATOM 2802 N N . LEU A 1 344 ? 3.180 4.007 9.857 1.00 98.50 344 LEU A N 1
ATOM 2803 C CA . LEU A 1 344 ? 3.712 2.723 10.305 1.00 98.50 344 LEU A CA 1
ATOM 2804 C C . LEU A 1 344 ? 4.098 1.860 9.100 1.00 98.50 344 LEU A C 1
ATOM 2806 O O . LEU A 1 344 ? 3.257 1.493 8.283 1.00 98.50 344 LEU A O 1
ATOM 2810 N N . ALA A 1 345 ? 5.368 1.474 9.045 1.00 97.62 345 ALA A N 1
ATOM 2811 C CA . ALA A 1 345 ? 5.851 0.405 8.188 1.00 97.62 345 ALA A CA 1
ATOM 2812 C C . ALA A 1 345 ? 6.130 -0.866 8.993 1.00 97.62 345 ALA A C 1
ATOM 2814 O O . ALA A 1 345 ? 6.529 -0.791 10.160 1.00 97.62 345 ALA A O 1
ATOM 2815 N N . LEU A 1 346 ? 5.954 -2.026 8.359 1.00 97.12 346 LEU A N 1
ATOM 2816 C CA . LEU A 1 346 ? 6.114 -3.343 8.979 1.00 97.12 346 LEU A CA 1
ATOM 2817 C C . LEU A 1 346 ? 7.081 -4.253 8.205 1.00 97.12 346 LEU A C 1
ATOM 2819 O O . LEU A 1 346 ? 7.443 -4.017 7.052 1.00 97.12 346 LEU A O 1
ATOM 2823 N N . ASP A 1 347 ? 7.548 -5.296 8.891 1.00 95.50 347 ASP A N 1
ATOM 2824 C CA . ASP A 1 347 ? 8.423 -6.327 8.329 1.00 95.50 347 ASP A CA 1
ATOM 2825 C C . ASP A 1 347 ? 7.627 -7.404 7.558 1.00 95.50 347 ASP A C 1
ATOM 2827 O O . ASP A 1 347 ? 6.403 -7.346 7.477 1.00 95.50 347 ASP A O 1
ATOM 2831 N N . LYS A 1 348 ? 8.307 -8.417 7.012 1.00 91.88 348 LYS A N 1
ATOM 2832 C CA . LYS A 1 348 ? 7.658 -9.592 6.414 1.00 91.88 348 LYS A CA 1
ATOM 2833 C C . LYS A 1 348 ? 7.345 -10.702 7.407 1.00 91.88 348 LYS A C 1
ATOM 2835 O O . LYS A 1 348 ? 8.090 -10.882 8.376 1.00 91.88 348 LYS A O 1
ATOM 2840 N N . CYS A 1 349 ? 6.314 -11.493 7.099 1.00 89.94 349 CYS A N 1
ATOM 2841 C CA . CYS A 1 349 ? 5.870 -12.655 7.872 1.00 89.94 349 CYS A CA 1
ATOM 2842 C C . CYS A 1 349 ? 6.963 -13.739 8.018 1.00 89.94 349 CYS A C 1
ATOM 2844 O O . CYS A 1 349 ? 7.028 -14.712 7.268 1.00 89.94 349 CYS A O 1
ATOM 2846 N N . LEU A 1 350 ? 7.834 -13.565 9.016 1.00 88.81 350 LEU A N 1
ATOM 2847 C CA . LEU A 1 350 ? 8.913 -14.478 9.400 1.00 88.81 350 LEU A CA 1
ATOM 2848 C C . LEU A 1 350 ? 9.038 -14.561 10.935 1.00 88.81 350 LEU A C 1
ATOM 2850 O O . LEU A 1 350 ? 8.708 -13.598 11.638 1.00 88.81 350 LEU A O 1
ATOM 2854 N N . PRO A 1 351 ? 9.569 -15.673 11.484 1.00 82.69 351 PRO A N 1
ATOM 2855 C CA . PRO A 1 351 ? 9.751 -15.840 12.924 1.00 82.69 351 PRO A CA 1
ATOM 2856 C C . PRO A 1 351 ? 10.528 -14.690 13.579 1.00 82.69 351 PRO A C 1
ATOM 2858 O O . PRO A 1 351 ? 11.537 -14.223 13.053 1.00 82.69 351 PRO A O 1
ATOM 2861 N N . ARG A 1 352 ? 10.068 -14.268 14.765 1.00 84.75 352 ARG A N 1
ATOM 2862 C CA . ARG A 1 352 ? 10.643 -13.183 15.593 1.00 84.75 352 ARG A CA 1
ATOM 2863 C C . ARG A 1 352 ? 10.633 -11.778 14.955 1.00 84.75 352 ARG A C 1
ATOM 2865 O O . ARG A 1 352 ? 11.163 -10.852 15.566 1.00 84.75 352 ARG A O 1
ATOM 2872 N N . ARG A 1 353 ? 10.023 -11.583 13.778 1.00 90.31 353 ARG A N 1
ATOM 2873 C CA . ARG A 1 353 ? 9.890 -10.263 13.134 1.00 90.31 353 ARG A CA 1
ATOM 2874 C C . ARG A 1 353 ? 8.617 -9.526 13.555 1.00 90.31 353 ARG A C 1
ATOM 2876 O O . ARG A 1 353 ? 7.633 -10.143 13.952 1.00 90.31 353 ARG A O 1
ATOM 2883 N N . LYS A 1 354 ? 8.626 -8.194 13.432 1.00 91.69 354 LYS A N 1
ATOM 2884 C CA . LYS A 1 354 ? 7.460 -7.321 13.665 1.00 91.69 354 LYS A CA 1
ATOM 2885 C C . LYS A 1 354 ? 6.751 -7.042 12.336 1.00 91.69 354 LYS A C 1
ATOM 2887 O O . LYS A 1 354 ? 6.921 -5.976 11.751 1.00 91.69 354 LYS A O 1
ATOM 2892 N N . TYR A 1 355 ? 6.032 -8.048 11.842 1.00 94.81 355 TYR A N 1
ATOM 2893 C CA . TYR A 1 355 ? 5.343 -8.019 10.545 1.00 94.81 355 TYR A CA 1
ATOM 2894 C C . TYR A 1 355 ? 3.866 -7.623 10.624 1.00 94.81 355 TYR A C 1
ATOM 2896 O O . TYR A 1 355 ? 3.258 -7.333 9.601 1.00 94.81 355 TYR A O 1
ATOM 2904 N N . MET A 1 356 ? 3.295 -7.596 11.830 1.00 95.88 356 MET A N 1
ATOM 2905 C CA . MET A 1 356 ? 1.890 -7.283 12.059 1.00 95.88 356 MET A CA 1
ATOM 2906 C C . MET A 1 356 ? 1.702 -6.408 13.298 1.00 95.88 356 MET A C 1
ATOM 2908 O O . MET A 1 356 ? 2.401 -6.576 14.301 1.00 95.88 356 MET A O 1
ATOM 2912 N N . GLU A 1 357 ? 0.703 -5.532 13.241 1.00 96.69 357 GLU A N 1
ATOM 2913 C CA . GLU A 1 357 ? 0.221 -4.713 14.353 1.00 96.69 357 GLU A CA 1
ATOM 2914 C C . GLU A 1 357 ? -1.312 -4.713 14.368 1.00 96.69 357 GLU A C 1
ATOM 2916 O O . GLU A 1 357 ? -1.934 -4.745 13.310 1.00 96.69 357 GLU A O 1
ATOM 2921 N N . VAL A 1 358 ? -1.934 -4.697 15.549 1.00 97.25 358 VAL A N 1
ATOM 2922 C CA . VAL A 1 358 ? -3.396 -4.564 15.682 1.00 97.25 358 VAL A CA 1
ATOM 2923 C C . VAL A 1 358 ? -3.684 -3.210 16.311 1.00 97.25 358 VAL A C 1
ATOM 2925 O O . VAL A 1 358 ? -3.119 -2.886 17.353 1.00 97.25 358 VAL A O 1
ATOM 2928 N N . ILE A 1 359 ? -4.518 -2.418 15.641 1.00 96.94 359 ILE A N 1
ATOM 2929 C CA . ILE A 1 359 ? -4.774 -1.011 15.942 1.00 96.94 359 ILE A CA 1
ATOM 2930 C C . ILE A 1 359 ? -6.287 -0.791 15.960 1.00 96.94 359 ILE A C 1
ATOM 2932 O O . ILE A 1 359 ? -6.992 -1.163 15.019 1.00 96.94 359 ILE A O 1
ATOM 2936 N N . ASP A 1 360 ? -6.790 -0.150 17.011 1.00 97.00 360 ASP A N 1
ATOM 2937 C CA . ASP A 1 360 ? -8.163 0.345 17.048 1.00 97.00 360 ASP A CA 1
ATOM 2938 C C . ASP A 1 360 ? -8.240 1.689 16.314 1.00 97.00 360 ASP A C 1
ATOM 2940 O O . ASP A 1 360 ? -7.827 2.731 16.822 1.00 97.00 360 ASP A O 1
ATOM 2944 N N . ILE A 1 361 ? -8.743 1.649 15.079 1.00 96.19 361 ILE A N 1
ATOM 2945 C CA . ILE A 1 361 ? -8.827 2.806 14.183 1.00 96.19 361 ILE A CA 1
ATOM 2946 C C . ILE A 1 361 ? -10.227 3.449 14.306 1.00 96.19 361 ILE A C 1
ATOM 2948 O O . ILE A 1 361 ? -11.237 2.726 14.251 1.00 96.19 361 ILE A O 1
ATOM 2952 N N . PRO A 1 362 ? -10.331 4.784 14.486 1.00 95.31 362 PRO A N 1
ATOM 2953 C CA . PRO A 1 362 ? -11.605 5.504 14.470 1.00 95.31 362 PRO A CA 1
ATOM 2954 C C . PRO A 1 362 ? -12.214 5.522 13.062 1.00 95.31 362 PRO A C 1
ATOM 2956 O O . PRO A 1 362 ? -11.493 5.545 12.068 1.00 95.31 362 PRO A O 1
ATOM 2959 N N . LEU A 1 363 ? -13.546 5.528 12.963 1.00 95.06 363 LEU A N 1
ATOM 2960 C CA . LEU A 1 363 ? -14.229 5.552 11.664 1.00 95.06 363 LEU A CA 1
ATOM 2961 C C . LEU A 1 363 ? -14.000 6.887 10.939 1.00 95.06 363 LEU A C 1
ATOM 2963 O O . LEU A 1 363 ? -14.024 7.947 11.565 1.00 95.06 363 LEU A O 1
ATOM 2967 N N . SER A 1 364 ? -13.815 6.831 9.618 1.00 94.00 364 SER A N 1
ATOM 2968 C CA . SER A 1 364 ? -13.631 8.012 8.765 1.00 94.00 364 SER A CA 1
ATOM 2969 C C . SER A 1 364 ? -14.926 8.816 8.624 1.00 94.00 364 SER A C 1
ATOM 2971 O O . SER A 1 364 ? -14.888 10.046 8.682 1.00 94.00 364 SER A O 1
ATOM 2973 N N . ASP A 1 365 ? -16.056 8.112 8.496 1.00 93.81 365 ASP A N 1
ATOM 2974 C CA . ASP A 1 365 ? -17.411 8.623 8.720 1.00 93.81 365 ASP A CA 1
ATOM 2975 C C . ASP A 1 365 ? -18.305 7.516 9.312 1.00 93.81 365 ASP A C 1
ATOM 2977 O O . ASP A 1 365 ? -18.463 6.432 8.747 1.00 93.81 365 ASP A O 1
ATOM 2981 N N . ILE A 1 366 ? -18.921 7.811 10.458 1.00 92.31 366 ILE A N 1
ATOM 2982 C CA . ILE A 1 366 ? -19.872 6.934 11.155 1.00 92.31 366 ILE A CA 1
ATOM 2983 C C . ILE A 1 366 ? -21.242 6.867 10.453 1.00 92.31 366 ILE A C 1
ATOM 2985 O O . ILE A 1 366 ? -21.986 5.903 10.638 1.00 92.31 366 ILE A O 1
ATOM 2989 N N . ASN A 1 367 ? -21.576 7.868 9.633 1.00 93.31 367 ASN A N 1
ATOM 2990 C CA . ASN A 1 367 ? -22.846 7.976 8.917 1.00 93.31 367 ASN A CA 1
ATOM 2991 C C . ASN A 1 367 ? -22.806 7.381 7.502 1.00 93.31 367 ASN A C 1
ATOM 2993 O O . ASN A 1 367 ? -23.854 7.326 6.845 1.00 93.31 367 ASN A O 1
ATOM 2997 N N . HIS A 1 368 ? -21.647 6.923 7.030 1.00 94.06 368 HIS A N 1
ATOM 2998 C CA . HIS A 1 368 ? -21.494 6.401 5.681 1.00 94.06 368 HIS A CA 1
ATOM 2999 C C . HIS A 1 368 ? -22.326 5.124 5.475 1.00 94.06 368 HIS A C 1
ATOM 3001 O O . HIS A 1 368 ? -22.548 4.348 6.407 1.00 94.06 368 HIS A O 1
ATOM 3007 N N . ALA A 1 369 ? -22.776 4.871 4.241 1.00 93.50 369 ALA A N 1
ATOM 3008 C CA . ALA A 1 369 ? -23.623 3.718 3.918 1.00 93.50 369 ALA A CA 1
ATOM 3009 C C . ALA A 1 369 ? -22.984 2.374 4.325 1.00 93.50 369 ALA A C 1
ATOM 3011 O O . ALA A 1 369 ? -23.674 1.495 4.838 1.00 93.50 369 ALA A O 1
ATOM 3012 N N . SER A 1 370 ? -21.656 2.257 4.201 1.00 93.00 370 SER A N 1
ATOM 3013 C CA . SER A 1 370 ? -20.896 1.064 4.610 1.00 93.00 370 SER A CA 1
ATOM 3014 C C . SER A 1 370 ? -20.966 0.746 6.108 1.00 93.00 370 SER A C 1
ATOM 3016 O O . SER A 1 370 ? -20.693 -0.388 6.480 1.00 93.00 370 SER A O 1
ATOM 3018 N N . ASN A 1 371 ? -21.334 1.710 6.961 1.00 92.94 371 ASN A N 1
ATOM 3019 C CA . ASN A 1 371 ? -21.516 1.516 8.404 1.00 92.94 371 ASN A CA 1
ATOM 3020 C C . ASN A 1 371 ? -22.985 1.250 8.807 1.00 92.94 371 ASN A C 1
ATOM 3022 O O . ASN A 1 371 ? -23.267 1.030 9.980 1.00 92.94 371 ASN A O 1
ATOM 3026 N N . LYS A 1 372 ? -23.929 1.310 7.855 1.00 90.00 372 LYS A N 1
ATOM 3027 C CA . LYS A 1 372 ? -25.381 1.216 8.104 1.00 90.00 372 LYS A CA 1
ATOM 3028 C C . LYS A 1 372 ? -25.999 -0.128 7.711 1.00 90.00 372 LYS A C 1
ATOM 3030 O O . LYS A 1 372 ? -27.025 -0.497 8.271 1.00 90.00 372 LYS A O 1
ATOM 3035 N N . ASP A 1 373 ? -25.401 -0.842 6.758 1.00 87.06 373 ASP A N 1
ATOM 3036 C CA . ASP A 1 373 ? -25.855 -2.158 6.290 1.00 87.06 373 ASP A CA 1
ATOM 3037 C C . ASP A 1 373 ? -24.752 -3.203 6.529 1.00 87.06 373 ASP A C 1
ATOM 3039 O O . ASP A 1 373 ? -23.785 -3.286 5.772 1.00 87.06 373 ASP A O 1
ATOM 3043 N N . GLU A 1 374 ? -24.895 -4.022 7.577 1.00 82.06 374 GLU A N 1
ATOM 3044 C CA . GLU A 1 374 ? -23.932 -5.091 7.895 1.00 82.06 374 GLU A CA 1
ATOM 3045 C C . GLU A 1 374 ? -23.829 -6.167 6.802 1.00 82.06 374 GLU A C 1
ATOM 3047 O O . GLU A 1 374 ? -22.806 -6.846 6.707 1.00 82.06 374 GLU A O 1
ATOM 3052 N N . MET A 1 375 ? -24.857 -6.315 5.955 1.00 84.81 375 MET A N 1
ATOM 3053 C CA . MET A 1 375 ? -24.858 -7.249 4.823 1.00 84.81 375 MET A CA 1
ATOM 3054 C C . MET A 1 375 ? -24.180 -6.650 3.583 1.00 84.81 375 MET A C 1
ATOM 3056 O O . MET A 1 375 ? -23.816 -7.388 2.665 1.00 84.81 375 MET A O 1
ATOM 3060 N N . LYS A 1 376 ? -23.967 -5.327 3.555 1.00 86.94 376 LYS A N 1
ATOM 3061 C CA . LYS A 1 376 ? -23.200 -4.610 2.524 1.00 86.94 376 LYS A CA 1
ATOM 3062 C C . LYS A 1 376 ? -22.131 -3.713 3.166 1.00 86.94 376 LYS A C 1
ATOM 3064 O O . LYS A 1 376 ? -22.138 -2.504 2.960 1.00 86.94 376 LYS A O 1
ATOM 3069 N N . PRO A 1 377 ? -21.149 -4.270 3.896 1.00 91.25 377 PRO A N 1
ATOM 3070 C CA . PRO A 1 377 ? -20.172 -3.467 4.627 1.00 91.25 377 PRO A CA 1
ATOM 3071 C C . PRO A 1 377 ? -19.130 -2.793 3.721 1.00 91.25 377 PRO A C 1
ATOM 3073 O O . PRO A 1 377 ? -18.251 -2.115 4.242 1.00 91.25 377 PRO A O 1
ATOM 3076 N N . PHE A 1 378 ? -19.173 -2.999 2.397 1.00 96.25 378 PHE A N 1
ATOM 3077 C CA . PHE A 1 378 ? -18.112 -2.644 1.451 1.00 96.25 378 PHE A CA 1
ATOM 3078 C C . PHE A 1 378 ? -18.652 -1.898 0.220 1.00 96.25 378 PHE A C 1
ATOM 3080 O O . PHE A 1 378 ? -19.566 -2.384 -0.446 1.00 96.25 378 PHE A O 1
ATOM 3087 N N . TYR A 1 379 ? -18.064 -0.742 -0.096 1.00 96.94 379 TYR A N 1
ATOM 3088 C CA . TYR A 1 379 ? -18.443 0.128 -1.218 1.00 96.94 379 TYR A CA 1
ATOM 3089 C C . TYR A 1 379 ? -17.199 0.699 -1.915 1.00 96.94 379 TYR A C 1
ATOM 3091 O O . TYR A 1 379 ? -16.161 0.891 -1.283 1.00 96.94 379 TYR A O 1
ATOM 3099 N N . TYR A 1 380 ? -17.315 1.049 -3.198 1.00 96.25 380 TYR A N 1
ATOM 3100 C CA . TYR A 1 380 ? -16.338 1.923 -3.855 1.00 96.25 380 TYR A CA 1
ATOM 3101 C C . TYR A 1 380 ? -16.560 3.388 -3.469 1.00 96.25 380 TYR A C 1
ATOM 3103 O O . TYR A 1 380 ? -17.683 3.802 -3.181 1.00 96.25 380 TYR A O 1
ATOM 3111 N N . ASP A 1 381 ? -15.492 4.175 -3.508 1.00 96.56 381 ASP A N 1
ATOM 3112 C CA . ASP A 1 381 ? -15.534 5.612 -3.263 1.00 96.56 381 ASP A CA 1
ATOM 3113 C C . ASP A 1 381 ? -15.922 6.416 -4.521 1.00 96.56 381 ASP A C 1
ATOM 3115 O O . ASP A 1 381 ? -15.364 6.225 -5.604 1.00 96.56 381 ASP A O 1
ATOM 3119 N N . THR A 1 382 ? -16.891 7.325 -4.386 1.00 94.56 382 THR A N 1
ATOM 3120 C CA . THR A 1 382 ? -17.462 8.095 -5.504 1.00 94.56 382 THR A CA 1
ATOM 3121 C C . THR A 1 382 ? -16.606 9.285 -5.945 1.00 94.56 382 THR A C 1
ATOM 3123 O O . THR A 1 382 ? -16.633 9.631 -7.129 1.00 94.56 382 THR A O 1
ATOM 3126 N N . GLU A 1 383 ? -15.821 9.886 -5.046 1.00 95.00 383 GLU A N 1
ATOM 3127 C CA . GLU A 1 383 ? -14.847 10.937 -5.377 1.00 95.00 383 GLU A CA 1
ATOM 3128 C C . GLU A 1 383 ? -13.717 10.317 -6.212 1.00 95.00 383 GLU A C 1
ATOM 3130 O O . GLU A 1 383 ? -13.426 10.765 -7.324 1.00 95.00 383 GLU A O 1
ATOM 3135 N N . TYR A 1 384 ? -13.182 9.183 -5.750 1.00 95.75 384 TYR A N 1
ATOM 3136 C CA . TYR A 1 384 ? -12.164 8.427 -6.471 1.00 95.75 384 TYR A CA 1
ATOM 3137 C C . TYR A 1 384 ? -12.649 7.918 -7.837 1.00 95.75 384 TYR A C 1
ATOM 3139 O O . TYR A 1 384 ? -11.940 8.086 -8.828 1.00 95.75 384 TYR A O 1
ATOM 3147 N N . ILE A 1 385 ? -13.864 7.360 -7.941 1.00 94.88 385 ILE A N 1
ATOM 3148 C CA . ILE A 1 385 ? -14.451 6.975 -9.242 1.00 94.88 385 ILE A CA 1
ATOM 3149 C C . ILE A 1 385 ? -14.591 8.188 -10.178 1.00 94.88 385 ILE A C 1
ATOM 3151 O O . ILE A 1 385 ? -14.406 8.062 -11.390 1.00 94.88 385 ILE A O 1
ATOM 3155 N N . SER A 1 386 ? -14.884 9.374 -9.641 1.00 93.50 386 SER A N 1
ATOM 3156 C CA . SER A 1 386 ? -15.002 10.593 -10.448 1.00 93.50 386 SER A CA 1
ATOM 3157 C C . SER A 1 386 ? -13.653 11.048 -11.018 1.00 93.50 386 SER A C 1
ATOM 3159 O O . SER A 1 386 ? -13.618 11.532 -12.152 1.00 93.50 386 SER A O 1
ATOM 3161 N N . SER A 1 387 ? -12.542 10.799 -10.309 1.00 93.44 387 SER A N 1
ATOM 3162 C CA . SER A 1 387 ? -11.184 11.126 -10.780 1.00 93.44 387 SER A CA 1
ATOM 3163 C C . SER A 1 387 ? -10.853 10.510 -12.148 1.00 93.44 387 SER A C 1
ATOM 3165 O O . SER A 1 387 ? -10.229 11.172 -12.973 1.00 93.44 387 SER A O 1
ATOM 3167 N N . PHE A 1 388 ? -11.335 9.297 -12.459 1.00 91.81 388 PHE A N 1
ATOM 3168 C CA . PHE A 1 388 ? -11.062 8.627 -13.741 1.00 91.81 388 PHE A CA 1
ATOM 3169 C C . PHE A 1 388 ? -11.504 9.458 -14.947 1.00 91.81 388 PHE A C 1
ATOM 3171 O O . PHE A 1 388 ? -10.811 9.474 -15.961 1.00 91.81 388 PHE A O 1
ATOM 3178 N N . LYS A 1 389 ? -12.639 10.164 -14.837 1.00 90.81 389 LYS A N 1
ATOM 3179 C CA . LYS A 1 389 ? -13.153 11.017 -15.917 1.00 90.81 389 LYS A CA 1
ATOM 3180 C C . LYS A 1 389 ? -12.222 12.200 -16.165 1.00 90.81 389 LYS A C 1
ATOM 3182 O O . LYS A 1 389 ? -11.907 12.483 -17.316 1.00 90.81 389 LYS A O 1
ATOM 3187 N N . VAL A 1 390 ? -11.743 12.832 -15.090 1.00 90.50 390 VAL A N 1
ATOM 3188 C CA . VAL A 1 390 ? -10.769 13.932 -15.149 1.00 90.50 390 VAL A CA 1
ATOM 3189 C C . VAL A 1 390 ? -9.471 13.435 -15.790 1.00 90.50 390 VAL A C 1
ATOM 3191 O O . VAL A 1 390 ? -9.046 13.960 -16.815 1.00 90.50 390 VAL A O 1
ATOM 3194 N N . ILE A 1 391 ? -8.894 12.356 -15.259 1.00 91.19 391 ILE A N 1
ATOM 3195 C CA . ILE A 1 391 ? -7.613 11.794 -15.709 1.00 91.19 391 ILE A CA 1
ATOM 3196 C C . ILE A 1 391 ? -7.638 11.355 -17.178 1.00 91.19 391 ILE A C 1
ATOM 3198 O O . ILE A 1 391 ? -6.694 11.653 -17.907 1.00 91.19 391 ILE A O 1
ATOM 3202 N N . GLU A 1 392 ? -8.709 10.704 -17.642 1.00 89.38 392 GLU A N 1
ATOM 3203 C CA . GLU A 1 392 ? -8.839 10.316 -19.053 1.00 89.38 392 GLU A CA 1
ATOM 3204 C C . GLU A 1 392 ? -9.057 11.547 -19.954 1.00 89.38 392 GLU A C 1
ATOM 3206 O O . GLU A 1 392 ? -8.428 11.649 -21.005 1.00 89.38 392 GLU A O 1
ATOM 3211 N N . SER A 1 393 ? -9.846 12.542 -19.519 1.00 90.19 393 SER A N 1
ATOM 3212 C CA . SER A 1 393 ? -10.039 13.798 -20.268 1.00 90.19 393 SER A CA 1
ATOM 3213 C C . SER A 1 393 ? -8.775 14.666 -20.371 1.00 90.19 393 SER A C 1
ATOM 3215 O O . SER A 1 393 ? -8.670 15.516 -21.252 1.00 90.19 393 SER A O 1
ATOM 3217 N N . CYS A 1 394 ? -7.792 14.446 -19.493 1.00 88.38 394 CYS A N 1
ATOM 3218 C CA . CYS A 1 394 ? -6.555 15.226 -19.410 1.00 88.38 394 CYS A CA 1
ATOM 3219 C C . CYS A 1 394 ? -5.291 14.409 -19.740 1.00 88.38 394 CYS A C 1
ATOM 3221 O O . CYS A 1 394 ? -4.172 14.883 -19.536 1.00 88.38 394 CYS A O 1
ATOM 3223 N N . LYS A 1 395 ? -5.461 13.198 -20.285 1.00 87.69 395 LYS A N 1
ATOM 3224 C CA . LYS A 1 395 ? -4.421 12.200 -20.604 1.00 87.69 395 LYS A CA 1
ATOM 3225 C C . LYS A 1 395 ? -3.270 12.755 -21.457 1.00 87.69 395 LYS A C 1
ATOM 3227 O O . LYS A 1 395 ? -2.112 12.398 -21.240 1.00 87.69 395 LYS A O 1
ATOM 3232 N N . GLU A 1 396 ? -3.563 13.681 -22.370 1.00 87.38 396 GLU A N 1
ATOM 3233 C CA . GLU A 1 396 ? -2.564 14.386 -23.188 1.00 87.38 396 GLU A CA 1
ATOM 3234 C C . GLU A 1 396 ? -1.766 15.427 -22.386 1.00 87.38 396 GLU A C 1
ATOM 3236 O O . GLU A 1 396 ? -0.535 15.385 -22.396 1.00 87.38 396 GLU A O 1
ATOM 3241 N N . LYS A 1 397 ? -2.440 16.299 -21.616 1.00 87.50 397 LYS A N 1
ATOM 3242 C CA . LYS A 1 397 ? -1.785 17.266 -20.711 1.00 87.50 397 LYS A CA 1
ATOM 3243 C C . LYS A 1 397 ? -0.875 16.527 -19.711 1.00 87.50 397 LYS A C 1
ATOM 3245 O O . LYS A 1 397 ? 0.298 16.865 -19.577 1.00 87.50 397 LYS A O 1
ATOM 3250 N N . LEU A 1 398 ? -1.367 15.439 -19.107 1.00 87.56 398 LEU A N 1
ATOM 3251 C CA . LEU A 1 398 ? -0.596 14.564 -18.212 1.00 87.56 398 LEU A CA 1
ATOM 3252 C C . LEU A 1 398 ? 0.635 13.939 -18.883 1.00 87.56 398 LEU A C 1
ATOM 3254 O O . LEU A 1 398 ? 1.636 13.696 -18.206 1.00 87.56 398 LEU A O 1
ATOM 3258 N N . ASN A 1 399 ? 0.593 13.660 -20.190 1.00 87.38 399 ASN A N 1
ATOM 3259 C CA . ASN A 1 399 ? 1.738 13.108 -20.915 1.00 87.38 399 ASN A CA 1
ATOM 3260 C C . ASN A 1 399 ? 2.913 14.091 -20.990 1.00 87.38 399 ASN A C 1
ATOM 3262 O O . ASN A 1 399 ? 4.049 13.638 -20.843 1.00 87.38 399 ASN A O 1
ATOM 3266 N N . MET A 1 400 ? 2.636 15.390 -21.135 1.00 88.94 400 MET A N 1
ATOM 3267 C CA . MET A 1 400 ? 3.647 16.446 -21.278 1.00 88.94 400 MET A CA 1
ATOM 3268 C C . MET A 1 400 ? 4.362 16.816 -19.970 1.00 88.94 400 MET A C 1
ATOM 3270 O O . MET A 1 400 ? 5.503 17.268 -20.028 1.00 88.94 400 MET A O 1
ATOM 3274 N N . LEU A 1 401 ? 3.728 16.600 -18.809 1.00 89.75 401 LEU A N 1
ATOM 3275 C CA . LEU A 1 401 ? 4.285 16.976 -17.502 1.00 89.75 401 LEU A CA 1
ATOM 3276 C C . LEU A 1 401 ? 5.647 16.324 -17.210 1.00 89.75 401 LEU A C 1
ATOM 3278 O O . LEU A 1 401 ? 5.821 15.105 -17.333 1.00 89.75 401 LEU A O 1
ATOM 3282 N N . THR A 1 402 ? 6.582 17.141 -16.728 1.00 91.31 402 THR A N 1
ATOM 3283 C CA . THR A 1 402 ? 7.897 16.749 -16.207 1.00 91.31 402 THR A CA 1
ATOM 3284 C C . THR A 1 402 ? 7.834 16.296 -14.742 1.00 91.31 402 THR A C 1
ATOM 3286 O O . THR A 1 402 ? 6.832 16.453 -14.051 1.00 91.31 402 THR A O 1
ATOM 3289 N N . VAL A 1 403 ? 8.934 15.729 -14.228 1.00 90.81 403 VAL A N 1
ATOM 3290 C CA . VAL A 1 403 ? 9.061 15.365 -12.800 1.00 90.81 403 VAL A CA 1
ATOM 3291 C C . VAL A 1 403 ? 8.924 16.587 -11.884 1.00 90.81 403 VAL A C 1
ATOM 3293 O O . VAL A 1 403 ? 8.405 16.459 -10.778 1.00 90.81 403 VAL A O 1
ATOM 3296 N N . GLU A 1 404 ? 9.403 17.749 -12.330 1.00 89.69 404 GLU A N 1
ATOM 3297 C CA . GLU A 1 404 ? 9.475 18.960 -11.511 1.00 89.69 404 GLU A CA 1
ATOM 3298 C C . GLU A 1 404 ? 8.090 19.594 -11.350 1.00 89.69 404 GLU A C 1
ATOM 3300 O O . GLU A 1 404 ? 7.671 19.820 -10.222 1.00 89.69 404 GLU A O 1
ATOM 3305 N N . GLU A 1 405 ? 7.315 19.722 -12.432 1.00 89.94 405 GLU A N 1
ATOM 3306 C CA . GLU A 1 405 ? 5.934 20.241 -12.396 1.00 89.94 405 GLU A CA 1
ATOM 3307 C C . GLU A 1 405 ? 4.975 19.358 -11.574 1.00 89.94 405 GLU A C 1
ATOM 3309 O O . GLU A 1 405 ? 4.067 19.868 -10.923 1.00 89.94 405 GLU A O 1
ATOM 3314 N N . ILE A 1 406 ? 5.173 18.031 -11.564 1.00 90.00 406 ILE A N 1
ATOM 3315 C CA . ILE A 1 406 ? 4.323 17.099 -10.795 1.00 90.00 406 ILE A CA 1
ATOM 3316 C C . ILE A 1 406 ? 4.552 17.234 -9.278 1.00 90.00 406 ILE A C 1
ATOM 3318 O O . ILE A 1 406 ? 3.604 17.067 -8.500 1.00 90.00 406 ILE A O 1
ATOM 3322 N N . LEU A 1 407 ? 5.799 17.493 -8.863 1.00 88.50 407 LEU A N 1
ATOM 3323 C CA . LEU A 1 407 ? 6.209 17.610 -7.456 1.00 88.50 407 LEU A CA 1
ATOM 3324 C C . LEU A 1 407 ? 6.116 19.047 -6.922 1.00 88.50 407 LEU A C 1
ATOM 3326 O O . LEU A 1 407 ? 5.843 19.233 -5.736 1.00 88.50 407 LEU A O 1
ATOM 3330 N N . TYR A 1 408 ? 6.332 20.040 -7.786 1.00 86.12 408 TYR A N 1
ATOM 3331 C CA . TYR A 1 408 ? 6.394 21.464 -7.467 1.00 86.12 408 TYR A CA 1
ATOM 3332 C C . TYR A 1 408 ? 5.555 22.270 -8.479 1.00 86.12 408 TYR A C 1
ATOM 3334 O O . TYR A 1 408 ? 6.107 22.862 -9.410 1.00 86.12 408 TYR A O 1
ATOM 3342 N N . PRO A 1 409 ? 4.216 22.294 -8.324 1.00 77.62 409 PRO A N 1
ATOM 3343 C CA . PRO A 1 409 ? 3.334 23.064 -9.197 1.00 77.62 409 PRO A CA 1
ATOM 3344 C C . PRO A 1 409 ? 3.687 24.563 -9.184 1.00 77.62 409 PRO A C 1
ATOM 3346 O O . PRO A 1 409 ? 3.897 25.124 -8.103 1.00 77.62 409 PRO A O 1
ATOM 3349 N N . PRO A 1 410 ? 3.725 25.245 -10.345 1.00 69.00 410 PRO A N 1
ATOM 3350 C CA . PRO A 1 410 ? 3.807 26.703 -10.396 1.00 69.00 410 PRO A CA 1
ATOM 3351 C C . PRO A 1 410 ? 2.673 27.372 -9.602 1.00 69.00 410 PRO A C 1
ATOM 3353 O O . PRO A 1 410 ? 1.506 27.022 -9.763 1.00 69.00 410 PRO A O 1
ATOM 3356 N N . LEU A 1 411 ? 3.005 28.369 -8.774 1.00 57.28 411 LEU A N 1
ATOM 3357 C CA . LEU A 1 411 ? 2.057 29.030 -7.858 1.00 57.28 411 LEU A CA 1
ATOM 3358 C C . LEU A 1 411 ? 0.810 29.599 -8.561 1.00 57.28 411 LEU A C 1
ATOM 3360 O O . LEU A 1 411 ? -0.285 29.547 -8.008 1.00 57.28 411 LEU A O 1
ATOM 3364 N N . ASN A 1 412 ? 0.964 30.082 -9.795 1.00 51.91 412 ASN A N 1
ATOM 3365 C CA . ASN A 1 412 ? -0.094 30.711 -10.589 1.00 51.91 412 ASN A CA 1
ATOM 3366 C C . ASN A 1 412 ? -1.242 29.753 -10.989 1.00 51.91 412 ASN A C 1
ATOM 3368 O O . ASN A 1 412 ? -2.271 30.215 -11.468 1.00 51.91 412 ASN A O 1
ATOM 3372 N N . LEU A 1 413 ? -1.104 28.433 -10.799 1.00 47.12 413 LEU A N 1
ATOM 3373 C CA . LEU A 1 413 ? -2.168 27.454 -11.089 1.00 47.12 413 LEU A CA 1
ATOM 3374 C C . LEU A 1 413 ? -3.311 27.444 -10.059 1.00 47.12 413 LEU A C 1
ATOM 3376 O O . LEU A 1 413 ? -4.331 26.801 -10.298 1.00 47.12 413 LEU A O 1
ATOM 3380 N N . TYR A 1 414 ? -3.158 28.145 -8.931 1.00 45.44 414 TYR A N 1
ATOM 3381 C CA . TYR A 1 414 ? -4.172 28.216 -7.873 1.00 45.44 414 TYR A CA 1
ATOM 3382 C C . TYR A 1 414 ? -5.125 29.420 -7.987 1.00 45.44 414 TYR A C 1
ATOM 3384 O O . TYR A 1 414 ? -6.052 29.522 -7.186 1.00 45.44 414 TYR A O 1
ATOM 3392 N N . GLU A 1 415 ? -4.921 30.322 -8.955 1.00 35.72 415 GLU A N 1
ATOM 3393 C CA . GLU A 1 415 ? -5.710 31.560 -9.086 1.00 35.72 415 GLU A CA 1
ATOM 3394 C C . GLU A 1 415 ? -6.869 31.436 -10.103 1.00 35.72 415 GLU A C 1
ATOM 3396 O O . GLU A 1 415 ? -7.976 31.898 -9.819 1.00 35.72 415 GLU A O 1
ATOM 3401 N N . ASP A 1 416 ? -6.679 30.733 -11.230 1.00 33.97 416 ASP A N 1
ATOM 3402 C CA . ASP A 1 416 ? -7.736 30.480 -12.230 1.00 33.97 416 ASP A CA 1
ATOM 3403 C C . ASP A 1 416 ? -8.568 29.225 -11.891 1.00 33.97 416 ASP A C 1
ATOM 3405 O O . ASP A 1 416 ? -8.320 28.104 -12.343 1.00 33.97 416 ASP A O 1
ATOM 3409 N N . THR A 1 417 ? -9.603 29.428 -11.074 1.00 38.41 417 THR A N 1
ATOM 3410 C CA . THR A 1 417 ? -10.445 28.375 -10.462 1.00 38.41 417 THR A CA 1
ATOM 3411 C C . THR A 1 417 ? -11.421 27.645 -11.410 1.00 38.41 417 THR A C 1
ATOM 3413 O O . THR A 1 417 ? -12.375 27.014 -10.954 1.00 38.41 417 THR A O 1
ATOM 3416 N N . THR A 1 418 ? -11.190 27.684 -12.727 1.00 36.78 418 THR A N 1
ATOM 3417 C CA . THR A 1 418 ? -12.032 27.032 -13.756 1.00 36.78 418 THR A CA 1
ATOM 3418 C C . THR A 1 418 ? -11.300 26.042 -14.676 1.00 36.78 418 THR A C 1
ATOM 3420 O O . THR A 1 418 ? -11.976 25.237 -15.313 1.00 36.78 418 THR A O 1
ATOM 3423 N N . GLU A 1 419 ? -9.959 26.013 -14.707 1.00 38.97 419 GLU A N 1
ATOM 3424 C CA . GLU A 1 419 ? -9.160 25.023 -15.472 1.00 38.97 419 GLU A CA 1
ATOM 3425 C C . GLU A 1 419 ? -8.122 24.264 -14.606 1.00 38.97 419 GLU A C 1
ATOM 3427 O O . GLU A 1 419 ? -7.055 23.862 -15.078 1.00 38.97 419 GLU A O 1
ATOM 3432 N N . CYS A 1 420 ? -8.425 24.036 -13.322 1.00 40.41 420 CYS A N 1
ATOM 3433 C CA . CYS A 1 420 ? -7.526 23.363 -12.375 1.00 40.41 420 CYS A CA 1
ATOM 3434 C C . CYS A 1 420 ? -7.082 21.958 -12.833 1.00 40.41 420 CYS A C 1
ATOM 3436 O O . CYS A 1 420 ? -7.914 21.125 -13.199 1.00 40.41 420 CYS A O 1
ATOM 3438 N N . LEU A 1 421 ? -5.773 21.667 -12.751 1.00 47.41 421 LEU A N 1
ATOM 3439 C CA . LEU A 1 421 ? -5.223 20.376 -13.201 1.00 47.41 421 LEU A CA 1
ATOM 3440 C C . LEU A 1 421 ? -3.908 19.891 -12.549 1.00 47.41 421 LEU A C 1
ATOM 3442 O O . LEU A 1 421 ? -3.434 18.815 -12.923 1.00 47.41 421 LEU A O 1
ATOM 3446 N N . ILE A 1 422 ? -3.281 20.650 -11.637 1.00 44.53 422 ILE A N 1
ATOM 3447 C CA . ILE A 1 422 ? -1.929 20.353 -11.109 1.00 44.53 422 ILE A CA 1
ATOM 3448 C C . ILE A 1 422 ? -1.873 20.490 -9.583 1.00 44.53 422 ILE A C 1
ATOM 3450 O O . ILE A 1 422 ? -2.349 21.512 -9.052 1.00 44.53 422 ILE A O 1
#

InterPro domains:
  IPR004843 Calcineurin-like, phosphoesterase domain [PF00149] (1-226)
  IPR007708 Lariat debranching enzyme, C-terminal [PF05011] (339-393)
  IPR029052 Metallo-dependent phosphatase-like [G3DSA:3.60.21.10] (8-256)
  IPR029052 Metallo-dependent phosphatase-like [SSF56300] (1-228)